Protein AF-0000000069211238 (afdb_homodimer)

InterPro domains:
  IPR002164 Nucleosome assembly protein [PF00956] (39-281)
  IPR002164 Nucleosome assembly protein [PTHR11875] (32-280)
  IPR037231 NAP-like superfamily [SSF143113] (16-281)

Solvent-accessible surface area (backbone atoms only — not comparable to full-atom values): 30555 Å² total; per-residue (Å²): 123,64,74,64,76,70,73,49,28,52,56,39,50,53,38,44,55,47,45,52,50,52,49,53,54,56,44,64,71,42,57,72,75,58,23,55,53,47,46,36,49,45,49,45,40,52,52,50,50,52,52,51,51,52,49,50,52,52,43,49,52,51,51,52,52,51,52,58,68,42,47,64,48,51,50,52,45,48,36,40,44,53,20,75,36,44,65,48,74,76,36,49,64,57,42,71,81,70,40,51,81,79,47,42,60,58,49,57,60,56,34,65,51,51,55,53,50,81,39,45,56,32,43,20,55,69,51,32,70,93,51,52,89,41,58,27,90,66,43,63,73,57,29,49,35,31,62,42,77,44,82,45,71,52,93,90,47,76,39,40,33,41,39,35,32,36,51,92,59,85,39,39,73,59,48,62,43,36,38,34,37,41,34,51,89,97,41,74,32,64,78,45,42,47,30,41,83,78,51,52,33,91,92,41,52,66,42,46,40,83,42,77,42,75,43,61,37,87,84,77,63,52,64,45,72,44,78,42,82,38,83,39,70,25,48,72,55,64,27,46,30,28,83,72,46,80,59,49,95,81,50,38,57,65,40,40,39,50,51,50,47,52,52,50,46,43,41,64,68,42,45,65,62,45,30,66,58,27,58,70,101,124,65,72,60,76,69,73,51,30,52,56,40,51,56,39,44,55,48,44,52,52,52,49,53,53,56,43,63,71,42,58,71,76,59,24,53,53,48,47,37,48,45,47,45,38,51,51,50,51,51,51,50,50,52,48,51,52,52,45,50,52,52,52,48,51,52,52,58,69,42,46,63,48,51,51,54,44,47,35,40,43,53,20,76,36,44,66,48,75,76,38,49,63,56,43,70,81,71,39,52,81,79,47,41,60,56,49,56,59,56,32,67,51,50,54,52,51,80,39,44,56,32,42,20,55,70,51,33,69,93,50,51,89,41,58,26,90,66,41,63,72,57,26,48,37,31,62,44,77,43,81,45,71,53,93,88,48,76,40,39,32,42,39,36,32,37,51,93,59,85,39,39,72,58,49,64,44,35,39,35,36,41,34,52,90,97,42,74,33,64,79,43,42,48,31,41,84,79,50,52,33,92,91,42,52,65,43,46,41,82,42,76,41,75,44,61,38,88,84,77,63,50,67,45,73,44,80,43,81,38,84,39,70,24,49,71,54,63,27,45,30,27,82,70,44,81,57,48,95,80,48,37,57,65,39,40,37,50,51,50,46,52,53,51,46,45,41,62,68,41,45,64,64,46,30,67,59,26,58,70,101

Organism: Paramecium tetraurelia (NCBI:txid5888)

Structure (mmCIF, N/CA/C/O backbone):
data_AF-0000000069211238-model_v1
#
loop_
_entity.id
_entity.type
_entity.pdbx_description
1 polymer 'Chromosome undetermined scaffold_208, whole genome shotgun sequence'
#
loop_
_atom_site.group_PDB
_atom_site.id
_atom_site.type_symbol
_atom_site.label_atom_id
_atom_site.label_alt_id
_atom_site.label_comp_id
_atom_site.label_asym_id
_atom_site.label_entity_id
_atom_site.label_seq_id
_atom_site.pdbx_PDB_ins_code
_atom_site.Cartn_x
_atom_site.Cartn_y
_atom_site.Cartn_z
_atom_site.occupancy
_atom_site.B_iso_or_equiv
_atom_site.auth_seq_id
_atom_site.auth_comp_id
_atom_site.auth_asym_id
_atom_site.auth_atom_id
_atom_site.pdbx_PDB_model_num
ATOM 1 N N . MET A 1 1 ? -3.139 1.51 -14.922 1 19.88 1 MET A N 1
ATOM 2 C CA . MET A 1 1 ? -2.879 1.497 -13.484 1 19.88 1 MET A CA 1
ATOM 3 C C . MET A 1 1 ? -1.387 1.621 -13.195 1 19.88 1 MET A C 1
ATOM 5 O O . MET A 1 1 ? -0.637 0.657 -13.359 1 19.88 1 MET A O 1
ATOM 9 N N . GLU A 1 2 ? -0.792 2.695 -13.523 1 22.8 2 GLU A N 1
ATOM 10 C CA . GLU A 1 2 ? 0.648 2.9 -13.398 1 22.8 2 GLU A CA 1
ATOM 11 C C . GLU A 1 2 ? 1.111 2.707 -11.961 1 22.8 2 GLU A C 1
ATOM 13 O O . GLU A 1 2 ? 0.598 3.354 -11.039 1 22.8 2 GLU A O 1
ATOM 18 N N . GLY A 1 3 ? 1.406 1.51 -11.562 1 24.89 3 GLY A N 1
ATOM 19 C CA . GLY A 1 3 ? 2.055 1.114 -10.32 1 24.89 3 GLY A CA 1
ATOM 20 C C . GLY A 1 3 ? 3.197 2.031 -9.922 1 24.89 3 GLY A C 1
ATOM 21 O O . GLY A 1 3 ? 4.223 2.084 -10.609 1 24.89 3 GLY A O 1
ATOM 22 N N . GLY A 1 4 ? 2.852 3.145 -9.352 1 28.86 4 GLY A N 1
ATOM 23 C CA . GLY A 1 4 ? 3.967 3.9 -8.805 1 28.86 4 GLY A CA 1
ATOM 24 C C . GLY A 1 4 ? 4.941 3.045 -8.016 1 28.86 4 GLY A C 1
ATOM 25 O O . GLY A 1 4 ? 4.531 2.193 -7.227 1 28.86 4 GLY A O 1
ATOM 26 N N . ALA A 1 5 ? 5.996 2.85 -8.648 1 29.48 5 ALA A N 1
ATOM 27 C CA . ALA A 1 5 ? 7.102 2.113 -8.047 1 29.48 5 ALA A CA 1
ATOM 28 C C . ALA A 1 5 ? 7.336 2.561 -6.602 1 29.48 5 ALA A C 1
ATOM 30 O O . ALA A 1 5 ? 7.586 3.74 -6.344 1 29.48 5 ALA A O 1
ATOM 31 N N . GLN A 1 6 ? 6.785 1.879 -5.613 1 30.33 6 GLN A N 1
ATOM 32 C CA . GLN A 1 6 ? 7.234 2.084 -4.242 1 30.33 6 GLN A CA 1
ATOM 33 C C . GLN A 1 6 ? 8.758 2.068 -4.156 1 30.33 6 GLN A C 1
ATOM 35 O O . GLN A 1 6 ? 9.414 1.207 -4.75 1 30.33 6 GLN A O 1
ATOM 40 N N . PRO A 1 7 ? 9.312 3.08 -3.816 1 35.22 7 PRO A N 1
ATOM 41 C CA . PRO A 1 7 ? 10.773 3.074 -3.744 1 35.22 7 PRO A CA 1
ATOM 42 C C . PRO A 1 7 ? 11.328 1.843 -3.025 1 35.22 7 PRO A C 1
ATOM 44 O O . PRO A 1 7 ? 10.656 1.288 -2.148 1 35.22 7 PRO A O 1
ATOM 47 N N . THR A 1 8 ? 12.289 1.221 -3.438 1 34.12 8 THR A N 1
ATOM 48 C CA . THR A 1 8 ? 13 0.087 -2.855 1 34.12 8 THR A CA 1
ATOM 49 C C . THR A 1 8 ? 13.492 0.421 -1.451 1 34.12 8 THR A C 1
ATOM 51 O O . THR A 1 8 ? 13.68 1.592 -1.114 1 34.12 8 THR A O 1
ATOM 54 N N . THR A 1 9 ? 13.531 -0.612 -0.528 1 37.38 9 THR A N 1
ATOM 55 C CA . THR A 1 9 ? 13.805 -0.568 0.904 1 37.38 9 THR A CA 1
ATOM 56 C C . THR A 1 9 ? 15.109 0.17 1.182 1 37.38 9 THR A C 1
ATOM 58 O O . THR A 1 9 ? 15.195 0.957 2.127 1 37.38 9 THR A O 1
ATOM 61 N N . ASN A 1 10 ? 16.281 -0.26 0.625 1 40.25 10 ASN A N 1
ATOM 62 C CA . ASN A 1 10 ? 17.516 0.481 0.766 1 40.25 10 ASN A CA 1
ATOM 63 C C . ASN A 1 10 ? 17.359 1.938 0.34 1 40.25 10 ASN A C 1
ATOM 65 O O . ASN A 1 10 ? 17.922 2.84 0.972 1 40.25 10 ASN A O 1
ATOM 69 N N . GLU A 1 11 ? 16.703 2.039 -0.603 1 44.28 11 GLU A N 1
ATOM 70 C CA . GLU A 1 11 ? 16.359 3.365 -1.112 1 44.28 11 GLU A CA 1
ATOM 71 C C . GLU A 1 11 ? 15.383 4.082 -0.186 1 44.28 11 GLU A C 1
ATOM 73 O O . GLU A 1 11 ? 15.461 5.301 -0.014 1 44.28 11 GLU A O 1
ATOM 78 N N . ALA A 1 12 ? 14.75 3.143 0.606 1 46.91 12 ALA A N 1
ATOM 79 C CA . ALA A 1 12 ? 13.805 3.721 1.559 1 46.91 12 ALA A CA 1
ATOM 80 C C . ALA A 1 12 ? 14.523 4.215 2.812 1 46.91 12 ALA A C 1
ATOM 82 O O . ALA A 1 12 ? 14.25 5.316 3.295 1 46.91 12 ALA A O 1
ATOM 83 N N . LYS A 1 13 ? 15.461 3.186 3.443 1 51.69 13 LYS A N 1
ATOM 84 C CA . LYS A 1 13 ? 16.219 3.621 4.609 1 51.69 13 LYS A CA 1
ATOM 85 C C . LYS A 1 13 ? 17.172 4.766 4.25 1 51.69 13 LYS A C 1
ATOM 87 O O . LYS A 1 13 ? 17.297 5.734 5 1 51.69 13 LYS A O 1
ATOM 92 N N . GLU A 1 14 ? 17.953 4.426 3.205 1 54.91 14 GLU A N 1
ATOM 93 C CA . GLU A 1 14 ? 18.797 5.504 2.678 1 54.91 14 GLU A CA 1
ATOM 94 C C . GLU A 1 14 ? 17.953 6.73 2.33 1 54.91 14 GLU A C 1
ATOM 96 O O . GLU A 1 14 ? 18.375 7.867 2.574 1 54.91 14 GLU A O 1
ATOM 101 N N . GLY A 1 15 ? 16.766 6.309 1.941 1 57 15 GLY A N 1
ATOM 102 C CA . GLY A 1 15 ? 15.836 7.383 1.634 1 57 15 GLY A CA 1
ATOM 103 C C . GLY A 1 15 ? 15.352 8.125 2.865 1 57 15 GLY A C 1
ATOM 104 O O . GLY A 1 15 ? 15.289 9.359 2.869 1 57 15 GLY A O 1
ATOM 105 N N . HIS A 1 16 ? 15.18 7.203 3.941 1 66.81 16 HIS A N 1
ATOM 106 C CA . HIS A 1 16 ? 14.734 7.82 5.184 1 66.81 16 HIS A CA 1
ATOM 107 C C . HIS A 1 16 ? 15.844 8.641 5.824 1 66.81 16 HIS A C 1
ATOM 109 O O . HIS A 1 16 ? 15.617 9.766 6.273 1 66.81 16 HIS A O 1
ATOM 115 N N . GLU A 1 17 ? 17.047 7.957 6 1 67.25 17 GLU A N 1
ATOM 116 C CA . GLU A 1 17 ? 18.188 8.688 6.547 1 67.25 17 GLU A CA 1
ATOM 117 C C . GLU A 1 17 ? 18.469 9.953 5.742 1 67.25 17 GLU A C 1
ATOM 119 O O . GLU A 1 17 ? 18.766 11.008 6.312 1 67.25 17 GLU A O 1
ATOM 124 N N . LEU A 1 18 ? 18.375 9.789 4.469 1 67.56 18 LEU A N 1
ATOM 125 C CA . LEU A 1 18 ? 18.562 10.945 3.604 1 67.56 18 LEU A CA 1
ATOM 126 C C . LEU A 1 18 ? 17.469 11.984 3.832 1 67.56 18 LEU A C 1
ATOM 128 O O . LEU A 1 18 ? 17.75 13.188 3.818 1 67.56 18 LEU A O 1
ATOM 132 N N . HIS A 1 19 ? 16.406 11.453 4.199 1 81.31 19 HIS A N 1
ATOM 133 C CA . HIS A 1 19 ? 15.289 12.359 4.441 1 81.31 19 HIS A CA 1
ATOM 134 C C . HIS A 1 19 ? 15.477 13.133 5.738 1 81.31 19 HIS A C 1
ATOM 136 O O . HIS A 1 19 ? 15.281 14.352 5.773 1 81.31 19 HIS A O 1
ATOM 142 N N . VAL A 1 20 ? 16 12.469 6.754 1 81.19 20 VAL A N 1
ATOM 143 C CA . VAL A 1 20 ? 16.234 13.117 8.039 1 81.19 20 VAL A CA 1
ATOM 144 C C . VAL A 1 20 ? 17.391 14.109 7.918 1 81.19 20 VAL A C 1
ATOM 146 O O . VAL A 1 20 ? 17.328 15.219 8.461 1 81.19 20 VAL A O 1
ATOM 149 N N . GLN A 1 21 ? 18.344 13.664 7.191 1 84.25 21 GLN A N 1
ATOM 150 C CA . GLN A 1 21 ? 19.484 14.555 6.996 1 84.25 21 GLN A CA 1
ATOM 151 C C . GLN A 1 21 ? 19.078 15.812 6.234 1 84.25 21 GLN A C 1
ATOM 153 O O . GLN A 1 21 ? 19.516 16.922 6.566 1 84.25 21 GLN A O 1
ATOM 158 N N . THR A 1 22 ? 18.297 15.625 5.273 1 88.81 22 THR A N 1
ATOM 159 C CA . THR A 1 22 ? 17.797 16.766 4.508 1 88.81 22 THR A CA 1
ATOM 160 C C . THR A 1 22 ? 16.984 17.703 5.398 1 88.81 22 THR A C 1
ATOM 162 O O . THR A 1 22 ? 17.125 18.922 5.316 1 88.81 22 THR A O 1
ATOM 165 N N . LEU A 1 23 ? 16.25 17.172 6.273 1 92.5 23 LEU A N 1
ATOM 166 C CA . LEU A 1 23 ? 15.438 17.938 7.207 1 92.5 23 LEU A CA 1
ATOM 167 C C . LEU A 1 23 ? 16.312 18.75 8.156 1 92.5 23 LEU A C 1
ATOM 169 O O . LEU A 1 23 ? 16.078 19.938 8.367 1 92.5 23 LEU A O 1
ATOM 173 N N . GLU A 1 24 ? 17.328 18.141 8.656 1 92.94 24 GLU A N 1
ATOM 174 C CA . GLU A 1 24 ? 18.234 18.797 9.586 1 92.94 24 GLU A CA 1
ATOM 175 C C . GLU A 1 24 ? 18.984 19.938 8.922 1 92.94 24 GLU A C 1
ATOM 177 O O . GLU A 1 24 ? 19.219 20.984 9.539 1 92.94 24 GLU A O 1
ATOM 182 N N . ASN A 1 25 ? 19.281 19.719 7.699 1 93.75 25 ASN A N 1
ATOM 183 C CA . ASN A 1 25 ? 19.953 20.781 6.957 1 93.75 25 ASN A CA 1
ATOM 184 C C . ASN A 1 25 ? 19.047 22 6.781 1 93.75 25 ASN A C 1
ATOM 186 O O . ASN A 1 25 ? 19.5 23.141 6.898 1 93.75 25 ASN A O 1
ATOM 190 N N . LYS A 1 26 ? 17.828 21.781 6.516 1 95.25 26 LYS A N 1
ATOM 191 C CA . LYS A 1 26 ? 16.875 22.859 6.367 1 95.25 26 LYS A CA 1
ATOM 192 C C . LYS A 1 26 ? 16.688 23.609 7.684 1 95.25 26 LYS A C 1
ATOM 194 O O . LYS A 1 26 ? 16.562 24.844 7.691 1 95.25 26 LYS A O 1
ATOM 199 N N . ILE A 1 27 ? 16.703 22.891 8.789 1 96.06 27 ILE A N 1
ATOM 200 C CA . ILE A 1 27 ? 16.562 23.5 10.109 1 96.06 27 ILE A CA 1
ATOM 201 C C . ILE A 1 27 ? 17.75 24.422 10.398 1 96.06 27 ILE A C 1
ATOM 203 O O . ILE A 1 27 ? 17.578 25.516 10.906 1 96.06 27 ILE A O 1
ATOM 207 N N . ARG A 1 28 ? 18.891 24.016 9.977 1 93.88 28 ARG A N 1
ATOM 208 C CA . ARG A 1 28 ? 20.125 24.766 10.242 1 93.88 28 ARG A CA 1
ATOM 209 C C . ARG A 1 28 ? 20.125 26.094 9.484 1 93.88 28 ARG A C 1
ATOM 211 O O . ARG A 1 28 ? 20.812 27.031 9.883 1 93.88 28 ARG A O 1
ATOM 218 N N . GLU A 1 29 ? 19.375 26.188 8.438 1 93.75 29 GLU A N 1
ATOM 219 C CA . GLU A 1 29 ? 19.359 27.375 7.586 1 93.75 29 GLU A CA 1
ATOM 220 C C . GLU A 1 29 ? 18.406 28.438 8.125 1 93.75 29 GLU A C 1
ATOM 222 O O . GLU A 1 29 ? 18.422 29.578 7.66 1 93.75 29 GLU A O 1
ATOM 227 N N . LEU A 1 30 ? 17.656 28.125 9.133 1 94.25 30 LEU A N 1
ATOM 228 C CA . LEU A 1 30 ? 16.656 29.031 9.672 1 94.25 30 LEU A CA 1
ATOM 229 C C . LEU A 1 30 ? 17.281 30.031 10.633 1 94.25 30 LEU A C 1
ATOM 231 O O . LEU A 1 30 ? 18.344 29.766 11.219 1 94.25 30 LEU A O 1
ATOM 235 N N . PRO A 1 31 ? 16.625 31.203 10.719 1 92.56 31 PRO A N 1
ATOM 236 C CA . PRO A 1 31 ? 17.047 32.125 11.773 1 92.56 31 PRO A CA 1
ATOM 237 C C . PRO A 1 31 ? 16.875 31.547 13.18 1 92.56 31 PRO A C 1
ATOM 239 O O . PRO A 1 31 ? 16.078 30.641 13.375 1 92.56 31 PRO A O 1
ATOM 242 N N . LEU A 1 32 ? 17.578 32.062 14.117 1 92.62 32 LEU A N 1
ATOM 243 C CA . LEU A 1 32 ? 17.719 31.5 15.453 1 92.62 32 LEU A CA 1
ATOM 244 C C . LEU A 1 32 ? 16.344 31.219 16.062 1 92.62 32 LEU A C 1
ATOM 246 O O . LEU A 1 32 ? 16.109 30.125 16.594 1 92.62 32 LEU A O 1
ATOM 250 N N . LYS A 1 33 ? 15.398 32.156 16 1 88.62 33 LYS A N 1
ATOM 251 C CA . LYS A 1 33 ? 14.094 32.031 16.641 1 88.62 33 LYS A CA 1
ATOM 252 C C . LYS A 1 33 ? 13.281 30.906 16 1 88.62 33 LYS A C 1
ATOM 254 O O . LYS A 1 33 ? 12.688 30.078 16.703 1 88.62 33 LYS A O 1
ATOM 259 N N . ASP A 1 34 ? 13.32 30.844 14.68 1 91.06 34 ASP A N 1
ATOM 260 C CA . ASP A 1 34 ? 12.594 29.812 13.953 1 91.06 34 ASP A CA 1
ATOM 261 C C . ASP A 1 34 ? 13.289 28.453 14.078 1 91.06 34 ASP A C 1
ATOM 263 O O . ASP A 1 34 ? 12.625 27.422 14.141 1 91.06 34 ASP A O 1
ATOM 267 N N . ARG A 1 35 ? 14.594 28.484 14.102 1 94.56 35 ARG A N 1
ATOM 268 C CA . ARG A 1 35 ? 15.391 27.281 14.227 1 94.56 35 ARG A CA 1
ATOM 269 C C . ARG A 1 35 ? 15.086 26.547 15.531 1 94.56 35 ARG A C 1
ATOM 271 O O . ARG A 1 35 ? 14.891 25.328 15.539 1 94.56 35 ARG A O 1
ATOM 278 N N . LEU A 1 36 ? 15.031 27.281 16.594 1 94.56 36 LEU A N 1
ATOM 279 C CA . LEU A 1 36 ? 14.781 26.672 17.891 1 94.56 36 LEU A CA 1
ATOM 280 C C . LEU A 1 36 ? 13.422 25.984 17.922 1 94.56 36 LEU A C 1
ATOM 282 O O . LEU A 1 36 ? 13.305 24.859 18.422 1 94.56 36 LEU A O 1
ATOM 286 N N . LYS A 1 37 ? 12.391 26.641 17.344 1 93.06 37 LYS A N 1
ATOM 287 C CA . LYS A 1 37 ? 11.07 26.031 17.312 1 93.06 37 LYS A CA 1
ATOM 288 C C . LYS A 1 37 ? 11.055 24.781 16.422 1 93.06 37 LYS A C 1
ATOM 290 O O . LYS A 1 37 ? 10.453 23.766 16.781 1 93.06 37 LYS A O 1
ATOM 295 N N . ALA A 1 38 ? 11.719 24.906 15.312 1 95.81 38 ALA A N 1
ATOM 296 C CA . ALA A 1 38 ? 11.812 23.766 14.398 1 95.81 38 ALA A CA 1
ATOM 297 C C . ALA A 1 38 ? 12.484 22.578 15.07 1 95.81 38 ALA A C 1
ATOM 299 O O . ALA A 1 38 ? 12.07 21.438 14.883 1 95.81 38 ALA A O 1
ATOM 300 N N . ILE A 1 39 ? 13.516 22.844 15.828 1 96.5 39 ILE A N 1
ATOM 301 C CA . ILE A 1 39 ? 14.234 21.781 16.547 1 96.5 39 ILE A CA 1
ATOM 302 C C . ILE A 1 39 ? 13.297 21.109 17.547 1 96.5 39 ILE A C 1
ATOM 304 O O . ILE A 1 39 ? 13.289 19.891 17.672 1 96.5 39 ILE A O 1
ATOM 308 N N . ALA A 1 40 ? 12.555 21.953 18.219 1 95.56 40 ALA A N 1
ATOM 309 C CA . ALA A 1 40 ? 11.609 21.406 19.188 1 95.56 40 ALA A CA 1
ATOM 310 C C . ALA A 1 40 ? 10.586 20.5 18.516 1 95.56 40 ALA A C 1
ATOM 312 O O . ALA A 1 40 ? 10.258 19.422 19.031 1 95.56 40 ALA A O 1
ATOM 313 N N . ILE A 1 41 ? 10.062 20.938 17.359 1 96.88 41 ILE A N 1
ATOM 314 C CA . ILE A 1 41 ? 9.086 20.156 16.625 1 96.88 41 ILE A CA 1
ATOM 315 C C . ILE A 1 41 ? 9.75 18.875 16.094 1 96.88 41 ILE A C 1
ATOM 317 O O . ILE A 1 41 ? 9.133 17.812 16.047 1 96.88 41 ILE A O 1
ATOM 321 N N . GLN A 1 42 ? 11.031 18.969 15.688 1 96.69 42 GLN A N 1
ATOM 322 C CA . GLN A 1 42 ? 11.781 17.797 15.219 1 96.69 42 GLN A CA 1
ATOM 323 C C . GLN A 1 42 ? 11.844 16.719 16.297 1 96.69 42 GLN A C 1
ATOM 325 O O . GLN A 1 42 ? 11.812 15.523 15.984 1 96.69 42 GLN A O 1
ATOM 330 N N . HIS A 1 43 ? 11.977 17.125 17.562 1 96 43 HIS A N 1
ATOM 331 C CA . HIS A 1 43 ? 11.945 16.172 18.656 1 96 43 HIS A CA 1
ATOM 332 C C . HIS A 1 43 ? 10.711 15.281 18.578 1 96 43 HIS A C 1
ATOM 334 O O . HIS A 1 43 ? 10.82 14.055 18.672 1 96 43 HIS A O 1
ATOM 340 N N . HIS A 1 44 ? 9.547 15.859 18.406 1 96.81 44 HIS A N 1
ATOM 341 C CA . HIS A 1 44 ? 8.297 15.117 18.297 1 96.81 44 HIS A CA 1
ATOM 342 C C . HIS A 1 44 ? 8.234 14.312 17.016 1 96.81 44 HIS A C 1
ATOM 344 O O . HIS A 1 44 ? 7.734 13.188 17 1 96.81 44 HIS A O 1
ATOM 350 N N . TYR A 1 45 ? 8.773 14.953 15.891 1 96.19 45 TYR A N 1
ATOM 351 C CA . TYR A 1 45 ? 8.891 14.273 14.609 1 96.19 45 TYR A CA 1
ATOM 352 C C . TYR A 1 45 ? 9.648 12.961 14.75 1 96.19 45 TYR A C 1
ATOM 354 O O . TYR A 1 45 ? 9.211 11.922 14.25 1 96.19 45 TYR A O 1
ATOM 362 N N . LEU A 1 46 ? 10.742 12.992 15.453 1 96 46 LEU A N 1
ATOM 363 C CA . LEU A 1 46 ? 11.586 11.812 15.625 1 96 46 LEU A CA 1
ATOM 364 C C . LEU A 1 46 ? 10.891 10.766 16.484 1 96 46 LEU A C 1
ATOM 366 O O . LEU A 1 46 ? 11.07 9.562 16.281 1 96 46 LEU A O 1
ATOM 370 N N . GLN A 1 47 ? 10.102 11.195 17.469 1 97 47 GLN A N 1
ATOM 371 C CA . GLN A 1 47 ? 9.312 10.258 18.266 1 97 47 GLN A CA 1
ATOM 372 C C . GLN A 1 47 ? 8.297 9.523 17.391 1 97 47 GLN A C 1
ATOM 374 O O . GLN A 1 47 ? 8.125 8.305 17.516 1 97 47 GLN A O 1
ATOM 379 N N . LYS A 1 48 ? 7.652 10.289 16.547 1 97.5 48 LYS A N 1
ATOM 380 C CA . LYS A 1 48 ? 6.676 9.688 15.648 1 97.5 48 LYS A CA 1
ATOM 381 C C . LYS A 1 48 ? 7.34 8.711 14.68 1 97.5 48 LYS A C 1
ATOM 383 O O . LYS A 1 48 ? 6.816 7.625 14.43 1 97.5 48 LYS A O 1
ATOM 388 N N . GLU A 1 49 ? 8.445 9.078 14.148 1 95.69 49 GLU A N 1
ATOM 389 C CA . GLU A 1 49 ? 9.195 8.203 13.25 1 95.69 49 GLU A CA 1
ATOM 390 C C . GLU A 1 49 ? 9.555 6.891 13.93 1 95.69 49 GLU A C 1
ATOM 392 O O . GLU A 1 49 ? 9.492 5.824 13.312 1 95.69 49 GLU A O 1
ATOM 397 N N . LYS A 1 50 ? 10 7.035 15.164 1 96.94 50 LYS A N 1
ATOM 398 C CA . LYS A 1 50 ? 10.344 5.84 15.93 1 96.94 50 LYS A CA 1
ATOM 399 C C . LYS A 1 50 ? 9.148 4.91 16.078 1 96.94 50 LYS A C 1
ATOM 401 O O . LYS A 1 50 ? 9.266 3.697 15.891 1 96.94 50 LYS A O 1
ATOM 406 N N . LEU A 1 51 ? 7.992 5.457 16.391 1 97.81 51 LEU A N 1
ATOM 407 C CA . LEU A 1 51 ? 6.773 4.66 16.5 1 97.81 51 LEU A CA 1
ATOM 408 C C . LEU A 1 51 ? 6.41 4.027 15.164 1 97.81 51 LEU A C 1
ATOM 410 O O . LEU A 1 51 ? 6 2.867 15.117 1 97.81 51 LEU A O 1
ATOM 414 N N . ASP A 1 52 ? 6.555 4.797 14.094 1 96.38 52 ASP A N 1
ATOM 415 C CA . ASP A 1 52 ? 6.242 4.281 12.766 1 96.38 52 ASP A CA 1
ATOM 416 C C . ASP A 1 52 ? 7.145 3.104 12.406 1 96.38 52 ASP A C 1
ATOM 418 O O . ASP A 1 52 ? 6.68 2.102 11.859 1 96.38 52 ASP A O 1
ATOM 422 N N . LYS A 1 53 ? 8.398 3.256 12.719 1 94.94 53 LYS A N 1
ATOM 423 C CA . LYS A 1 53 ? 9.352 2.184 12.438 1 94.94 53 LYS A CA 1
ATOM 424 C C . LYS A 1 53 ? 9.016 0.929 13.242 1 94.94 53 LYS A C 1
ATOM 426 O O . LYS A 1 53 ? 9.07 -0.184 12.711 1 94.94 53 LYS A O 1
ATOM 431 N N . GLU A 1 54 ? 8.68 1.118 14.477 1 97.5 54 GLU A N 1
ATOM 432 C CA . GLU A 1 54 ? 8.273 -0.004 15.32 1 97.5 54 GLU A CA 1
ATOM 433 C C . GLU A 1 54 ? 7.039 -0.701 14.75 1 97.5 54 GLU A C 1
ATOM 435 O O . GLU A 1 54 ? 6.988 -1.931 14.688 1 97.5 54 GLU A O 1
ATOM 440 N N . CYS A 1 55 ? 6.078 0.067 14.367 1 97.69 55 CYS A N 1
ATOM 441 C CA . CYS A 1 55 ? 4.859 -0.484 13.781 1 97.69 55 CYS A CA 1
ATOM 442 C C . CYS A 1 55 ? 5.168 -1.244 12.5 1 97.69 55 CYS A C 1
ATOM 444 O O . CYS A 1 55 ? 4.68 -2.357 12.297 1 97.69 55 CYS A O 1
ATOM 446 N N . GLU A 1 56 ? 5.957 -0.644 11.648 1 95.38 56 GLU A N 1
ATOM 447 C CA . GLU A 1 56 ? 6.332 -1.268 10.383 1 95.38 56 GLU A CA 1
ATOM 448 C C . GLU A 1 56 ? 7.016 -2.613 10.609 1 95.38 56 GLU A C 1
ATOM 450 O O . GLU A 1 56 ? 6.742 -3.582 9.898 1 95.38 56 GLU A O 1
ATOM 455 N N . GLU A 1 57 ? 7.891 -2.662 11.578 1 94.5 57 GLU A N 1
ATOM 456 C CA . GLU A 1 57 ? 8.602 -3.896 11.891 1 94.5 57 GLU A CA 1
ATOM 457 C C . GLU A 1 57 ? 7.637 -4.977 12.375 1 94.5 57 GLU A C 1
ATOM 459 O O . GLU A 1 57 ? 7.754 -6.141 11.984 1 94.5 57 GLU A O 1
ATOM 464 N N . LYS A 1 58 ? 6.723 -4.578 13.188 1 97.38 58 LYS A N 1
ATOM 465 C CA . LYS A 1 58 ? 5.738 -5.535 13.688 1 97.38 58 LYS A CA 1
ATOM 466 C C . LYS A 1 58 ? 4.828 -6.027 12.57 1 97.38 58 LYS A C 1
ATOM 468 O O . LYS A 1 58 ? 4.488 -7.211 12.516 1 97.38 58 LYS A O 1
ATOM 473 N N . ILE A 1 59 ? 4.449 -5.145 11.695 1 96.75 59 ILE A N 1
ATOM 474 C CA . ILE A 1 59 ? 3.625 -5.52 10.555 1 96.75 59 ILE A CA 1
ATOM 475 C C . ILE A 1 59 ? 4.395 -6.488 9.664 1 96.75 59 ILE A C 1
ATOM 477 O O . ILE A 1 59 ? 3.848 -7.504 9.219 1 96.75 59 ILE A O 1
ATOM 481 N N . HIS A 1 60 ? 5.609 -6.191 9.422 1 93.62 60 HIS A N 1
ATOM 482 C CA . HIS A 1 60 ? 6.449 -7.051 8.594 1 93.62 60 HIS A CA 1
ATOM 483 C C . HIS A 1 60 ? 6.566 -8.445 9.195 1 93.62 60 HIS A C 1
ATOM 485 O O . HIS A 1 60 ? 6.449 -9.445 8.484 1 93.62 60 HIS A O 1
ATOM 491 N N . ALA A 1 61 ? 6.801 -8.508 10.477 1 94.62 61 ALA A N 1
ATOM 492 C CA . ALA A 1 61 ? 6.898 -9.789 11.172 1 94.62 61 ALA A CA 1
ATOM 493 C C . ALA A 1 61 ? 5.594 -10.57 11.062 1 94.62 61 ALA A C 1
ATOM 495 O O . ALA A 1 61 ? 5.605 -11.789 10.852 1 94.62 61 ALA A O 1
ATOM 496 N N . LEU A 1 62 ? 4.492 -9.875 11.211 1 96.62 62 LEU A N 1
ATOM 497 C CA . LEU A 1 62 ? 3.178 -10.492 11.094 1 96.62 62 LEU A CA 1
ATOM 498 C C . LEU A 1 62 ? 2.955 -11.039 9.688 1 96.62 62 LEU A C 1
ATOM 500 O O . LEU A 1 62 ? 2.482 -12.164 9.523 1 96.62 62 LEU A O 1
ATOM 504 N N . GLN A 1 63 ? 3.295 -10.227 8.68 1 95.25 63 GLN A N 1
ATOM 505 C CA . GLN A 1 63 ? 3.152 -10.664 7.293 1 95.25 63 GLN A CA 1
ATOM 506 C C . GLN A 1 63 ? 3.994 -11.906 7.016 1 95.25 63 GLN A C 1
ATOM 508 O O . GLN A 1 63 ? 3.523 -12.844 6.375 1 95.25 63 GLN A O 1
ATOM 513 N N . LYS A 1 64 ? 5.215 -11.93 7.5 1 93.75 64 LYS A N 1
ATOM 514 C CA . LYS A 1 64 ? 6.094 -13.086 7.328 1 93.75 64 LYS A CA 1
ATOM 515 C C . LYS A 1 64 ? 5.504 -14.328 7.977 1 93.75 64 LYS A C 1
ATOM 517 O O . LYS A 1 64 ? 5.555 -15.422 7.402 1 93.75 64 LYS A O 1
ATOM 522 N N . GLN A 1 65 ? 4.98 -14.164 9.109 1 96.94 65 GLN A N 1
ATOM 523 C CA . GLN A 1 65 ? 4.348 -15.281 9.805 1 96.94 65 GLN A CA 1
ATOM 524 C C . GLN A 1 65 ? 3.219 -15.875 8.969 1 96.94 65 GLN A C 1
ATOM 526 O O . GLN A 1 65 ? 3.104 -17.094 8.859 1 96.94 65 GLN A O 1
ATOM 531 N N . TYR A 1 66 ? 2.453 -15.07 8.414 1 97.5 66 TYR A N 1
ATOM 532 C CA . TYR A 1 66 ? 1.312 -15.562 7.645 1 97.5 66 TYR A CA 1
ATOM 533 C C . TYR A 1 66 ? 1.757 -16.109 6.297 1 97.5 66 TYR A C 1
ATOM 535 O O . TYR A 1 66 ? 1.107 -17 5.738 1 97.5 66 TYR A O 1
ATOM 543 N N . ASP A 1 67 ? 2.842 -15.594 5.742 1 95.44 67 ASP A N 1
ATOM 544 C CA . ASP A 1 67 ? 3.438 -16.203 4.562 1 95.44 67 ASP A CA 1
ATOM 545 C C . ASP A 1 67 ? 3.824 -17.656 4.832 1 95.44 67 ASP A C 1
ATOM 547 O O . ASP A 1 67 ? 3.51 -18.547 4.039 1 95.44 67 ASP A O 1
ATOM 551 N N . ILE A 1 68 ? 4.441 -17.844 5.945 1 97 68 ILE A N 1
ATOM 552 C CA . ILE A 1 68 ? 4.895 -19.172 6.316 1 97 68 ILE A CA 1
ATOM 553 C C . ILE A 1 68 ? 3.691 -20.078 6.555 1 97 68 ILE A C 1
ATOM 555 O O . ILE A 1 68 ? 3.676 -21.234 6.117 1 97 68 ILE A O 1
ATOM 559 N N . LYS A 1 69 ? 2.658 -19.562 7.203 1 97.75 69 LYS A N 1
ATOM 560 C CA . LYS A 1 69 ? 1.432 -20.312 7.453 1 97.75 69 LYS A CA 1
ATOM 561 C C . LYS A 1 69 ? 0.767 -20.719 6.141 1 97.75 69 LYS A C 1
ATOM 563 O O . LYS A 1 69 ? 0.018 -21.703 6.105 1 97.75 69 LYS A O 1
ATOM 568 N N . SER A 1 70 ? 1.077 -19.984 5.078 1 98 70 SER A N 1
ATOM 569 C CA . SER A 1 70 ? 0.413 -20.219 3.801 1 98 70 SER A CA 1
ATOM 570 C C . SER A 1 70 ? 1.122 -21.312 3.006 1 98 70 SER A C 1
ATOM 572 O O . SER A 1 70 ? 0.551 -21.875 2.07 1 98 70 SER A O 1
ATOM 574 N N . LEU A 1 71 ? 2.365 -21.625 3.35 1 97.62 71 LEU A N 1
ATOM 575 C CA . LEU A 1 71 ? 3.195 -22.516 2.549 1 97.62 71 LEU A CA 1
ATOM 576 C C . LEU A 1 71 ? 2.564 -23.891 2.445 1 97.62 71 LEU A C 1
ATOM 578 O O . LEU A 1 71 ? 2.525 -24.484 1.364 1 97.62 71 LEU A O 1
ATOM 582 N N . PRO A 1 72 ? 2.01 -24.453 3.535 1 98 72 PRO A N 1
ATOM 583 C CA . PRO A 1 72 ? 1.371 -25.766 3.422 1 98 72 PRO A CA 1
ATOM 584 C C . PRO A 1 72 ? 0.171 -25.766 2.477 1 98 72 PRO A C 1
ATOM 586 O O . PRO A 1 72 ? -0.096 -26.766 1.805 1 98 72 PRO A O 1
ATOM 589 N N . ILE A 1 73 ? -0.524 -24.688 2.422 1 98.12 73 ILE A N 1
ATOM 590 C CA . ILE A 1 73 ? -1.66 -24.578 1.514 1 98.12 73 ILE A CA 1
ATOM 591 C C . ILE A 1 73 ? -1.174 -24.641 0.067 1 98.12 73 ILE A C 1
ATOM 593 O O . ILE A 1 73 ? -1.751 -25.359 -0.754 1 98.12 73 ILE A O 1
ATOM 597 N N . TYR A 1 74 ? -0.087 -23.953 -0.2 1 98 74 TYR A N 1
ATOM 598 C CA . TYR A 1 74 ? 0.472 -23.953 -1.548 1 98 74 TYR A CA 1
ATOM 599 C C . TYR A 1 74 ? 0.972 -25.328 -1.942 1 98 74 TYR A C 1
ATOM 601 O O . TYR A 1 74 ? 0.814 -25.75 -3.092 1 98 74 TYR A O 1
ATOM 609 N N . ALA A 1 75 ? 1.557 -25.969 -0.956 1 97.19 75 ALA A N 1
ATOM 610 C CA . ALA A 1 75 ? 2.08 -27.297 -1.211 1 97.19 75 ALA A CA 1
ATOM 611 C C . ALA A 1 75 ? 0.958 -28.266 -1.574 1 97.19 75 ALA A C 1
ATOM 613 O O . ALA A 1 75 ? 1.093 -29.062 -2.508 1 97.19 75 ALA A O 1
ATOM 614 N N . GLU A 1 76 ? -0.123 -28.234 -0.868 1 96.44 76 GLU A N 1
ATOM 615 C CA . GLU A 1 76 ? -1.273 -29.078 -1.157 1 96.44 76 GLU A CA 1
ATOM 616 C C . GLU A 1 76 ? -1.856 -28.781 -2.533 1 96.44 76 GLU A C 1
ATOM 618 O O . GLU A 1 76 ? -2.189 -29.688 -3.291 1 96.44 76 GLU A O 1
ATOM 623 N N . GLN A 1 77 ? -1.943 -27.531 -2.783 1 96.88 77 GLN A N 1
ATOM 624 C CA . GLN A 1 77 ? -2.438 -27.109 -4.09 1 96.88 77 GLN A CA 1
ATOM 625 C C . GLN A 1 77 ? -1.534 -27.609 -5.211 1 96.88 77 GLN A C 1
ATOM 627 O O . GLN A 1 77 ? -2.02 -28.141 -6.211 1 96.88 77 GLN A O 1
ATOM 632 N N . GLN A 1 78 ? -0.28 -27.469 -4.988 1 95.81 78 GLN A N 1
ATOM 633 C CA . GLN A 1 78 ? 0.707 -27.891 -5.973 1 95.81 78 GLN A CA 1
ATOM 634 C C . GLN A 1 78 ? 0.608 -29.406 -6.23 1 95.81 78 GLN A C 1
ATOM 636 O O . GLN A 1 78 ? 0.667 -29.844 -7.379 1 95.81 78 GLN A O 1
ATOM 641 N N . SER A 1 79 ? 0.45 -30.203 -5.199 1 95.88 79 SER A N 1
ATOM 642 C CA . SER A 1 79 ? 0.365 -31.641 -5.328 1 95.88 79 SER A CA 1
ATOM 643 C C . SER A 1 79 ? -0.864 -32.062 -6.133 1 95.88 79 SER A C 1
ATOM 645 O O . SER A 1 79 ? -0.824 -33.031 -6.879 1 95.88 79 SER A O 1
ATOM 647 N N . LEU A 1 80 ? -1.888 -31.328 -5.988 1 95 80 LEU A N 1
ATOM 648 C CA . LEU A 1 80 ? -3.104 -31.562 -6.758 1 95 80 LEU A CA 1
ATOM 649 C C . LEU A 1 80 ? -2.9 -31.203 -8.227 1 95 80 LEU A C 1
ATOM 651 O O . LEU A 1 80 ? -3.225 -31.984 -9.117 1 95 80 LEU A O 1
ATOM 655 N N . ILE A 1 81 ? -2.301 -30.094 -8.492 1 95.5 81 ILE A N 1
ATOM 656 C CA . ILE A 1 81 ? -2.121 -29.547 -9.836 1 95.5 81 ILE A CA 1
ATOM 657 C C . ILE A 1 81 ? -1.198 -30.469 -10.641 1 95.5 81 ILE A C 1
ATOM 659 O O . ILE A 1 81 ? -1.445 -30.719 -11.82 1 95.5 81 ILE A O 1
ATOM 663 N N . ASN A 1 82 ? -0.211 -30.984 -9.969 1 93.38 82 ASN A N 1
ATOM 664 C CA . ASN A 1 82 ? 0.77 -31.812 -10.68 1 93.38 82 ASN A CA 1
ATOM 665 C C . ASN A 1 82 ? 0.374 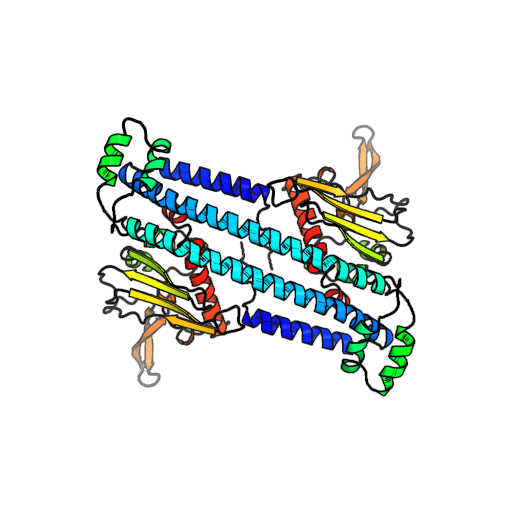-33.281 -10.688 1 93.38 82 ASN A C 1
ATOM 667 O O . ASN A 1 82 ? 1.117 -34.125 -11.195 1 93.38 82 ASN A O 1
ATOM 671 N N . GLY A 1 83 ? -0.76 -33.594 -10.125 1 93.44 83 GLY A N 1
ATOM 672 C CA . GLY A 1 83 ? -1.303 -34.969 -10.188 1 93.44 83 GLY A CA 1
ATOM 673 C C . GLY A 1 83 ? -0.6 -35.938 -9.25 1 93.44 83 GLY A C 1
ATOM 674 O O . GLY A 1 83 ? -0.604 -37.125 -9.484 1 93.44 83 GLY A O 1
ATOM 675 N N . GLN A 1 84 ? 0.026 -35.375 -8.258 1 94.56 84 GLN A N 1
ATOM 676 C CA . GLN A 1 84 ? 0.718 -36.25 -7.301 1 94.56 84 GLN A CA 1
ATOM 677 C C . GLN A 1 84 ? -0.27 -36.906 -6.348 1 94.56 84 GLN A C 1
ATOM 679 O O . GLN A 1 84 ? 0.071 -37.875 -5.676 1 94.56 84 GLN A O 1
ATOM 684 N N . ARG A 1 85 ? -1.468 -36.375 -6.262 1 94.94 85 ARG A N 1
ATOM 685 C CA . ARG A 1 85 ? -2.512 -36.938 -5.41 1 94.94 85 ARG A CA 1
ATOM 686 C C . ARG A 1 85 ? -3.891 -36.719 -6.023 1 94.94 85 ARG A C 1
ATOM 688 O O . ARG A 1 85 ? -4.055 -35.906 -6.922 1 94.94 85 ARG A O 1
ATOM 695 N N . ALA A 1 86 ? -4.793 -37.531 -5.504 1 95.75 86 ALA A N 1
ATOM 696 C CA . ALA A 1 86 ? -6.195 -37.375 -5.867 1 95.75 86 ALA A CA 1
ATOM 697 C C . ALA A 1 86 ? -6.859 -36.281 -5 1 95.75 86 ALA A C 1
ATOM 699 O O . ALA A 1 86 ? -6.25 -35.781 -4.055 1 95.75 86 ALA A O 1
ATOM 700 N N . VAL A 1 87 ? -7.996 -35.875 -5.43 1 95.88 87 VAL A N 1
ATOM 701 C CA . VAL A 1 87 ? -8.773 -34.906 -4.672 1 95.88 87 VAL A CA 1
ATOM 702 C C . VAL A 1 87 ? -9.148 -35.5 -3.312 1 95.88 87 VAL A C 1
ATOM 704 O O . VAL A 1 87 ? -9.617 -36.625 -3.227 1 95.88 87 VAL A O 1
ATOM 707 N N . SER A 1 88 ? -8.906 -34.75 -2.285 1 95.12 88 SER A N 1
ATOM 708 C CA . SER A 1 88 ? -9.148 -35.25 -0.936 1 95.12 88 SER A CA 1
ATOM 709 C C . SER A 1 88 ? -10.617 -35.156 -0.555 1 95.12 88 SER A C 1
ATOM 711 O O . SER A 1 88 ? -11.391 -34.469 -1.233 1 95.12 88 SER A O 1
ATOM 713 N N . ALA A 1 89 ? -10.953 -35.812 0.603 1 93.94 89 ALA A N 1
ATOM 714 C CA . ALA A 1 89 ? -12.32 -35.781 1.108 1 93.94 89 ALA A CA 1
ATOM 715 C C . ALA A 1 89 ? -12.734 -34.344 1.491 1 93.94 89 ALA A C 1
ATOM 717 O O . ALA A 1 89 ? -13.867 -33.938 1.238 1 93.94 89 ALA A O 1
ATOM 718 N N . GLU A 1 90 ? -11.852 -33.625 2.07 1 94.62 90 GLU A N 1
ATOM 719 C CA . GLU A 1 90 ? -12.133 -32.25 2.479 1 94.62 90 GLU A CA 1
ATOM 720 C C . GLU A 1 90 ? -12.414 -31.359 1.271 1 94.62 90 GLU A C 1
ATOM 722 O O . GLU A 1 90 ? -13.32 -30.516 1.304 1 94.62 90 GLU A O 1
ATOM 727 N N . GLU A 1 91 ? -11.695 -31.531 0.23 1 94.88 91 GLU A N 1
ATOM 728 C CA . GLU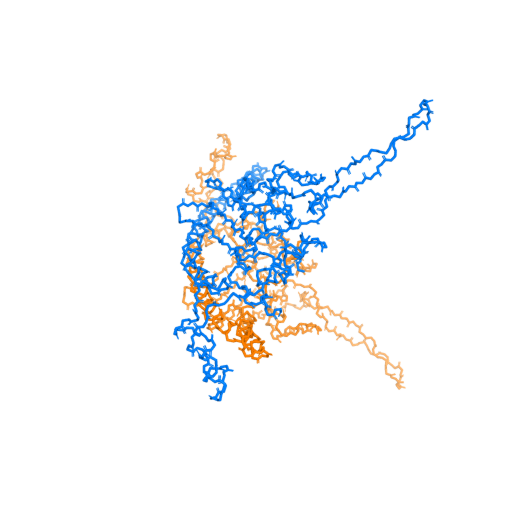 A 1 91 ? -11.836 -30.75 -0.994 1 94.88 91 GLU A CA 1
ATOM 729 C C . GLU A 1 91 ? -13.156 -31.062 -1.697 1 94.88 91 GLU A C 1
ATOM 731 O O . GLU A 1 91 ? -13.695 -30.219 -2.428 1 94.88 91 GLU A O 1
ATOM 736 N N . GLN A 1 92 ? -13.656 -32.281 -1.482 1 94.38 92 GLN A N 1
ATOM 737 C CA . GLN A 1 92 ? -14.883 -32.719 -2.145 1 94.38 92 GLN A CA 1
ATOM 738 C C . GLN A 1 92 ? -16.125 -32.156 -1.447 1 94.38 92 GLN A C 1
ATOM 740 O O . GLN A 1 92 ? -17.219 -32.219 -1.992 1 94.38 92 GLN A O 1
ATOM 745 N N . GLU A 1 93 ? -15.898 -31.672 -0.284 1 92.69 93 GLU A N 1
ATOM 746 C CA . GLU A 1 93 ? -17.031 -31.141 0.47 1 92.69 93 GLU A CA 1
ATOM 747 C C . GLU A 1 93 ? -17.719 -30.016 -0.3 1 92.69 93 GLU A C 1
ATOM 749 O O . GLU A 1 93 ? -18.938 -29.812 -0.162 1 92.69 93 GLU A O 1
ATOM 754 N N . LEU A 1 94 ? -16.969 -29.344 -1.15 1 91.75 94 LEU A N 1
ATOM 755 C CA . LEU A 1 94 ? -17.516 -28.219 -1.9 1 91.75 94 LEU A CA 1
ATOM 756 C C . LEU A 1 94 ? -18.281 -28.703 -3.125 1 91.75 94 LEU A C 1
ATOM 758 O O . LEU A 1 94 ? -19 -27.922 -3.768 1 91.75 94 LEU A O 1
ATOM 762 N N . PHE A 1 95 ? -18.203 -29.984 -3.396 1 93.62 95 PHE A N 1
ATOM 763 C CA . PHE A 1 95 ? -18.812 -30.531 -4.598 1 93.62 95 PHE A CA 1
ATOM 764 C C . PHE A 1 95 ? -20.312 -30.297 -4.594 1 93.62 95 PHE A C 1
ATOM 766 O O . PHE A 1 95 ? -20.906 -29.984 -5.629 1 93.62 95 PHE A O 1
ATOM 773 N N . LYS A 1 96 ? -20.922 -30.391 -3.42 1 91.56 96 LYS A N 1
ATOM 774 C CA . LYS A 1 96 ? -22.359 -30.266 -3.289 1 91.56 96 LYS A CA 1
ATOM 775 C C . LYS A 1 96 ? -22.844 -28.891 -3.74 1 91.56 96 LYS A C 1
ATOM 777 O O . LYS A 1 96 ? -24 -28.734 -4.141 1 91.56 96 LYS A O 1
ATOM 782 N N . GLU A 1 97 ? -21.969 -27.953 -3.713 1 92.06 97 GLU A N 1
ATOM 783 C CA . GLU A 1 97 ? -22.344 -26.594 -4.09 1 92.06 97 GLU A CA 1
ATOM 784 C C . GLU A 1 97 ? -22.266 -26.391 -5.602 1 92.06 97 GLU A C 1
ATOM 786 O O . GLU A 1 97 ? -22.844 -25.438 -6.141 1 92.06 97 GLU A O 1
ATOM 791 N N . PHE A 1 98 ? -21.594 -27.344 -6.297 1 94.31 98 PHE A N 1
ATOM 792 C CA . PHE A 1 98 ? -21.312 -27.078 -7.703 1 94.31 98 PHE A CA 1
ATOM 793 C C . PHE A 1 98 ? -21.891 -28.172 -8.586 1 94.31 98 PHE A C 1
ATOM 795 O O . PHE A 1 98 ? -22.031 -27.984 -9.797 1 94.31 98 PHE A O 1
ATOM 802 N N . PHE A 1 99 ? -22.203 -29.297 -8.023 1 93.75 99 PHE A N 1
ATOM 803 C CA . PHE A 1 99 ? -22.672 -30.422 -8.82 1 93.75 99 PHE A CA 1
ATOM 804 C C . PHE A 1 99 ? -24.125 -30.766 -8.461 1 93.75 99 PHE A C 1
ATOM 806 O O . PHE A 1 99 ? -24.516 -30.672 -7.293 1 93.75 99 PHE A O 1
ATOM 813 N N . SER A 1 100 ? -24.875 -31.188 -9.484 1 91.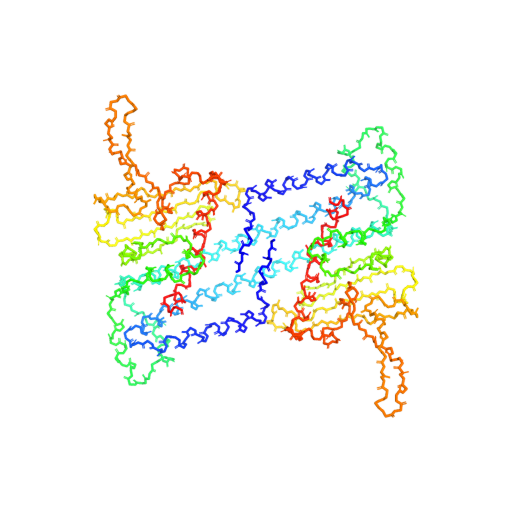5 100 SER A N 1
ATOM 814 C CA . SER A 1 100 ? -26.172 -31.797 -9.242 1 91.5 100 SER A CA 1
ATOM 815 C C . SER A 1 100 ? -26.031 -33.188 -8.641 1 91.5 100 SER A C 1
ATOM 817 O O . SER A 1 100 ? -24.953 -33.781 -8.648 1 91.5 100 SER A O 1
ATOM 819 N N . GLU A 1 101 ? -27.156 -33.656 -8.148 1 88.81 101 GLU A N 1
ATOM 820 C CA . GLU A 1 101 ? -27.156 -35 -7.574 1 88.81 101 GLU A CA 1
ATOM 821 C C . GLU A 1 101 ? -26.719 -36.031 -8.602 1 88.81 101 GLU A C 1
ATOM 823 O O . GLU A 1 101 ? -25.984 -36.969 -8.273 1 88.81 101 GLU A O 1
ATOM 828 N N . ALA A 1 102 ? -27.125 -35.812 -9.812 1 89.81 102 ALA A N 1
ATOM 829 C CA . ALA A 1 102 ? -26.781 -36.75 -10.891 1 89.81 102 ALA A CA 1
ATOM 830 C C . ALA A 1 102 ? -25.297 -36.688 -11.227 1 89.81 102 ALA A C 1
ATOM 832 O O . ALA A 1 102 ? -24.688 -37.719 -11.516 1 89.81 102 ALA A O 1
ATOM 833 N N . GLU A 1 103 ? -24.688 -35.531 -11.148 1 92.38 103 GLU A N 1
ATOM 834 C CA . GLU A 1 103 ? -23.297 -35.344 -11.523 1 92.38 103 GLU A CA 1
ATOM 835 C C . GLU A 1 103 ? -22.344 -35.781 -10.398 1 92.38 103 GLU A C 1
ATOM 837 O O . GLU A 1 103 ? -21.188 -36.094 -10.641 1 92.38 103 GLU A O 1
ATOM 842 N N . LEU A 1 104 ? -22.891 -35.75 -9.156 1 92.81 104 LEU A N 1
ATOM 843 C CA . LEU A 1 104 ? -22.062 -35.938 -7.973 1 92.81 104 LEU A CA 1
ATOM 844 C C . LEU A 1 104 ? -21.422 -37.344 -7.996 1 92.81 104 LEU A C 1
ATOM 846 O O . LEU A 1 104 ? -20.234 -37.469 -7.676 1 92.81 104 LEU A O 1
ATOM 850 N N . GLN A 1 105 ? -22.156 -38.312 -8.375 1 91.06 105 GLN A N 1
ATOM 851 C CA . GLN A 1 105 ? -21.625 -39.656 -8.422 1 91.06 105 GLN A CA 1
ATOM 852 C C . GLN A 1 105 ? -20.469 -39.75 -9.422 1 91.06 105 GLN A C 1
ATOM 854 O O . GLN A 1 105 ? -19.438 -40.344 -9.117 1 91.06 105 GLN A O 1
ATOM 859 N N . GLU A 1 106 ? -20.656 -39.25 -10.547 1 92.69 106 GLU A N 1
ATOM 860 C CA . GLU A 1 106 ? -19.609 -39.281 -11.562 1 92.69 106 GLU A CA 1
ATOM 861 C C . GLU A 1 106 ? -18.391 -38.469 -11.109 1 92.69 106 GLU A C 1
ATOM 863 O O . GLU A 1 106 ? -17.25 -38.906 -11.312 1 92.69 106 GLU A O 1
ATOM 868 N N . ALA A 1 107 ? -18.594 -37.375 -10.539 1 94 107 ALA A N 1
ATOM 869 C CA . ALA A 1 107 ? -17.516 -36.5 -10.047 1 94 107 ALA A CA 1
ATOM 870 C C . ALA A 1 107 ? -16.672 -37.25 -9 1 94 107 ALA A C 1
ATOM 872 O O . ALA A 1 107 ? -15.445 -37.156 -9.023 1 94 107 ALA A O 1
ATOM 873 N N . GLN A 1 108 ? -17.312 -37.938 -8.148 1 92.94 108 GLN A N 1
ATOM 874 C CA . GLN A 1 108 ? -16.625 -38.625 -7.082 1 92.94 108 GLN A CA 1
ATOM 875 C C . GLN A 1 108 ? -15.758 -39.781 -7.641 1 92.94 108 GLN A C 1
ATOM 877 O O . GLN A 1 108 ? -14.672 -40.031 -7.121 1 92.94 108 GLN A O 1
ATOM 882 N N . GLN A 1 109 ? -16.234 -40.344 -8.664 1 92.88 109 GLN A N 1
ATOM 883 C CA . GLN A 1 109 ? -15.453 -41.406 -9.312 1 92.88 109 GLN A CA 1
ATOM 884 C C . GLN A 1 109 ? -14.211 -40.844 -9.977 1 92.88 109 GLN A C 1
ATOM 886 O O . GLN A 1 109 ? -13.109 -41.375 -9.828 1 92.88 109 GLN A O 1
ATOM 891 N N . ILE A 1 110 ? -14.375 -39.781 -10.609 1 93 110 ILE A N 1
ATOM 892 C CA . ILE A 1 110 ? -13.266 -39.125 -11.297 1 93 110 ILE A CA 1
ATOM 893 C C . ILE A 1 110 ? -12.266 -38.594 -10.273 1 93 110 ILE A C 1
ATOM 895 O O . ILE A 1 110 ? -11.055 -38.625 -10.492 1 93 110 ILE A O 1
ATOM 899 N N . ALA A 1 111 ? -12.727 -38.125 -9.133 1 93.69 111 ALA A N 1
ATOM 900 C CA . ALA A 1 111 ? -11.93 -37.5 -8.086 1 93.69 111 ALA A CA 1
ATOM 901 C C . ALA A 1 111 ? -10.93 -38.5 -7.488 1 93.69 111 ALA A C 1
ATOM 903 O O . ALA A 1 111 ? -9.969 -38.094 -6.832 1 93.69 111 ALA A O 1
ATOM 904 N N . GLN A 1 112 ? -11.125 -39.719 -7.738 1 93.94 112 GLN A N 1
ATOM 905 C CA . GLN A 1 112 ? -10.258 -40.719 -7.16 1 93.94 112 GLN A CA 1
ATOM 906 C C . GLN A 1 112 ? -8.977 -40.875 -7.965 1 93.94 112 GLN A C 1
ATOM 908 O O . GLN A 1 112 ? -8.016 -41.5 -7.5 1 93.94 112 GLN A O 1
ATOM 913 N N . LYS A 1 113 ? -8.945 -40.312 -9.125 1 94.12 113 LYS A N 1
ATOM 914 C CA . LYS A 1 113 ? -7.777 -40.438 -9.992 1 94.12 113 LYS A CA 1
ATOM 915 C C . LYS A 1 113 ? -6.828 -39.25 -9.789 1 94.12 113 LYS A C 1
ATOM 917 O O . LYS A 1 113 ? -7.27 -38.094 -9.711 1 94.12 113 LYS A O 1
ATOM 922 N N . ALA A 1 114 ? -5.555 -39.594 -9.648 1 94.81 114 ALA A N 1
ATOM 923 C CA . ALA A 1 114 ? -4.516 -38.594 -9.57 1 94.81 114 ALA A CA 1
ATOM 924 C C . ALA A 1 114 ? -3.99 -38.219 -10.961 1 94.81 114 ALA A C 1
ATOM 926 O O . ALA A 1 114 ? -3.213 -38.969 -11.547 1 94.81 114 ALA A O 1
ATOM 927 N N . GLU A 1 115 ? -4.461 -37.156 -11.5 1 92.5 115 GLU A N 1
ATOM 928 C CA . GLU A 1 115 ? -4.043 -36.688 -12.82 1 92.5 115 GLU A CA 1
ATOM 929 C C . GLU A 1 115 ? -3.656 -35.219 -12.789 1 92.5 115 GLU A C 1
ATOM 931 O O . GLU A 1 115 ? -4.301 -34.406 -12.109 1 92.5 115 GLU A O 1
ATOM 936 N N . PRO A 1 116 ? -2.643 -34.844 -13.469 1 93.94 116 PRO A N 1
ATOM 937 C CA . PRO A 1 116 ? -2.24 -33.438 -13.484 1 93.94 116 PRO A CA 1
ATOM 938 C C . PRO A 1 116 ? -3.191 -32.562 -14.297 1 93.94 116 PRO A C 1
ATOM 940 O O . PRO A 1 116 ? -3.959 -33.062 -15.117 1 93.94 116 PRO A O 1
ATOM 943 N N . ILE A 1 117 ? -3.219 -31.344 -13.945 1 94.31 117 ILE A N 1
ATOM 944 C CA . ILE A 1 117 ? -3.855 -30.359 -14.805 1 94.31 117 ILE A CA 1
ATOM 945 C C . ILE A 1 117 ? -2.848 -29.844 -15.836 1 94.31 117 ILE A C 1
ATOM 947 O O . ILE A 1 117 ? -1.886 -29.156 -15.484 1 94.31 117 ILE A O 1
ATOM 951 N N . GLU A 1 118 ? -3.062 -30.094 -17.031 1 92.62 118 GLU A N 1
ATOM 952 C CA . GLU A 1 118 ? -2.113 -29.766 -18.094 1 92.62 118 GLU A CA 1
ATOM 953 C C . GLU A 1 118 ? -2 -28.25 -18.281 1 92.62 118 GLU A C 1
ATOM 955 O O . GLU A 1 118 ? -3.01 -27.547 -18.281 1 92.62 118 GLU A O 1
ATOM 960 N N . ASN A 1 119 ? -0.833 -27.781 -18.375 1 96.19 119 ASN A N 1
ATOM 961 C CA . ASN A 1 119 ? -0.507 -26.391 -18.703 1 96.19 119 ASN A CA 1
ATOM 962 C C . ASN A 1 119 ? -1.111 -25.438 -17.688 1 96.19 119 ASN A C 1
ATOM 964 O O . ASN A 1 119 ? -1.61 -24.359 -18.047 1 96.19 119 ASN A O 1
ATOM 968 N N . TYR A 1 120 ? -1.267 -25.812 -16.453 1 97.19 120 TYR A N 1
ATOM 969 C CA . TYR A 1 120 ? -1.866 -24.984 -15.422 1 97.19 120 TYR A CA 1
ATOM 970 C C . TYR A 1 120 ? -1.028 -23.734 -15.172 1 97.19 120 TYR A C 1
ATOM 972 O O . TYR A 1 120 ? -1.509 -22.609 -15.344 1 97.19 120 TYR A O 1
ATOM 980 N N . TRP A 1 121 ? 0.229 -23.859 -14.828 1 98.12 121 TRP A N 1
ATOM 981 C CA . TRP A 1 121 ? 1.072 -22.75 -14.398 1 98.12 121 TRP A CA 1
ATOM 982 C C . TRP A 1 121 ? 1.423 -21.844 -15.578 1 98.12 121 TRP A C 1
ATOM 984 O O . TRP A 1 121 ? 1.555 -20.625 -15.422 1 98.12 121 TRP A O 1
ATOM 994 N N . GLY A 1 122 ? 1.613 -22.516 -16.766 1 98 122 GLY A N 1
ATOM 995 C CA . GLY A 1 122 ? 1.795 -21.688 -17.953 1 98 122 GLY A CA 1
ATOM 996 C C . GLY A 1 122 ? 0.636 -20.734 -18.203 1 98 122 GLY A C 1
ATOM 997 O O . GLY A 1 122 ? 0.841 -19.562 -18.469 1 98 122 GLY A O 1
ATOM 998 N N . THR A 1 123 ? -0.555 -21.266 -18.031 1 97 123 THR A N 1
ATOM 999 C CA . THR A 1 123 ? -1.771 -20.484 -18.203 1 97 123 THR A CA 1
ATOM 1000 C C . THR A 1 123 ? -1.87 -19.406 -17.141 1 97 123 THR A C 1
ATOM 1002 O O . THR A 1 123 ? -2.129 -18.234 -17.453 1 97 123 THR A O 1
ATOM 1005 N N . VAL A 1 124 ? -1.621 -19.75 -15.938 1 97.94 124 VAL A N 1
ATOM 1006 C CA . VAL A 1 124 ? -1.724 -18.844 -14.812 1 97.94 124 VAL A CA 1
ATOM 1007 C C . VAL A 1 124 ? -0.75 -17.672 -15 1 97.94 124 VAL A C 1
ATOM 1009 O O . VAL A 1 124 ? -1.141 -16.516 -14.906 1 97.94 124 VAL A O 1
ATOM 1012 N N . LEU A 1 125 ? 0.46 -17.953 -15.328 1 98.31 125 LEU A N 1
ATOM 1013 C CA . LEU A 1 125 ? 1.483 -16.922 -15.492 1 98.31 125 LEU A CA 1
ATOM 1014 C C . LEU A 1 125 ? 1.108 -15.969 -16.625 1 98.31 125 LEU A C 1
ATOM 1016 O O . LEU A 1 125 ? 1.158 -14.75 -16.438 1 98.31 125 LEU A O 1
ATOM 1020 N N . THR A 1 126 ? 0.695 -16.484 -17.734 1 96.94 126 THR A N 1
ATOM 1021 C CA . THR A 1 126 ? 0.467 -15.672 -18.922 1 96.94 126 THR A CA 1
ATOM 1022 C C . THR A 1 126 ? -0.815 -14.859 -18.781 1 96.94 126 THR A C 1
ATOM 1024 O O . THR A 1 126 ? -0.998 -13.852 -19.469 1 96.94 126 THR A O 1
ATOM 1027 N N . ASN A 1 127 ? -1.694 -15.281 -17.875 1 96.88 127 ASN A N 1
ATOM 1028 C CA . ASN A 1 127 ? -2.949 -14.57 -17.656 1 96.88 127 ASN A CA 1
ATOM 1029 C C . ASN A 1 127 ? -2.801 -13.484 -16.594 1 96.88 127 ASN A C 1
ATOM 1031 O O . ASN A 1 127 ? -3.729 -12.703 -16.359 1 96.88 127 ASN A O 1
ATOM 1035 N N . CYS A 1 128 ? -1.668 -13.469 -15.945 1 97.12 128 CYS A N 1
ATOM 1036 C CA . CYS A 1 128 ? -1.439 -12.422 -14.953 1 97.12 128 CYS A CA 1
ATOM 1037 C C . CYS A 1 128 ? -1.043 -11.109 -15.625 1 97.12 128 CYS A C 1
ATOM 1039 O O . CYS A 1 128 ? 0.084 -10.969 -16.109 1 97.12 128 CYS A O 1
ATOM 1041 N N . ASP A 1 129 ? -1.875 -10.07 -15.523 1 96.56 129 ASP A N 1
ATOM 1042 C CA . ASP A 1 129 ? -1.684 -8.812 -16.234 1 96.56 129 ASP A CA 1
ATOM 1043 C C . ASP A 1 129 ? -0.412 -8.109 -15.773 1 96.56 129 ASP A C 1
ATOM 1045 O O . ASP A 1 129 ? 0.286 -7.48 -16.578 1 96.56 129 ASP A O 1
ATOM 1049 N N . ASN A 1 130 ? -0.137 -8.188 -14.555 1 96.25 130 ASN A N 1
ATOM 1050 C CA . ASN A 1 130 ? 1.021 -7.5 -13.992 1 96.25 130 ASN A CA 1
ATOM 1051 C C . ASN A 1 130 ? 2.328 -8.062 -14.539 1 96.25 130 ASN A C 1
ATOM 1053 O O . ASN A 1 130 ? 3.387 -7.453 -14.391 1 96.25 130 ASN A O 1
ATOM 1057 N N . LEU A 1 131 ? 2.27 -9.266 -15.242 1 97.69 131 LEU A N 1
ATOM 1058 C CA . LEU A 1 131 ? 3.465 -9.883 -15.797 1 97.69 131 LEU A CA 1
ATOM 1059 C C . LEU A 1 131 ? 3.459 -9.812 -17.328 1 97.69 131 LEU A C 1
ATOM 1061 O O . LEU A 1 131 ? 4.383 -10.312 -17.984 1 97.69 131 LEU A O 1
ATOM 1065 N N . SER A 1 132 ? 2.461 -9.164 -17.875 1 96.38 132 SER A N 1
ATOM 1066 C CA . SER A 1 132 ? 2.244 -9.188 -19.312 1 96.38 132 SER A CA 1
ATOM 1067 C C . SER A 1 132 ? 3.438 -8.609 -20.062 1 96.38 132 SER A C 1
ATOM 1069 O O . SER A 1 132 ? 3.754 -9.047 -21.172 1 96.38 132 SER A O 1
ATOM 1071 N N . HIS A 1 133 ? 4.133 -7.664 -19.453 1 95.88 133 HIS A N 1
ATOM 1072 C CA . HIS A 1 133 ? 5.203 -6.91 -20.094 1 95.88 133 HIS A CA 1
ATOM 1073 C C . HIS A 1 133 ? 6.469 -7.75 -20.234 1 95.88 133 HIS A C 1
ATOM 1075 O O . HIS A 1 133 ? 7.422 -7.344 -20.906 1 95.88 133 HIS A O 1
ATOM 1081 N N . VAL A 1 134 ? 6.508 -8.977 -19.656 1 96.25 134 VAL A N 1
ATOM 1082 C CA . VAL A 1 134 ? 7.781 -9.688 -19.609 1 96.25 134 VAL A CA 1
ATOM 1083 C C . VAL A 1 134 ? 7.754 -10.859 -20.594 1 96.25 134 VAL A C 1
ATOM 1085 O O . VAL A 1 134 ? 8.789 -11.477 -20.859 1 96.25 134 VAL A O 1
ATOM 1088 N N . PHE A 1 135 ? 6.625 -11.164 -21.219 1 97.19 135 PHE A N 1
ATOM 1089 C CA . PHE A 1 135 ? 6.5 -12.352 -22.047 1 97.19 135 PHE A CA 1
ATOM 1090 C C . PHE A 1 135 ? 6.785 -12.031 -23.516 1 97.19 135 PHE A C 1
ATOM 1092 O O . PHE A 1 135 ? 6.32 -11.008 -24.031 1 97.19 135 PHE A O 1
ATOM 1099 N N . GLY A 1 136 ? 7.574 -12.875 -24.078 1 96.06 136 GLY A N 1
ATOM 1100 C CA . GLY A 1 136 ? 7.777 -12.844 -25.516 1 96.06 136 GLY A CA 1
ATOM 1101 C C . GLY A 1 136 ? 6.891 -13.82 -26.266 1 96.06 136 GLY A C 1
ATOM 1102 O O . GLY A 1 136 ? 6.164 -14.609 -25.656 1 96.06 136 GLY A O 1
ATOM 1103 N N . GLU A 1 137 ? 7.066 -13.852 -27.578 1 94.19 137 GLU A N 1
ATOM 1104 C CA . GLU A 1 137 ? 6.211 -14.633 -28.453 1 94.19 137 GLU A CA 1
ATOM 1105 C C . GLU A 1 137 ? 6.41 -16.141 -28.234 1 94.19 137 GLU A C 1
ATOM 1107 O O . GLU A 1 137 ? 5.457 -16.906 -28.328 1 94.19 137 GLU A O 1
ATOM 1112 N N . LYS A 1 138 ? 7.574 -16.547 -27.891 1 95.44 138 LYS A N 1
ATOM 1113 C CA . LYS A 1 138 ? 7.902 -17.969 -27.859 1 95.44 138 LYS A CA 1
ATOM 1114 C C . LYS A 1 138 ? 7.781 -18.516 -26.438 1 95.44 138 LYS A C 1
ATOM 1116 O O . LYS A 1 138 ? 7.883 -19.734 -26.234 1 95.44 138 LYS A O 1
ATOM 1121 N N . ASP A 1 139 ? 7.539 -17.703 -25.484 1 97.88 139 ASP A N 1
ATOM 1122 C CA . ASP A 1 139 ? 7.574 -18.109 -24.078 1 97.88 139 ASP A CA 1
ATOM 1123 C C . ASP A 1 139 ? 6.438 -19.094 -23.781 1 97.88 139 ASP A C 1
ATOM 1125 O O . ASP A 1 139 ? 6.625 -20.062 -23.031 1 97.88 139 ASP A O 1
ATOM 1129 N N . LYS A 1 140 ? 5.266 -18.812 -24.344 1 96.19 140 LYS A N 1
ATOM 1130 C CA . LYS A 1 140 ? 4.09 -19.641 -24.062 1 96.19 140 LYS A CA 1
ATOM 1131 C C . LYS A 1 140 ? 4.324 -21.094 -24.438 1 96.19 140 LYS A C 1
ATOM 1133 O O . LYS A 1 140 ? 3.879 -22 -23.734 1 96.19 140 LYS A O 1
ATOM 1138 N N . ASP A 1 141 ? 5.02 -21.328 -25.5 1 96.69 141 ASP A N 1
ATOM 1139 C CA . ASP A 1 141 ? 5.297 -22.688 -25.969 1 96.69 141 ASP A CA 1
ATOM 1140 C C . ASP A 1 141 ? 6.188 -23.438 -24.969 1 96.69 141 ASP A C 1
ATOM 1142 O O . ASP A 1 141 ? 6.086 -24.656 -24.828 1 96.69 141 ASP A O 1
ATOM 1146 N N . ILE A 1 142 ? 7.051 -22.719 -24.328 1 98.44 142 ILE A N 1
ATOM 1147 C CA . ILE A 1 142 ? 7.945 -23.328 -23.359 1 98.44 142 ILE A CA 1
ATOM 1148 C C . ILE A 1 142 ? 7.211 -23.531 -22.031 1 98.44 142 ILE A C 1
ATOM 1150 O O . ILE A 1 142 ? 7.371 -24.562 -21.375 1 98.44 142 ILE A O 1
ATOM 1154 N N . LEU A 1 143 ? 6.359 -22.594 -21.688 1 98.38 143 LEU A N 1
ATOM 1155 C CA . LEU A 1 143 ? 5.695 -22.594 -20.391 1 98.38 143 LEU A CA 1
ATOM 1156 C C . LEU A 1 143 ? 4.664 -23.703 -20.297 1 98.38 143 LEU A C 1
ATOM 1158 O O . LEU A 1 143 ? 4.215 -24.062 -19.219 1 98.38 143 LEU A O 1
ATOM 1162 N N . LYS A 1 144 ? 4.285 -24.312 -21.453 1 97.44 144 LYS A N 1
ATOM 1163 C CA . LYS A 1 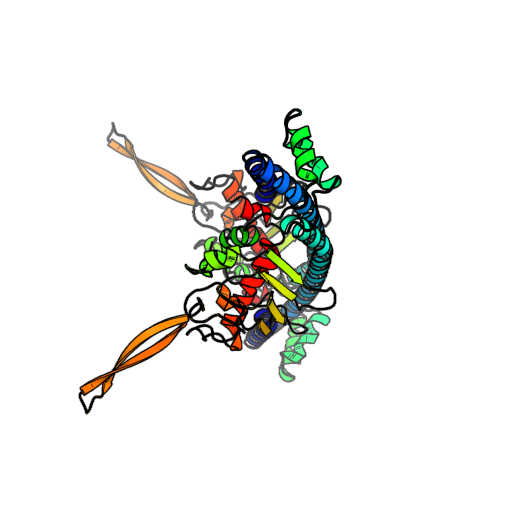144 ? 3.4 -25.484 -21.453 1 97.44 144 LYS A CA 1
ATOM 1164 C C . LYS A 1 144 ? 4.031 -26.641 -20.703 1 97.44 144 LYS A C 1
ATOM 1166 O O . LYS A 1 144 ? 3.33 -27.562 -20.25 1 97.44 144 LYS A O 1
ATOM 1171 N N . PHE A 1 145 ? 5.363 -26.641 -20.547 1 97.81 145 PHE A N 1
ATOM 1172 C CA . PHE A 1 145 ? 6.078 -27.734 -19.906 1 97.81 145 PHE A CA 1
ATOM 1173 C C . PHE A 1 145 ? 6.312 -27.438 -18.438 1 97.81 145 PHE A C 1
ATOM 1175 O O . PHE A 1 145 ? 6.852 -28.281 -17.703 1 97.81 145 PHE A O 1
ATOM 1182 N N . LEU A 1 146 ? 5.953 -26.234 -17.984 1 98.25 146 LEU A N 1
ATOM 1183 C CA . LEU A 1 146 ? 6.078 -25.859 -16.578 1 98.25 146 LEU A CA 1
ATOM 1184 C C . LEU A 1 146 ? 5.082 -26.625 -15.727 1 98.25 146 LEU A C 1
ATOM 1186 O O . LEU A 1 146 ? 3.875 -26.578 -15.961 1 98.25 146 LEU A O 1
ATOM 1190 N N . THR A 1 147 ? 5.551 -27.328 -14.672 1 96.62 147 THR A N 1
ATOM 1191 C CA . THR A 1 147 ? 4.676 -28.219 -13.914 1 96.62 147 THR A CA 1
ATOM 1192 C C . THR A 1 147 ? 4.477 -27.703 -12.492 1 96.62 147 THR A C 1
ATOM 1194 O O . THR A 1 147 ? 3.518 -28.078 -11.82 1 96.62 147 THR A O 1
ATOM 1197 N N . SER A 1 148 ? 5.457 -26.828 -12.078 1 96.69 148 SER A N 1
ATOM 1198 C CA . SER A 1 148 ? 5.355 -26.375 -10.695 1 96.69 148 SER A CA 1
ATOM 1199 C C . SER A 1 148 ? 6.062 -25.047 -10.492 1 96.69 148 SER A C 1
ATOM 1201 O O . SER A 1 148 ? 7.074 -24.766 -11.141 1 96.69 148 SER A O 1
ATOM 1203 N N . ILE A 1 149 ? 5.512 -24.234 -9.695 1 98.12 149 ILE A N 1
ATOM 1204 C CA . ILE A 1 149 ? 6.16 -23.062 -9.125 1 98.12 149 ILE A CA 1
ATOM 1205 C C . ILE A 1 149 ? 6.074 -23.109 -7.605 1 98.12 149 ILE A C 1
ATOM 1207 O O . ILE A 1 149 ? 4.98 -23.141 -7.035 1 98.12 149 ILE A O 1
ATOM 1211 N N . VAL A 1 150 ? 7.195 -23.109 -6.945 1 97.69 150 VAL A N 1
ATOM 1212 C CA . VAL A 1 150 ? 7.23 -23.25 -5.496 1 97.69 150 VAL A CA 1
ATOM 1213 C C . VAL A 1 150 ? 7.957 -22.062 -4.879 1 97.69 150 VAL A C 1
ATOM 1215 O O . VAL A 1 150 ? 9.016 -21.641 -5.367 1 97.69 150 VAL A O 1
ATOM 1218 N N . LEU A 1 151 ? 7.328 -21.484 -3.891 1 97.88 151 LEU A N 1
ATOM 1219 C CA . LEU A 1 151 ? 7.949 -20.438 -3.09 1 97.88 151 LEU A CA 1
ATOM 1220 C C . LEU A 1 151 ? 8.695 -21.031 -1.901 1 97.88 151 LEU A C 1
ATOM 1222 O O . LEU A 1 151 ? 8.125 -21.797 -1.12 1 97.88 151 LEU A O 1
ATOM 1226 N N . GLU A 1 152 ? 9.93 -20.734 -1.825 1 97.06 152 GLU A N 1
ATOM 1227 C CA . GLU A 1 152 ? 10.742 -21.125 -0.677 1 97.06 152 GLU A CA 1
ATOM 1228 C C . GLU A 1 152 ? 11.141 -19.922 0.161 1 97.06 152 GLU A C 1
ATOM 1230 O O . GLU A 1 152 ? 11.789 -19 -0.338 1 97.06 152 GLU A O 1
ATOM 1235 N N . THR A 1 153 ? 10.773 -19.922 1.418 1 95.38 153 THR A N 1
ATOM 1236 C CA . THR A 1 153 ? 11.125 -18.875 2.377 1 95.38 153 THR A CA 1
ATOM 1237 C C . THR A 1 153 ? 11.062 -19.422 3.805 1 95.38 153 THR A C 1
ATOM 1239 O O . THR A 1 153 ? 10.609 -20.547 4.035 1 95.38 153 THR A O 1
ATOM 1242 N N . SER A 1 154 ? 11.633 -18.688 4.797 1 92.12 154 SER A N 1
ATOM 1243 C CA . SER A 1 154 ? 11.609 -19.094 6.195 1 92.12 154 SER A CA 1
ATOM 1244 C C . SER A 1 154 ? 11.5 -17.891 7.125 1 92.12 154 SER A C 1
ATOM 1246 O O . SER A 1 154 ? 11.695 -16.75 6.699 1 92.12 154 SER A O 1
ATOM 1248 N N . ALA A 1 155 ? 11.141 -18.219 8.328 1 88.38 155 ALA A N 1
ATOM 1249 C CA . ALA A 1 155 ? 10.938 -17.172 9.328 1 88.38 155 ALA A CA 1
ATOM 1250 C C . ALA A 1 155 ? 12.25 -16.484 9.672 1 88.38 155 ALA A C 1
ATOM 1252 O O . ALA A 1 155 ? 12.258 -15.312 10.062 1 88.38 155 ALA A O 1
ATOM 1253 N N . ASP A 1 156 ? 13.344 -17.094 9.445 1 88.19 156 ASP A N 1
ATOM 1254 C CA . ASP A 1 156 ? 14.617 -16.625 9.969 1 88.19 156 ASP A CA 1
ATOM 1255 C C . ASP A 1 156 ? 15.383 -15.828 8.906 1 88.19 156 ASP A C 1
ATOM 1257 O O . ASP A 1 156 ? 16.516 -15.391 9.148 1 88.19 156 ASP A O 1
ATOM 1261 N N . THR A 1 157 ? 14.82 -15.688 7.754 1 86.88 157 THR A N 1
ATOM 1262 C CA . THR A 1 157 ? 15.539 -14.977 6.703 1 86.88 157 THR A CA 1
ATOM 1263 C C . THR A 1 157 ? 14.586 -14.125 5.875 1 86.88 157 THR A C 1
ATOM 1265 O O . THR A 1 157 ? 13.391 -14.422 5.801 1 86.88 157 THR A O 1
ATOM 1268 N N . GLU A 1 158 ? 15.141 -13.086 5.285 1 89.88 158 GLU A N 1
ATOM 1269 C CA . GLU A 1 158 ? 14.367 -12.281 4.348 1 89.88 158 GLU A CA 1
ATOM 1270 C C . GLU A 1 158 ? 14.531 -12.789 2.918 1 89.88 158 GLU A C 1
ATOM 1272 O O . GLU A 1 158 ? 13.828 -12.336 2.008 1 89.88 158 GLU A O 1
ATOM 1277 N N . VAL A 1 159 ? 15.367 -13.781 2.787 1 92.62 159 VAL A N 1
ATOM 1278 C CA . VAL A 1 159 ? 15.648 -14.367 1.479 1 92.62 159 VAL A CA 1
ATOM 1279 C C . VAL A 1 159 ? 14.492 -15.266 1.051 1 92.62 159 VAL A C 1
ATOM 1281 O O . VAL A 1 159 ? 13.93 -16 1.868 1 92.62 159 VAL A O 1
ATOM 1284 N N . PHE A 1 160 ? 14.109 -15.117 -0.206 1 96.38 160 PHE A N 1
ATOM 1285 C CA . PHE A 1 160 ? 13.164 -16.094 -0.738 1 96.38 160 PHE A CA 1
ATOM 1286 C C . PHE A 1 160 ? 13.562 -16.531 -2.141 1 96.38 160 PHE A C 1
ATOM 1288 O O . PHE A 1 160 ? 14.328 -15.836 -2.818 1 96.38 160 PHE A O 1
ATOM 1295 N N . THR A 1 161 ? 13.117 -17.719 -2.465 1 98.12 161 THR A N 1
ATOM 1296 C CA . THR A 1 161 ? 13.453 -18.344 -3.738 1 98.12 161 THR A CA 1
ATOM 1297 C C . THR A 1 161 ? 12.203 -18.875 -4.434 1 98.12 161 THR A C 1
ATOM 1299 O O . THR A 1 161 ? 11.32 -19.438 -3.785 1 98.12 161 THR A O 1
ATOM 1302 N N . LEU A 1 162 ? 12.133 -18.625 -5.715 1 98.69 162 LEU A N 1
ATOM 1303 C CA . LEU A 1 162 ? 11.125 -19.25 -6.559 1 98.69 162 LEU A CA 1
ATOM 1304 C C . LEU A 1 162 ? 11.727 -20.391 -7.375 1 98.69 162 LEU A C 1
ATOM 1306 O O . LEU A 1 162 ? 12.734 -20.203 -8.055 1 98.69 162 LEU A O 1
ATOM 1310 N N . ARG A 1 163 ? 11.094 -21.547 -7.309 1 98.69 163 ARG A N 1
ATOM 1311 C CA . ARG A 1 163 ? 11.555 -22.719 -8.047 1 98.69 163 ARG A CA 1
ATOM 1312 C C . ARG A 1 163 ? 10.523 -23.141 -9.086 1 98.69 163 ARG A C 1
ATOM 1314 O O . ARG A 1 163 ? 9.375 -23.438 -8.75 1 98.69 163 ARG A O 1
ATOM 1321 N N . PHE A 1 164 ? 11.016 -23.172 -10.312 1 98.75 164 PHE A N 1
ATOM 1322 C CA . PHE A 1 164 ? 10.195 -23.609 -11.438 1 98.75 164 PHE A CA 1
ATOM 1323 C C . PHE A 1 164 ? 10.625 -24.984 -11.922 1 98.75 164 PHE A C 1
ATOM 1325 O O . PHE A 1 164 ? 11.789 -25.203 -12.258 1 98.75 164 PHE A O 1
ATOM 1332 N N . THR A 1 165 ? 9.695 -25.922 -11.953 1 98.31 165 THR A N 1
ATOM 1333 C CA . THR A 1 165 ? 9.992 -27.25 -12.445 1 98.31 165 THR A CA 1
ATOM 1334 C C . THR A 1 165 ? 9.359 -27.484 -13.82 1 98.31 165 THR A C 1
ATOM 1336 O O . THR A 1 165 ? 8.188 -27.141 -14.031 1 98.31 165 THR A O 1
ATOM 1339 N N . PHE A 1 166 ? 10.164 -28.031 -14.711 1 98.12 166 PHE A N 1
ATOM 1340 C CA . PHE A 1 166 ? 9.719 -28.297 -16.078 1 98.12 166 PHE A CA 1
ATOM 1341 C C . PHE A 1 166 ? 9.812 -29.781 -16.391 1 98.12 166 PHE A C 1
ATOM 1343 O O . PHE A 1 166 ? 10.758 -30.453 -15.992 1 98.12 166 PHE A O 1
ATOM 1350 N N . LYS A 1 167 ? 8.828 -30.25 -17.062 1 96.69 167 LYS A N 1
ATOM 1351 C CA . LYS A 1 167 ? 8.984 -31.562 -17.688 1 96.69 167 LYS A CA 1
ATOM 1352 C C . LYS A 1 167 ? 9.938 -31.5 -18.875 1 96.69 167 LYS A C 1
ATOM 1354 O O . LYS A 1 167 ? 10.289 -30.406 -19.328 1 96.69 167 LYS A O 1
ATOM 1359 N N . ASP A 1 168 ? 10.305 -32.719 -19.328 1 97.38 168 ASP A N 1
ATOM 1360 C CA . ASP A 1 168 ? 11.211 -32.75 -20.469 1 97.38 168 ASP A CA 1
ATOM 1361 C C . ASP A 1 168 ? 10.641 -31.969 -21.656 1 97.38 168 ASP A C 1
ATOM 1363 O O . ASP A 1 168 ? 9.453 -32.062 -21.953 1 97.38 168 ASP A O 1
ATOM 1367 N N . ASN A 1 169 ? 11.539 -31.188 -22.281 1 97.69 169 ASN A N 1
ATOM 1368 C CA . ASN A 1 169 ? 11.133 -30.344 -23.406 1 97.69 169 ASN A CA 1
ATOM 1369 C C . ASN A 1 169 ? 12.281 -30.125 -24.391 1 97.69 169 ASN A C 1
ATOM 1371 O O . ASN A 1 169 ? 13.422 -30.5 -24.109 1 97.69 169 ASN A O 1
ATOM 1375 N N . GLU A 1 170 ? 12.094 -29.578 -25.469 1 97.62 170 GLU A N 1
ATOM 1376 C CA . GLU A 1 170 ? 13.078 -29.484 -26.531 1 97.62 170 GLU A CA 1
ATOM 1377 C C . GLU A 1 170 ? 13.922 -28.219 -26.406 1 97.62 170 GLU A C 1
ATOM 1379 O O . GLU A 1 170 ? 14.875 -28.016 -27.156 1 97.62 170 GLU A O 1
ATOM 1384 N N . HIS A 1 171 ? 13.633 -27.359 -25.469 1 98.12 171 HIS A N 1
ATOM 1385 C CA . HIS A 1 171 ? 14.25 -26.047 -25.453 1 98.12 171 HIS A CA 1
ATOM 1386 C C . HIS A 1 171 ? 15.5 -26.031 -24.578 1 98.12 171 HIS A C 1
ATOM 1388 O O . HIS A 1 171 ? 16.5 -25.391 -24.922 1 98.12 171 HIS A O 1
ATOM 1394 N N . PHE A 1 172 ? 15.5 -26.703 -23.469 1 98.69 172 PHE A N 1
ATOM 1395 C CA . PHE A 1 172 ? 16.672 -26.719 -22.594 1 98.69 172 PHE A CA 1
ATOM 1396 C C . PHE A 1 172 ? 16.719 -28 -21.781 1 98.69 172 PHE A C 1
ATOM 1398 O O . PHE A 1 172 ? 15.734 -28.734 -21.719 1 98.69 172 PHE A O 1
ATOM 1405 N N . LYS A 1 173 ? 17.781 -28.266 -21.062 1 98.38 173 LYS A N 1
ATOM 1406 C CA . LYS A 1 173 ? 18.031 -29.531 -20.391 1 98.38 173 LYS A CA 1
ATOM 1407 C C . LYS A 1 173 ? 17.656 -29.469 -18.922 1 98.38 173 LYS A C 1
ATOM 1409 O O . LYS A 1 173 ? 17.391 -30.5 -18.297 1 98.38 173 LYS A O 1
ATOM 1414 N N . ASN A 1 174 ? 17.562 -28.266 -18.391 1 98.31 174 ASN A N 1
ATOM 1415 C CA . ASN A 1 174 ? 17.281 -28.109 -16.969 1 98.31 174 ASN A CA 1
ATOM 1416 C C . ASN A 1 174 ? 15.93 -28.719 -16.594 1 98.31 174 ASN A C 1
ATOM 1418 O O . ASN A 1 174 ? 14.953 -28.578 -17.344 1 98.31 174 ASN A O 1
ATOM 1422 N N . LYS A 1 175 ? 15.867 -29.297 -15.477 1 98.25 175 LYS A N 1
ATOM 1423 C CA . LYS A 1 175 ? 14.586 -29.734 -14.93 1 98.25 175 LYS A CA 1
ATOM 1424 C C . LYS A 1 175 ? 13.984 -28.672 -14.008 1 98.25 175 LYS A C 1
ATOM 1426 O O . LYS A 1 175 ? 12.773 -28.625 -13.82 1 98.25 175 LYS A O 1
ATOM 1431 N N . GLU A 1 176 ? 14.914 -27.938 -13.477 1 98.44 176 GLU A N 1
ATOM 1432 C CA . GLU A 1 176 ? 14.492 -26.906 -12.547 1 98.44 176 GLU A CA 1
ATOM 1433 C C . GLU A 1 176 ? 15.219 -25.594 -12.82 1 98.44 176 GLU A C 1
ATOM 1435 O O . GLU A 1 176 ? 16.422 -25.578 -13.094 1 98.44 176 GLU A O 1
ATOM 1440 N N . LEU A 1 177 ? 14.516 -24.484 -12.812 1 98.81 177 LEU A N 1
ATOM 1441 C CA . LEU A 1 177 ? 15.055 -23.141 -12.844 1 98.81 177 LEU A CA 1
ATOM 1442 C C . LEU A 1 177 ? 14.672 -22.375 -11.578 1 98.81 177 LEU A C 1
ATOM 1444 O O . LEU A 1 177 ? 13.523 -22.422 -11.141 1 98.81 177 LEU A O 1
ATOM 1448 N N . THR A 1 178 ? 15.594 -21.656 -10.969 1 98.69 178 THR A N 1
ATOM 1449 C CA . THR A 1 178 ? 15.32 -20.953 -9.727 1 98.69 178 THR A CA 1
ATOM 1450 C C . THR A 1 178 ? 15.695 -19.484 -9.852 1 98.69 178 THR A C 1
ATOM 1452 O O . THR A 1 178 ? 16.5 -19.109 -10.711 1 98.69 178 THR A O 1
ATOM 1455 N N . LYS A 1 179 ? 15.109 -18.641 -9.148 1 98.56 179 LYS A N 1
ATOM 1456 C CA . LYS A 1 179 ? 15.469 -17.25 -8.922 1 98.56 179 LYS A CA 1
ATOM 1457 C C . LYS A 1 179 ? 15.469 -16.922 -7.43 1 98.56 179 LYS A C 1
ATOM 1459 O O . LYS A 1 179 ? 14.438 -17.016 -6.766 1 98.56 179 LYS A O 1
ATOM 1464 N N . LYS A 1 180 ? 16.562 -16.578 -6.891 1 98.12 180 LYS A N 1
ATOM 1465 C CA . LYS A 1 180 ? 16.766 -16.266 -5.477 1 98.12 180 LYS A CA 1
ATOM 1466 C C . LYS A 1 180 ? 16.922 -14.758 -5.266 1 98.12 180 LYS A C 1
ATOM 1468 O O . LYS A 1 180 ? 17.625 -14.094 -6.031 1 98.12 180 LYS A O 1
ATOM 1473 N N . PHE A 1 181 ? 16.297 -14.258 -4.273 1 97.56 181 PHE A N 1
ATOM 1474 C CA . PHE A 1 181 ? 16.359 -12.844 -3.918 1 97.56 181 PHE A CA 1
ATOM 1475 C C . PHE A 1 181 ? 17.062 -12.656 -2.574 1 97.56 181 PHE A C 1
ATOM 1477 O O . PHE A 1 181 ? 16.531 -13.055 -1.535 1 97.56 181 PHE A O 1
ATOM 1484 N N . ILE A 1 182 ? 18.172 -12.047 -2.646 1 94.56 182 ILE A N 1
ATOM 1485 C CA . ILE A 1 182 ? 18.969 -11.852 -1.446 1 94.56 182 ILE A CA 1
ATOM 1486 C C . ILE A 1 182 ? 18.703 -10.469 -0.861 1 94.56 182 ILE A C 1
ATOM 1488 O O . ILE A 1 182 ? 18.906 -9.453 -1.531 1 94.56 182 ILE A O 1
ATOM 1492 N N . ILE A 1 183 ? 18.234 -10.461 0.308 1 91.75 183 ILE A N 1
ATOM 1493 C CA . ILE A 1 183 ? 17.984 -9.227 1.042 1 91.75 183 ILE A CA 1
ATOM 1494 C C . ILE A 1 183 ? 18.859 -9.18 2.295 1 91.75 183 ILE A C 1
ATOM 1496 O O . ILE A 1 183 ? 18.703 -10.016 3.191 1 91.75 183 ILE A O 1
ATOM 1500 N N . GLU A 1 184 ? 19.641 -8.242 2.322 1 87.81 184 GLU A N 1
ATOM 1501 C CA . GLU A 1 184 ? 20.562 -8.102 3.445 1 87.81 184 GLU A CA 1
ATOM 1502 C C . GLU A 1 184 ? 19.844 -7.625 4.699 1 87.81 184 GLU A C 1
ATOM 1504 O O . GLU A 1 184 ? 18.781 -7.012 4.609 1 87.81 184 GLU A O 1
ATOM 1509 N N . GLU A 1 185 ? 20.438 -7.906 5.773 1 82.12 185 GLU A N 1
ATOM 1510 C CA . GLU A 1 185 ? 19.859 -7.5 7.047 1 82.12 185 GLU A CA 1
ATOM 1511 C C . GLU A 1 185 ? 19.656 -5.984 7.109 1 82.12 185 GLU A C 1
ATOM 1513 O O . GLU A 1 185 ? 20.562 -5.227 6.746 1 82.12 185 GLU A O 1
ATOM 1518 N N . GLY A 1 186 ? 18.5 -5.609 7.605 1 77.5 186 GLY A N 1
ATOM 1519 C CA . GLY A 1 186 ? 18.219 -4.191 7.746 1 77.5 186 GLY A CA 1
ATOM 1520 C C . GLY A 1 186 ?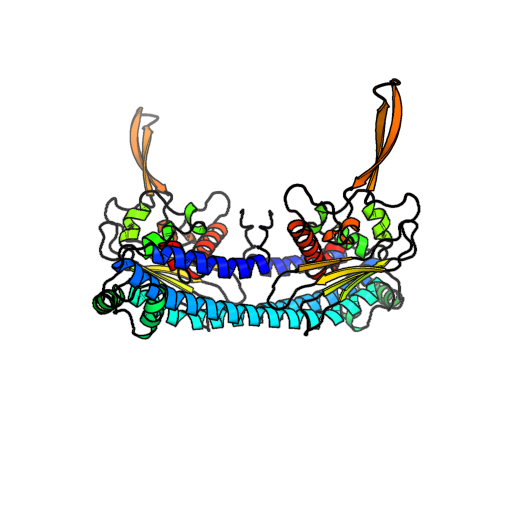 17.656 -3.566 6.477 1 77.5 186 GLY A C 1
ATOM 1521 O O . GLY A 1 186 ? 17.281 -2.395 6.473 1 77.5 186 GLY A O 1
ATOM 1522 N N . LYS A 1 187 ? 17.703 -4.383 5.379 1 82.88 187 LYS A N 1
ATOM 1523 C CA . LYS A 1 187 ? 17.172 -3.867 4.121 1 82.88 187 LYS A CA 1
ATOM 1524 C C . LYS A 1 187 ? 15.773 -4.434 3.842 1 82.88 187 LYS A C 1
ATOM 1526 O O . LYS A 1 187 ? 15.453 -5.535 4.281 1 82.88 187 LYS A O 1
ATOM 1531 N N . ASP A 1 188 ? 14.969 -3.631 3.074 1 80.81 188 ASP A N 1
ATOM 1532 C CA . ASP A 1 188 ? 13.609 -4.055 2.773 1 80.81 188 ASP A CA 1
ATOM 1533 C C . ASP A 1 188 ? 13.492 -4.562 1.339 1 80.81 188 ASP A C 1
ATOM 1535 O O . ASP A 1 188 ? 12.445 -5.078 0.938 1 80.81 188 ASP A O 1
ATOM 1539 N N . PHE A 1 189 ? 14.625 -4.41 0.614 1 88.06 189 PHE A N 1
ATOM 1540 C CA . PHE A 1 189 ? 14.625 -4.805 -0.79 1 88.06 189 PHE A CA 1
ATOM 1541 C C . PHE A 1 189 ? 15.844 -5.66 -1.109 1 88.06 189 PHE A C 1
ATOM 1543 O O . PHE A 1 189 ? 16.859 -5.602 -0.404 1 88.06 189 PHE A O 1
ATOM 1550 N N . PRO A 1 190 ? 15.727 -6.426 -2.119 1 93.44 190 PRO A N 1
ATOM 1551 C CA . PRO A 1 190 ? 16.859 -7.277 -2.461 1 93.44 190 PRO A CA 1
ATOM 1552 C C . PRO A 1 190 ? 18.094 -6.473 -2.893 1 93.44 190 PRO A C 1
ATOM 1554 O O . PRO A 1 190 ? 17.953 -5.449 -3.566 1 93.44 190 PRO A O 1
ATOM 1557 N N . THR A 1 191 ? 19.266 -6.926 -2.523 1 91.69 191 THR A N 1
ATOM 1558 C CA . THR A 1 191 ? 20.531 -6.328 -2.93 1 91.69 191 THR A CA 1
ATOM 1559 C C . THR A 1 191 ? 21.125 -7.066 -4.129 1 91.69 191 THR A C 1
ATOM 1561 O O . THR A 1 191 ? 21.969 -6.523 -4.848 1 91.69 191 THR A O 1
ATOM 1564 N N . SER A 1 192 ? 20.641 -8.273 -4.316 1 92.56 192 SER A N 1
ATOM 1565 C CA . SER A 1 192 ? 21.031 -9.062 -5.473 1 92.56 192 SER A CA 1
ATOM 1566 C C . SER A 1 192 ? 20.031 -10.172 -5.762 1 92.56 192 SER A C 1
ATOM 1568 O O . SER A 1 192 ? 19.25 -10.562 -4.883 1 92.56 192 SER A O 1
ATOM 1570 N N . THR A 1 193 ? 20.062 -10.57 -7.008 1 96.56 193 THR A N 1
ATOM 1571 C CA . THR A 1 193 ? 19.25 -11.719 -7.41 1 96.56 193 THR A CA 1
ATOM 1572 C C . THR A 1 193 ? 20.094 -12.742 -8.156 1 96.56 193 THR A C 1
ATOM 1574 O O . THR A 1 193 ? 21 -12.383 -8.914 1 96.56 193 THR A O 1
ATOM 1577 N N . VAL A 1 194 ? 19.828 -14.008 -7.926 1 96.94 194 VAL A N 1
ATOM 1578 C CA . VAL A 1 194 ? 20.594 -15.102 -8.523 1 96.94 194 VAL A CA 1
ATOM 1579 C C . VAL A 1 194 ? 19.641 -16.078 -9.195 1 96.94 194 VAL A C 1
ATOM 1581 O O . VAL A 1 194 ? 18.688 -16.562 -8.578 1 96.94 194 VAL A O 1
ATOM 1584 N N . GLY A 1 195 ? 19.875 -16.328 -10.453 1 97.88 195 GLY A N 1
ATOM 1585 C CA . GLY A 1 195 ? 19.062 -17.266 -11.195 1 97.88 195 GLY A CA 1
ATOM 1586 C C . GLY A 1 195 ? 19.844 -18.453 -11.719 1 97.88 195 GLY A C 1
ATOM 1587 O O . GLY A 1 195 ? 21.062 -18.453 -11.711 1 97.88 195 GLY A O 1
ATOM 1588 N N . THR A 1 196 ? 19.156 -19.484 -12.102 1 98.19 196 THR A N 1
ATOM 1589 C CA . THR A 1 196 ? 19.75 -20.656 -12.719 1 98.19 196 THR A CA 1
ATOM 1590 C C . THR A 1 196 ? 20.125 -20.391 -14.172 1 98.19 196 THR A C 1
ATOM 1592 O O . THR A 1 196 ? 19.312 -19.844 -14.93 1 98.19 196 THR A O 1
ATOM 1595 N N . VAL A 1 197 ? 21.344 -20.734 -14.547 1 97.31 197 VAL A N 1
ATOM 1596 C CA . VAL A 1 197 ? 21.734 -20.656 -15.945 1 97.31 197 VAL A CA 1
ATOM 1597 C C . VAL A 1 197 ? 20.984 -21.703 -16.766 1 97.31 197 VAL A C 1
ATOM 1599 O O . VAL A 1 197 ? 21.047 -22.891 -16.453 1 97.31 197 VAL A O 1
ATOM 1602 N N . ILE A 1 198 ? 20.297 -21.219 -17.75 1 98.31 198 ILE A N 1
ATOM 1603 C CA . ILE A 1 198 ? 19.516 -22.141 -18.578 1 98.31 198 ILE A CA 1
ATOM 1604 C C . ILE A 1 198 ? 20.422 -22.828 -19.594 1 98.31 198 ILE A C 1
ATOM 1606 O O . ILE A 1 198 ? 21.156 -22.156 -20.312 1 98.31 198 ILE A O 1
ATOM 1610 N N . GLU A 1 199 ? 20.406 -24.125 -19.625 1 98.31 199 GLU A N 1
ATOM 1611 C CA . GLU A 1 199 ? 21.156 -24.922 -20.609 1 98.31 199 GLU A CA 1
ATOM 1612 C C . GLU A 1 199 ? 20.344 -25.125 -21.891 1 98.31 199 GLU A C 1
ATOM 1614 O O . GLU A 1 199 ? 19.891 -26.234 -22.172 1 98.31 199 GLU A O 1
ATOM 1619 N N . TRP A 1 200 ? 20.391 -24.141 -22.703 1 98.25 200 TRP A N 1
ATOM 1620 C CA . TRP A 1 200 ? 19.578 -24.125 -23.922 1 98.25 200 TRP A CA 1
ATOM 1621 C C . TRP A 1 200 ? 20.094 -25.172 -24.906 1 98.25 200 TRP A C 1
ATOM 1623 O O . TRP A 1 200 ? 21.297 -25.328 -25.094 1 98.25 200 TRP A O 1
ATOM 1633 N N . ASN A 1 201 ? 19.156 -25.859 -25.5 1 97.75 201 ASN A N 1
ATOM 1634 C CA . ASN A 1 201 ? 19.516 -26.688 -26.656 1 97.75 201 ASN A CA 1
ATOM 1635 C C . ASN A 1 201 ? 19.859 -25.812 -27.859 1 97.75 201 ASN A C 1
ATOM 1637 O O . ASN A 1 201 ? 19.516 -24.641 -27.906 1 97.75 201 ASN A O 1
ATOM 1641 N N . GLU A 1 202 ? 20.531 -26.375 -28.797 1 95.38 202 GLU A N 1
ATOM 1642 C CA . GLU A 1 202 ? 21.016 -25.625 -29.953 1 95.38 202 GLU A CA 1
ATOM 1643 C C . GLU A 1 202 ? 19.859 -24.922 -30.656 1 95.38 202 GLU A C 1
ATOM 1645 O O . GLU A 1 202 ? 18.875 -25.547 -31.047 1 95.38 202 GLU A O 1
ATOM 1650 N N . GLY A 1 203 ? 19.984 -23.625 -30.688 1 93.69 203 GLY A N 1
ATOM 1651 C CA . GLY A 1 203 ? 19.031 -22.828 -31.453 1 93.69 203 GLY A CA 1
ATOM 1652 C C . GLY A 1 203 ? 17.734 -22.578 -30.719 1 93.69 203 GLY A C 1
ATOM 1653 O O . GLY A 1 203 ? 16.766 -22.078 -31.312 1 93.69 203 GLY A O 1
ATOM 1654 N N . LYS A 1 204 ? 17.625 -22.938 -29.453 1 96.38 204 LYS A N 1
ATOM 1655 C CA . LYS A 1 204 ? 16.328 -22.891 -28.766 1 96.38 204 LYS A CA 1
ATOM 1656 C C . LYS A 1 204 ? 16.312 -21.766 -27.734 1 96.38 204 LYS A C 1
ATOM 1658 O O . LYS A 1 204 ? 15.328 -21.625 -26.984 1 96.38 204 LYS A O 1
ATOM 1663 N N . ASP A 1 205 ? 17.422 -20.984 -27.734 1 96.56 205 ASP A N 1
ATOM 1664 C CA . ASP A 1 205 ? 17.484 -19.875 -26.781 1 96.56 205 ASP A CA 1
ATOM 1665 C C . ASP A 1 205 ? 16.547 -18.734 -27.203 1 96.56 205 ASP A C 1
ATOM 1667 O O . ASP A 1 205 ? 16.859 -18 -28.141 1 96.56 205 ASP A O 1
ATOM 1671 N N . VAL A 1 206 ? 15.477 -18.531 -26.453 1 96.69 206 VAL A N 1
ATOM 1672 C CA . VAL A 1 206 ? 14.445 -17.578 -26.844 1 96.69 206 VAL A CA 1
ATOM 1673 C C . VAL A 1 206 ? 14.797 -16.188 -26.328 1 96.69 206 VAL A C 1
ATOM 1675 O O . VAL A 1 206 ? 14.078 -15.227 -26.578 1 96.69 206 VAL A O 1
ATOM 1678 N N . THR A 1 207 ? 15.875 -16.062 -25.516 1 95.44 207 THR A N 1
ATOM 1679 C CA . THR A 1 207 ? 16.266 -14.789 -24.922 1 95.44 207 THR A CA 1
ATOM 1680 C C . THR A 1 207 ? 17.156 -14.008 -25.875 1 95.44 207 THR A C 1
ATOM 1682 O O . THR A 1 207 ? 17.5 -12.844 -25.625 1 95.44 207 THR A O 1
ATOM 1685 N N . VAL A 1 208 ? 17.562 -14.586 -26.984 1 92.88 208 VAL A N 1
ATOM 1686 C CA . VAL A 1 208 ? 18.469 -13.906 -27.906 1 92.88 208 VAL A CA 1
ATOM 1687 C C . VAL A 1 208 ? 17.953 -14.07 -29.344 1 92.88 208 VAL A C 1
ATOM 1689 O O . VAL A 1 208 ? 17.25 -15.031 -29.641 1 92.88 208 VAL A O 1
ATOM 1692 N N . LYS A 1 209 ? 18.172 -13.047 -30.094 1 90.5 209 LYS A N 1
ATOM 1693 C CA . LYS A 1 209 ? 17.922 -13.109 -31.531 1 90.5 209 LYS A CA 1
ATOM 1694 C C . LYS A 1 209 ? 19.219 -12.906 -32.312 1 90.5 209 LYS A C 1
ATOM 1696 O O . LYS A 1 209 ? 20.078 -12.109 -31.938 1 90.5 209 LYS A O 1
ATOM 1701 N N . ILE A 1 210 ? 19.391 -13.734 -33.281 1 86.19 210 ILE A N 1
ATOM 1702 C CA . ILE A 1 210 ? 20.578 -13.633 -34.125 1 86.19 210 ILE A CA 1
ATOM 1703 C C . ILE A 1 210 ? 20.359 -12.578 -35.219 1 86.19 210 ILE A C 1
ATOM 1705 O O . ILE A 1 210 ? 19.406 -12.664 -36 1 86.19 210 ILE A O 1
ATOM 1709 N N . VAL A 1 211 ? 21.109 -11.484 -35.094 1 84.38 211 VAL A N 1
ATOM 1710 C CA . VAL A 1 211 ? 21.031 -10.43 -36.094 1 84.38 211 VAL A CA 1
ATOM 1711 C C . VAL A 1 211 ? 22.281 -10.461 -37 1 84.38 211 VAL A C 1
ATOM 1713 O O . VAL A 1 211 ? 23.391 -10.531 -36.469 1 84.38 211 VAL A O 1
ATOM 1716 N N . GLU A 1 212 ? 22.062 -10.648 -38.312 1 79.88 212 GLU A N 1
ATOM 1717 C CA . GLU A 1 212 ? 23.156 -10.641 -39.281 1 79.88 212 GLU A CA 1
ATOM 1718 C C . GLU A 1 212 ? 23.5 -9.219 -39.719 1 79.88 212 GLU A C 1
ATOM 1720 O O . GLU A 1 212 ? 22.609 -8.422 -40 1 79.88 212 GLU A O 1
ATOM 1725 N N . LYS A 1 213 ? 24.656 -8.812 -39.312 1 76.12 213 LYS A N 1
ATOM 1726 C CA . LYS A 1 213 ? 25.125 -7.512 -39.781 1 76.12 213 LYS A CA 1
ATOM 1727 C C . LYS A 1 213 ? 26.25 -7.66 -40.812 1 76.12 213 LYS A C 1
ATOM 1729 O O . LYS A 1 213 ? 27.203 -8.422 -40.594 1 76.12 213 LYS A O 1
ATOM 1734 N N . LYS A 1 214 ? 26.062 -7.023 -42 1 76.69 214 LYS A N 1
ATOM 1735 C CA . LYS A 1 214 ? 27.078 -7.023 -43.031 1 76.69 214 LYS A CA 1
ATOM 1736 C C . LYS A 1 214 ? 28.172 -6.008 -42.75 1 76.69 214 LYS A C 1
ATOM 1738 O O . LYS A 1 214 ? 27.891 -4.844 -42.469 1 76.69 214 LYS A O 1
ATOM 1743 N N . GLN A 1 215 ? 29.297 -6.57 -42.469 1 76.44 215 GLN A N 1
ATOM 1744 C CA . GLN A 1 215 ? 30.438 -5.688 -42.281 1 76.44 215 GLN A CA 1
ATOM 1745 C C . GLN A 1 215 ? 31.281 -5.609 -43.531 1 76.44 215 GLN A C 1
ATOM 1747 O O . GLN A 1 215 ? 31.766 -6.633 -44.031 1 76.44 215 GLN A O 1
ATOM 1752 N N . LYS A 1 216 ? 31.266 -4.43 -44.156 1 74.25 216 LYS A N 1
ATOM 1753 C CA . LYS A 1 216 ? 32.031 -4.211 -45.375 1 74.25 216 LYS A CA 1
ATOM 1754 C C . LYS A 1 216 ? 33.469 -3.748 -45.062 1 74.25 216 LYS A C 1
ATOM 1756 O O . LYS A 1 216 ? 33.656 -2.822 -44.25 1 74.25 216 LYS A O 1
ATOM 1761 N N . ASN A 1 217 ? 34.375 -4.535 -45.562 1 76.75 217 ASN A N 1
ATOM 1762 C CA . ASN A 1 217 ? 35.75 -4.086 -45.469 1 76.75 217 ASN A CA 1
ATOM 1763 C C . ASN A 1 217 ? 35.969 -2.807 -46.281 1 76.75 217 ASN A C 1
ATOM 1765 O O . ASN A 1 217 ? 35.719 -2.775 -47.469 1 76.75 217 ASN A O 1
ATOM 1769 N N . LYS A 1 218 ? 36.219 -1.774 -45.656 1 69.25 218 LYS A N 1
ATOM 1770 C CA . LYS A 1 218 ? 36.438 -0.475 -46.312 1 69.25 218 LYS A CA 1
ATOM 1771 C C . LYS A 1 218 ? 37.469 -0.558 -47.406 1 69.25 218 LYS A C 1
ATOM 1773 O O . LYS A 1 218 ? 37.406 0.18 -48.406 1 69.25 218 LYS A O 1
ATOM 1778 N N . LYS A 1 219 ? 38.438 -1.501 -47.281 1 72.44 219 LYS A N 1
ATOM 1779 C CA . LYS A 1 219 ? 39.562 -1.504 -48.219 1 72.44 219 LYS A CA 1
ATOM 1780 C C . LYS A 1 219 ? 39.344 -2.447 -49.375 1 72.44 219 LYS A C 1
ATOM 1782 O O . LYS A 1 219 ? 39.656 -2.127 -50.531 1 72.44 219 LYS A O 1
ATOM 1787 N N . THR A 1 220 ? 38.781 -3.494 -49 1 73.38 220 THR A N 1
ATOM 1788 C CA . THR A 1 220 ? 38.688 -4.5 -50.062 1 73.38 220 THR A CA 1
ATOM 1789 C C . THR A 1 220 ? 37.25 -4.559 -50.625 1 73.38 220 THR A C 1
ATOM 1791 O O . THR A 1 220 ? 37.031 -5.125 -51.688 1 73.38 220 THR A O 1
ATOM 1794 N N . GLY A 1 221 ? 36.438 -3.771 -49.906 1 71 221 GLY A N 1
ATOM 1795 C CA . GLY A 1 221 ? 35.062 -3.76 -50.344 1 71 221 GLY A CA 1
ATOM 1796 C C . GLY A 1 221 ? 34.312 -5.047 -50.031 1 71 221 GLY A C 1
ATOM 1797 O O . GLY A 1 221 ? 33.125 -5.184 -50.344 1 71 221 GLY A O 1
ATOM 1798 N N . ALA A 1 222 ? 35 -6.074 -49.531 1 71.12 222 ALA A N 1
ATOM 1799 C CA . ALA A 1 222 ? 34.375 -7.359 -49.219 1 71.12 222 ALA A CA 1
ATOM 1800 C C . ALA A 1 222 ? 33.5 -7.266 -47.969 1 71.12 222 ALA A C 1
ATOM 1802 O O . ALA A 1 222 ? 33.875 -6.598 -47 1 71.12 222 ALA A O 1
ATOM 1803 N N . SER A 1 223 ? 32.188 -7.77 -48.062 1 75.31 223 SER A N 1
ATOM 1804 C CA . SER A 1 223 ? 31.234 -7.695 -46.969 1 75.31 223 SER A CA 1
ATOM 1805 C C . SER A 1 223 ? 31.156 -9.023 -46.219 1 75.31 223 SER A C 1
ATOM 1807 O O . SER A 1 223 ? 31.062 -10.086 -46.844 1 75.31 223 SER A O 1
ATOM 1809 N N . ARG A 1 224 ? 31.594 -9.039 -45 1 77.12 224 ARG A N 1
ATOM 1810 C CA . ARG A 1 224 ? 31.391 -10.219 -44.156 1 77.12 224 ARG A CA 1
ATOM 1811 C C . ARG A 1 224 ? 30.188 -10.039 -43.25 1 77.12 224 ARG A C 1
ATOM 1813 O O . ARG A 1 224 ? 29.938 -8.938 -42.75 1 77.12 224 ARG A O 1
ATOM 1820 N N . THR A 1 225 ? 29.328 -11.07 -43.312 1 77.75 225 THR A N 1
ATOM 1821 C CA . THR A 1 225 ? 28.141 -11.055 -42.469 1 77.75 225 THR A CA 1
ATOM 1822 C C . THR A 1 225 ? 28.469 -11.523 -41.062 1 77.75 225 THR A C 1
ATOM 1824 O O . THR A 1 225 ? 28.969 -12.641 -40.875 1 77.75 225 THR A O 1
ATOM 1827 N N . ILE A 1 226 ? 28.562 -10.625 -40.125 1 79.75 226 ILE A N 1
ATOM 1828 C CA . ILE A 1 226 ? 28.797 -10.992 -38.719 1 79.75 226 ILE A CA 1
ATOM 1829 C C . ILE A 1 226 ? 27.469 -11.219 -38 1 79.75 226 ILE A C 1
ATOM 1831 O O . ILE A 1 226 ? 26.516 -10.445 -38.188 1 79.75 226 ILE A O 1
ATOM 1835 N N . LYS A 1 227 ? 27.375 -12.492 -37.406 1 79.06 227 LYS A N 1
ATOM 1836 C CA . LYS A 1 227 ? 26.203 -12.812 -36.594 1 79.06 227 LYS A CA 1
ATOM 1837 C C . LYS A 1 227 ? 26.328 -12.289 -35.188 1 79.06 227 LYS A C 1
ATOM 1839 O O . LYS A 1 227 ? 27.312 -12.594 -34.5 1 79.06 227 LYS A O 1
ATOM 1844 N N . LYS A 1 228 ? 25.5 -11.266 -34.844 1 83.56 228 LYS A N 1
ATOM 1845 C CA . LYS A 1 228 ? 25.516 -10.742 -33.469 1 83.56 228 LYS A CA 1
ATOM 1846 C C . LYS A 1 228 ? 24.266 -11.141 -32.719 1 83.56 228 LYS A C 1
ATOM 1848 O O . LYS A 1 228 ? 23.156 -11.117 -33.281 1 83.56 228 LYS A O 1
ATOM 1853 N N . LYS A 1 229 ? 24.469 -11.617 -31.422 1 83.88 229 LYS A N 1
ATOM 1854 C CA . LYS A 1 229 ? 23.359 -11.969 -30.547 1 83.88 229 LYS A CA 1
ATOM 1855 C C . LYS A 1 229 ? 22.844 -10.75 -29.797 1 83.88 229 LYS A C 1
ATOM 1857 O O . LYS A 1 229 ? 23.625 -10.031 -29.156 1 83.88 229 LYS A O 1
ATOM 1862 N N . GLU A 1 230 ? 21.547 -10.516 -30.094 1 88.56 230 GLU A N 1
ATOM 1863 C CA . GLU A 1 230 ? 20.922 -9.422 -29.344 1 88.56 230 GLU A CA 1
ATOM 1864 C C . GLU A 1 230 ? 19.844 -9.953 -28.391 1 88.56 230 GLU A C 1
ATOM 1866 O O . GLU A 1 230 ? 19.109 -10.891 -28.719 1 88.56 230 GLU A O 1
ATOM 1871 N N . THR A 1 231 ? 19.812 -9.297 -27.312 1 90.25 231 THR A N 1
ATOM 1872 C CA . THR A 1 231 ? 18.844 -9.711 -26.297 1 90.25 231 THR A CA 1
ATOM 1873 C C . THR A 1 231 ? 17.422 -9.5 -26.812 1 90.25 231 THR A C 1
ATOM 1875 O O . THR A 1 231 ? 17.125 -8.469 -27.422 1 90.25 231 THR A O 1
ATOM 1878 N N . GLN A 1 232 ? 16.547 -10.477 -26.594 1 92.31 232 GLN A N 1
ATOM 1879 C CA . GLN A 1 232 ? 15.141 -10.414 -26.984 1 92.31 232 GLN A CA 1
ATOM 1880 C C . GLN A 1 232 ? 14.227 -10.516 -25.766 1 92.31 232 GLN A C 1
ATOM 1882 O O . GLN A 1 232 ? 14.602 -11.109 -24.75 1 92.31 232 GLN A O 1
ATOM 1887 N N . LEU A 1 233 ? 13.016 -9.898 -25.938 1 94.56 233 LEU A N 1
ATOM 1888 C CA . LEU A 1 233 ? 12.023 -9.969 -24.875 1 94.56 233 LEU A CA 1
ATOM 1889 C C . LEU A 1 233 ? 11.609 -11.414 -24.609 1 94.56 233 LEU A C 1
ATOM 1891 O O . LEU A 1 233 ? 11.172 -12.109 -25.516 1 94.56 233 LEU A O 1
ATOM 1895 N N . SER A 1 234 ? 11.75 -11.867 -23.375 1 97.19 234 SER A N 1
ATOM 1896 C CA . SER A 1 234 ? 11.391 -13.211 -22.938 1 97.19 234 SER A CA 1
ATOM 1897 C C . SER A 1 234 ? 11.289 -13.281 -21.422 1 97.19 234 SER A C 1
ATOM 1899 O O . SER A 1 234 ? 12.125 -12.719 -20.703 1 97.19 234 SER A O 1
ATOM 1901 N N . PHE A 1 235 ? 10.32 -13.953 -20.984 1 98 235 PHE A N 1
ATOM 1902 C CA . PHE A 1 235 ? 10.18 -14.234 -19.562 1 98 235 PHE A CA 1
ATOM 1903 C C . PHE A 1 235 ? 11.445 -14.883 -19.016 1 98 235 PHE A C 1
ATOM 1905 O O . PHE A 1 235 ? 11.82 -14.641 -17.859 1 98 235 PHE A O 1
ATOM 1912 N N . PHE A 1 236 ? 12.133 -15.617 -19.781 1 98.25 236 PHE A N 1
ATOM 1913 C CA . PHE A 1 236 ? 13.242 -16.453 -19.328 1 98.25 236 PHE A CA 1
ATOM 1914 C C . PHE A 1 236 ? 14.469 -15.602 -19.047 1 98.25 236 PHE A C 1
ATOM 1916 O O . PHE A 1 236 ? 15.43 -16.078 -18.422 1 98.25 236 PHE A O 1
ATOM 1923 N N . ASN A 1 237 ? 14.469 -14.305 -19.453 1 95.94 237 ASN A N 1
ATOM 1924 C CA . ASN A 1 237 ? 15.5 -13.391 -18.969 1 95.94 237 ASN A CA 1
ATOM 1925 C C . ASN A 1 237 ? 15.461 -13.227 -17.453 1 95.94 237 ASN A C 1
ATOM 1927 O O . ASN A 1 237 ? 16.438 -12.789 -16.844 1 95.94 237 ASN A O 1
ATOM 1931 N N . PHE A 1 238 ? 14.328 -13.523 -16.891 1 97 238 PHE A N 1
ATOM 1932 C CA . PHE A 1 238 ? 14.117 -13.438 -15.453 1 97 238 PHE A CA 1
ATOM 1933 C C . PHE A 1 238 ? 15.148 -14.281 -14.703 1 97 238 PHE A C 1
ATOM 1935 O O . PHE A 1 238 ? 15.555 -13.922 -13.594 1 97 238 PHE A O 1
ATOM 1942 N N . PHE A 1 239 ? 15.594 -15.359 -15.281 1 98.06 239 PHE A N 1
ATOM 1943 C CA . PHE A 1 239 ? 16.438 -16.312 -14.578 1 98.06 239 PHE A CA 1
ATOM 1944 C C . PHE A 1 239 ? 17.906 -15.891 -14.656 1 98.06 239 PHE A C 1
ATOM 1946 O O . PHE A 1 239 ? 18.766 -16.516 -14.039 1 98.06 239 PHE A O 1
ATOM 1953 N N . LYS A 1 240 ? 18.172 -14.844 -15.406 1 94.62 240 LYS A N 1
ATOM 1954 C CA . LYS A 1 240 ? 19.531 -14.297 -15.406 1 94.62 240 LYS A CA 1
ATOM 1955 C C . LYS A 1 240 ? 19.828 -13.57 -14.094 1 94.62 240 LYS A C 1
ATOM 1957 O O . LYS A 1 240 ? 18.938 -13 -13.477 1 94.62 240 LYS A O 1
ATOM 1962 N N . ASN A 1 241 ? 21.078 -13.586 -13.766 1 93.12 241 ASN A N 1
ATOM 1963 C CA . ASN A 1 241 ? 21.484 -12.727 -12.648 1 93.12 241 ASN A CA 1
ATOM 1964 C C . ASN A 1 241 ? 21.297 -11.25 -12.984 1 93.12 241 ASN A C 1
ATOM 1966 O O . ASN A 1 241 ? 21.531 -10.828 -14.117 1 93.12 241 ASN A O 1
ATOM 1970 N N . SER A 1 242 ? 20.906 -10.57 -11.945 1 87.56 242 SER A N 1
ATOM 1971 C CA . SER A 1 242 ? 20.703 -9.141 -12.18 1 87.56 242 SER A CA 1
ATOM 1972 C C . SER A 1 242 ? 21.969 -8.484 -12.719 1 87.56 242 SER A C 1
ATOM 1974 O O . SER A 1 242 ? 21.906 -7.566 -13.539 1 87.56 242 SER A O 1
ATOM 1976 N N . GLU A 1 243 ? 23.062 -8.945 -12.273 1 84.06 243 GLU A N 1
ATOM 1977 C CA . GLU A 1 243 ? 24.344 -8.375 -12.695 1 84.06 243 GLU A CA 1
ATOM 1978 C C . GLU A 1 243 ? 24.656 -8.758 -14.141 1 84.06 243 GLU A C 1
ATOM 1980 O O . GLU A 1 243 ? 25.469 -8.094 -14.797 1 84.06 243 GLU A O 1
ATOM 1985 N N . ASP A 1 244 ? 24.094 -9.789 -14.602 1 82.06 244 ASP A N 1
ATOM 1986 C CA . ASP A 1 244 ? 24.438 -10.305 -15.922 1 82.06 244 ASP A CA 1
ATOM 1987 C C . ASP A 1 244 ? 23.5 -9.742 -16.984 1 82.06 244 ASP A C 1
ATOM 1989 O O . ASP A 1 244 ? 23.734 -9.914 -18.188 1 82.06 244 ASP A O 1
ATOM 1993 N N . LYS A 1 245 ? 22.453 -9.086 -16.578 1 82.88 245 LYS A N 1
ATOM 1994 C CA . LYS A 1 245 ? 21.5 -8.539 -17.531 1 82.88 245 LYS A CA 1
ATOM 1995 C C . LYS A 1 245 ? 22.047 -7.277 -18.188 1 82.88 245 LYS A C 1
ATOM 1997 O O . LYS A 1 245 ? 22.844 -6.555 -17.594 1 82.88 245 LYS A O 1
ATOM 2002 N N . ASP A 1 246 ? 21.656 -7.266 -19.438 1 74.19 246 ASP A N 1
ATOM 2003 C CA . ASP A 1 246 ? 22.047 -6.047 -20.141 1 74.19 246 ASP A CA 1
ATOM 2004 C C . ASP A 1 246 ? 21.516 -4.805 -19.422 1 74.19 246 ASP A C 1
ATOM 2006 O O . ASP A 1 246 ? 20.391 -4.801 -18.922 1 74.19 246 ASP A O 1
ATOM 2010 N N . GLU A 1 247 ? 22.469 -3.951 -19.031 1 64.25 247 GLU A N 1
ATOM 2011 C CA . GLU A 1 247 ? 22.094 -2.727 -18.328 1 64.25 247 GLU A CA 1
ATOM 2012 C C . GLU A 1 247 ? 21.25 -1.816 -19.219 1 64.25 247 GLU A C 1
ATOM 2014 O O . GLU A 1 247 ? 21.625 -1.532 -20.359 1 64.25 247 GLU A O 1
ATOM 2019 N N . GLY A 1 248 ? 20 -1.994 -19.062 1 55.62 248 GLY A N 1
ATOM 2020 C CA . GLY A 1 248 ? 19.266 -0.995 -19.828 1 55.62 248 GLY A CA 1
ATOM 2021 C C . GLY A 1 248 ? 19.812 0.412 -19.625 1 55.62 248 GLY A C 1
ATOM 2022 O O . GLY A 1 248 ? 20.547 0.673 -18.672 1 55.62 248 GLY A O 1
ATOM 2023 N N . GLU A 1 249 ? 19.797 1.205 -20.672 1 52.22 249 GLU A N 1
ATOM 2024 C CA . GLU A 1 249 ? 20.344 2.557 -20.75 1 52.22 249 GLU A CA 1
ATOM 2025 C C . GLU A 1 249 ? 20.141 3.303 -19.422 1 52.22 249 GLU A C 1
ATOM 2027 O O . GLU A 1 249 ? 21 4.102 -19.031 1 52.22 249 GLU A O 1
ATOM 2032 N N . GLU A 1 250 ? 18.891 3.09 -18.781 1 55.38 250 GLU A N 1
ATOM 2033 C CA . GLU A 1 250 ? 18.562 4.117 -17.797 1 55.38 250 GLU A CA 1
ATOM 2034 C C . GLU A 1 250 ? 18.719 3.592 -16.359 1 55.38 250 GLU A C 1
ATOM 2036 O O . GLU A 1 250 ? 19.031 4.355 -15.453 1 55.38 250 GLU A O 1
ATOM 2041 N N . GLU A 1 251 ? 18.578 2.377 -16.156 1 62.16 251 GLU A N 1
ATOM 2042 C CA . GLU A 1 251 ? 18.422 2.146 -14.727 1 62.16 251 GLU A CA 1
ATOM 2043 C C . GLU A 1 251 ? 19.531 1.244 -14.195 1 62.16 251 GLU A C 1
ATOM 2045 O O . GLU A 1 251 ? 19.719 1.119 -12.984 1 62.16 251 GLU A O 1
ATOM 2050 N N . GLY A 1 252 ? 20.484 0.838 -15.023 1 71.56 252 GLY A N 1
ATOM 2051 C CA . GLY A 1 252 ? 21.656 0.097 -14.594 1 71.56 252 GLY A CA 1
ATOM 2052 C C . GLY A 1 252 ? 21.328 -1.144 -13.789 1 71.56 252 GLY A C 1
ATOM 2053 O O . GLY A 1 252 ? 20.312 -1.794 -14.039 1 71.56 252 GLY A O 1
ATOM 2054 N N . LYS A 1 253 ? 22.203 -1.584 -12.906 1 78.62 253 LYS A N 1
ATOM 2055 C CA . LYS A 1 253 ? 22.109 -2.773 -12.062 1 78.62 253 LYS A CA 1
ATOM 2056 C C . LYS A 1 253 ? 20.922 -2.674 -11.109 1 78.62 253 LYS A C 1
ATOM 2058 O O . LYS A 1 253 ? 20.172 -3.637 -10.945 1 78.62 253 LYS A O 1
ATOM 2063 N N . ALA A 1 254 ? 20.703 -1.565 -10.547 1 81.75 254 ALA A N 1
ATOM 2064 C CA . ALA A 1 254 ? 19.625 -1.348 -9.594 1 81.75 254 ALA A CA 1
ATOM 2065 C C . ALA A 1 254 ? 18.266 -1.508 -10.258 1 81.75 254 ALA A C 1
ATOM 2067 O O . ALA A 1 254 ? 17.328 -2.047 -9.656 1 81.75 254 ALA A O 1
ATOM 2068 N N . GLY A 1 255 ? 18.219 -1.06 -11.438 1 86.81 255 GLY A N 1
ATOM 2069 C CA . GLY A 1 255 ? 16.984 -1.207 -12.195 1 86.81 255 GLY A CA 1
ATOM 2070 C C . GLY A 1 255 ? 16.641 -2.654 -12.484 1 86.81 255 GLY A C 1
ATOM 2071 O O . GLY A 1 255 ? 15.469 -3.043 -12.391 1 86.81 255 GLY A O 1
ATOM 2072 N N . ASN A 1 256 ? 17.672 -3.473 -12.812 1 90.94 256 ASN A N 1
ATOM 2073 C CA . ASN A 1 256 ? 17.469 -4.891 -13.07 1 90.94 256 ASN A CA 1
ATOM 2074 C C . ASN A 1 256 ? 16.969 -5.621 -11.828 1 90.94 256 ASN A C 1
ATOM 2076 O O . ASN A 1 256 ? 16.078 -6.465 -11.906 1 90.94 256 ASN A O 1
ATOM 2080 N N . ILE A 1 257 ? 17.578 -5.246 -10.773 1 93.75 257 ILE A N 1
ATOM 2081 C CA . ILE A 1 257 ? 17.203 -5.875 -9.508 1 93.75 257 ILE A CA 1
ATOM 2082 C C . ILE A 1 257 ? 15.75 -5.543 -9.188 1 93.75 257 ILE A C 1
ATOM 2084 O O . ILE A 1 257 ? 14.977 -6.422 -8.797 1 93.75 257 ILE A O 1
ATOM 2088 N N . ASP A 1 258 ? 15.391 -4.309 -9.352 1 92.5 258 ASP A N 1
ATOM 2089 C CA . ASP A 1 258 ? 14.031 -3.863 -9.07 1 92.5 258 ASP A CA 1
ATOM 2090 C C . ASP A 1 258 ? 13.016 -4.594 -9.945 1 92.5 258 ASP A C 1
ATOM 2092 O O . ASP A 1 258 ? 11.961 -5.012 -9.469 1 92.5 258 ASP A O 1
ATOM 2096 N N . GLU A 1 259 ? 13.344 -4.645 -11.133 1 92.94 259 GLU A N 1
ATOM 2097 C CA . GLU A 1 259 ? 12.453 -5.34 -12.062 1 92.94 259 GLU A CA 1
ATOM 2098 C C . GLU A 1 259 ? 12.289 -6.809 -11.68 1 92.94 259 GLU A C 1
ATOM 2100 O O . GLU A 1 259 ? 11.172 -7.324 -11.625 1 92.94 259 GLU A O 1
ATOM 2105 N N . ASP A 1 260 ? 13.375 -7.496 -11.445 1 96.06 260 ASP A N 1
ATOM 2106 C CA . ASP A 1 260 ? 13.328 -8.883 -10.992 1 96.06 260 ASP A CA 1
ATOM 2107 C C . ASP A 1 260 ? 12.453 -9.023 -9.75 1 96.06 260 ASP A C 1
ATOM 2109 O O . ASP A 1 260 ? 11.656 -9.961 -9.648 1 96.06 260 ASP A O 1
ATOM 2113 N N . TYR A 1 261 ? 12.727 -8.102 -8.922 1 95.75 261 TYR A N 1
ATOM 2114 C CA . TYR A 1 261 ? 12.008 -8.156 -7.656 1 95.75 261 TYR A CA 1
ATOM 2115 C C . TYR A 1 261 ? 10.508 -7.973 -7.875 1 95.75 261 TYR A C 1
ATOM 2117 O O . TYR A 1 261 ? 9.695 -8.656 -7.25 1 95.75 261 TYR A O 1
ATOM 2125 N N . GLU A 1 262 ? 10.125 -7.125 -8.656 1 95.69 262 GLU A N 1
ATOM 2126 C CA . GLU A 1 262 ? 8.719 -6.906 -8.969 1 95.69 262 GLU A CA 1
ATOM 2127 C C . GLU A 1 262 ? 8.078 -8.164 -9.547 1 95.69 262 GLU A C 1
ATOM 2129 O O . GLU A 1 262 ? 6.98 -8.555 -9.148 1 95.69 262 GLU A O 1
ATOM 2134 N N . ILE A 1 263 ? 8.711 -8.789 -10.438 1 97.69 263 ILE A N 1
ATOM 2135 C CA . ILE A 1 263 ? 8.234 -10.023 -11.039 1 97.69 263 ILE A CA 1
ATOM 2136 C C . ILE A 1 263 ? 8.125 -11.117 -9.969 1 97.69 263 ILE A C 1
ATOM 2138 O O . ILE A 1 263 ? 7.086 -11.758 -9.836 1 97.69 263 ILE A O 1
ATOM 2142 N N . GLY A 1 264 ? 9.211 -11.25 -9.242 1 98 264 GLY A N 1
ATOM 2143 C CA . GLY A 1 264 ? 9.242 -12.258 -8.195 1 98 264 GLY A CA 1
ATOM 2144 C C . GLY A 1 264 ? 8.148 -12.078 -7.156 1 98 264 GLY A C 1
ATOM 2145 O O . GLY A 1 264 ? 7.492 -13.039 -6.762 1 98 264 GLY A O 1
ATOM 2146 N N . LYS A 1 265 ? 7.965 -10.883 -6.746 1 96.06 265 LYS A N 1
ATOM 2147 C CA . LYS A 1 265 ? 6.922 -10.578 -5.773 1 96.06 265 LYS A CA 1
ATOM 2148 C C . LYS A 1 265 ? 5.535 -10.867 -6.34 1 96.06 265 LYS A C 1
ATOM 2150 O O . LYS A 1 265 ? 4.68 -11.414 -5.641 1 96.06 265 LYS A O 1
ATOM 2155 N N . THR A 1 266 ? 5.34 -10.469 -7.559 1 97.94 266 THR A N 1
ATOM 2156 C CA . THR A 1 266 ? 4.062 -10.742 -8.211 1 97.94 266 THR A CA 1
ATOM 2157 C C . THR A 1 266 ? 3.77 -12.234 -8.234 1 97.94 266 THR A C 1
ATOM 2159 O O . THR A 1 266 ? 2.658 -12.664 -7.922 1 97.94 266 THR A O 1
ATOM 2162 N N . ILE A 1 267 ? 4.727 -13.031 -8.539 1 98.5 267 ILE A N 1
ATOM 2163 C CA . ILE A 1 267 ? 4.555 -14.477 -8.602 1 98.5 267 ILE A CA 1
ATOM 2164 C C . ILE A 1 267 ? 4.289 -15.016 -7.195 1 98.5 267 ILE A C 1
ATOM 2166 O O . ILE A 1 267 ? 3.348 -15.789 -6.988 1 98.5 267 ILE A O 1
ATOM 2170 N N . ALA A 1 268 ? 5.059 -14.547 -6.258 1 97.5 268 ALA A N 1
ATOM 2171 C CA . ALA A 1 268 ? 4.98 -15.055 -4.891 1 97.5 268 ALA A CA 1
ATOM 2172 C C . ALA A 1 268 ? 3.676 -14.641 -4.223 1 97.5 268 ALA A C 1
ATOM 2174 O O . ALA A 1 268 ? 3.09 -15.406 -3.453 1 97.5 268 ALA A O 1
ATOM 2175 N N . GLU A 1 269 ? 3.223 -13.438 -4.562 1 96.12 269 GLU A N 1
ATOM 2176 C CA . GLU A 1 269 ? 2.148 -12.859 -3.76 1 96.12 269 GLU A CA 1
ATOM 2177 C C . GLU A 1 269 ? 0.817 -12.906 -4.504 1 96.12 269 GLU A C 1
ATOM 2179 O O . GLU A 1 269 ? -0.245 -12.758 -3.895 1 96.12 269 GLU A O 1
ATOM 2184 N N . GLU A 1 270 ? 0.85 -13.055 -5.773 1 96.44 270 GLU A N 1
ATOM 2185 C CA . GLU A 1 270 ? -0.39 -13.039 -6.547 1 96.44 270 GLU A CA 1
ATOM 2186 C C . GLU A 1 270 ? -0.574 -14.352 -7.312 1 96.44 270 GLU A C 1
ATOM 2188 O O . GLU A 1 270 ? -1.562 -15.055 -7.109 1 96.44 270 GLU A O 1
ATOM 2193 N N . VAL A 1 271 ? 0.387 -14.742 -8.047 1 98.06 271 VAL A N 1
ATOM 2194 C CA . VAL A 1 271 ? 0.272 -15.875 -8.961 1 98.06 271 VAL A CA 1
ATOM 2195 C C . VAL A 1 271 ? 0.083 -17.156 -8.164 1 98.06 271 VAL A C 1
ATOM 2197 O O . VAL A 1 271 ? -0.888 -17.891 -8.375 1 98.06 271 VAL A O 1
ATOM 2200 N N . ILE A 1 272 ? 0.955 -17.438 -7.211 1 98 272 ILE A N 1
ATOM 2201 C CA . ILE A 1 272 ? 0.939 -18.688 -6.473 1 98 272 ILE A CA 1
ATOM 2202 C C . ILE A 1 272 ? -0.292 -18.734 -5.57 1 98 272 ILE A C 1
ATOM 2204 O O . ILE A 1 272 ? -1.088 -19.688 -5.648 1 98 272 ILE A O 1
ATOM 2208 N N . PRO A 1 273 ? -0.556 -17.703 -4.855 1 96.81 273 PRO A N 1
ATOM 2209 C CA . PRO A 1 273 ? -1.683 -17.781 -3.922 1 96.81 273 PRO A CA 1
ATOM 2210 C C . PRO A 1 273 ? -3.035 -17.797 -4.633 1 96.81 273 PRO A C 1
ATOM 2212 O O . PRO A 1 273 ? -3.967 -18.469 -4.184 1 96.81 273 PRO A O 1
ATOM 2215 N N . TYR A 1 274 ? -3.143 -17.078 -5.75 1 96.5 274 TYR A N 1
ATOM 2216 C CA . TYR A 1 274 ? -4.453 -16.891 -6.359 1 96.5 274 TYR A CA 1
ATOM 2217 C C . TYR A 1 274 ? -4.465 -17.391 -7.797 1 96.5 274 TYR A C 1
ATOM 2219 O O . TYR A 1 274 ? -5.082 -16.781 -8.672 1 96.5 274 TYR A O 1
ATOM 2227 N N . SER A 1 275 ? -3.777 -18.438 -7.945 1 97.5 275 SER A N 1
ATOM 2228 C CA . SER A 1 275 ? -3.588 -19.031 -9.266 1 97.5 275 SER A CA 1
ATOM 2229 C C . SER A 1 275 ? -4.922 -19.359 -9.922 1 97.5 275 SER A C 1
ATOM 2231 O O . SER A 1 275 ? -5.074 -19.234 -11.141 1 97.5 275 SER A O 1
ATOM 2233 N N . LEU A 1 276 ? -5.906 -19.812 -9.141 1 97.19 276 LEU A N 1
ATOM 2234 C CA . LEU A 1 276 ? -7.191 -20.219 -9.688 1 97.19 276 LEU A CA 1
ATOM 2235 C C . LEU A 1 276 ? -7.836 -19.094 -10.477 1 97.19 276 LEU A C 1
ATOM 2237 O O . LEU A 1 276 ? -8.422 -19.328 -11.539 1 97.19 276 LEU A O 1
ATOM 2241 N N . GLU A 1 277 ? -7.727 -17.859 -9.977 1 96.25 277 GLU A N 1
ATOM 2242 C CA . GLU A 1 277 ? -8.281 -16.703 -10.664 1 96.25 277 GLU A CA 1
ATOM 2243 C C . GLU A 1 277 ? -7.668 -16.531 -12.055 1 96.25 277 GLU A C 1
ATOM 2245 O O . GLU A 1 277 ? -8.375 -16.266 -13.023 1 96.25 277 GLU A O 1
ATOM 2250 N N . TYR A 1 278 ? -6.449 -16.688 -12.086 1 96.69 278 TYR A N 1
ATOM 2251 C CA . TYR A 1 278 ? -5.734 -16.516 -13.352 1 96.69 278 TYR A CA 1
ATOM 2252 C C . TYR A 1 278 ? -5.992 -17.688 -14.281 1 96.69 278 TYR A C 1
ATOM 2254 O O . TYR A 1 278 ? -6.074 -17.516 -15.5 1 96.69 278 TYR A O 1
ATOM 2262 N N . PHE A 1 279 ? -6.082 -18.922 -13.695 1 96.56 279 PHE A N 1
ATOM 2263 C CA . PHE A 1 279 ? -6.352 -20.109 -14.508 1 96.56 279 PHE A CA 1
ATOM 2264 C C . PHE A 1 279 ? -7.695 -19.984 -15.219 1 96.56 279 PHE A C 1
ATOM 2266 O O . PHE A 1 279 ? -7.824 -20.344 -16.391 1 96.56 279 PHE A O 1
ATOM 2273 N N . LEU A 1 280 ? -8.617 -19.391 -14.492 1 94.5 280 LEU A N 1
ATOM 2274 C CA . LEU A 1 280 ? -9.977 -19.297 -15.016 1 94.5 280 LEU A CA 1
ATOM 2275 C C . LEU A 1 280 ? -10.133 -18.062 -15.906 1 94.5 280 LEU A C 1
ATOM 2277 O O . LEU A 1 280 ? -11.125 -17.922 -16.625 1 94.5 280 LEU A O 1
ATOM 2281 N N . GLY A 1 281 ? -9.18 -17.078 -15.914 1 88.31 281 GLY A N 1
ATOM 2282 C CA . GLY A 1 281 ? -9.188 -15.906 -16.781 1 88.31 281 GLY A CA 1
ATOM 2283 C C . GLY A 1 281 ? -10.078 -14.789 -16.25 1 88.31 281 GLY A C 1
ATOM 2284 O O . GLY A 1 281 ? -11.188 -15.039 -15.789 1 88.31 281 GLY A O 1
ATOM 2285 N N . MET B 1 1 ? 2.961 10.875 -10.656 1 20.09 1 MET B N 1
ATOM 2286 C CA . MET B 1 1 ? 2.76 9.703 -9.805 1 20.09 1 MET B CA 1
ATOM 2287 C C . MET B 1 1 ? 1.275 9.398 -9.641 1 20.09 1 MET B C 1
ATOM 2289 O O . MET B 1 1 ? 0.574 10.094 -8.898 1 20.09 1 MET B O 1
ATOM 2293 N N . GLU B 1 2 ? 0.613 9.031 -10.664 1 22.78 2 GLU B N 1
ATOM 2294 C CA . GLU B 1 2 ? -0.826 8.789 -10.656 1 22.78 2 GLU B CA 1
ATOM 2295 C C . GLU B 1 2 ? -1.199 7.734 -9.617 1 22.78 2 GLU B C 1
ATOM 2297 O O . GLU B 1 2 ? -0.681 6.613 -9.641 1 22.78 2 GLU B O 1
ATOM 2302 N N . GLY B 1 3 ? -1.402 8.094 -8.406 1 25.08 3 GLY B N 1
ATOM 2303 C CA . GLY B 1 3 ? -1.969 7.312 -7.32 1 25.08 3 GLY B CA 1
ATOM 2304 C C . GLY B 1 3 ? -3.135 6.445 -7.754 1 25.08 3 GLY B C 1
ATOM 2305 O O . GLY B 1 3 ? -4.188 6.961 -8.133 1 25.08 3 GLY B O 1
ATOM 2306 N N . GLY B 1 4 ? -2.818 5.332 -8.344 1 29.25 4 GLY B N 1
ATOM 2307 C CA . GLY B 1 4 ? -3.945 4.441 -8.57 1 29.25 4 GLY B CA 1
ATOM 2308 C C . GLY B 1 4 ? -4.852 4.316 -7.359 1 29.25 4 GLY B C 1
ATOM 2309 O O . GLY B 1 4 ? -4.379 4.188 -6.23 1 29.25 4 GLY B O 1
ATOM 2310 N N . ALA B 1 5 ? -5.93 4.891 -7.531 1 30 5 ALA B N 1
ATOM 2311 C CA . ALA B 1 5 ? -6.984 4.832 -6.523 1 30 5 ALA B CA 1
ATOM 2312 C C . ALA B 1 5 ? -7.156 3.414 -5.988 1 30 5 ALA B C 1
ATOM 2314 O O . ALA B 1 5 ? -7.422 2.484 -6.754 1 30 5 ALA B O 1
ATOM 2315 N N . GLN B 1 6 ? -6.508 3.041 -4.887 1 30.61 6 GLN B N 1
ATOM 2316 C CA . GLN B 1 6 ? -6.91 1.82 -4.199 1 30.61 6 GLN B CA 1
ATOM 2317 C C . GLN B 1 6 ? -8.43 1.737 -4.066 1 30.61 6 GLN B C 1
ATOM 2319 O O . GLN B 1 6 ? -9.086 2.723 -3.719 1 30.61 6 GLN B O 1
ATOM 2324 N N . PRO B 1 7 ? -8.992 0.842 -4.633 1 35.81 7 PRO B N 1
ATOM 2325 C CA . PRO B 1 7 ? -10.445 0.767 -4.496 1 35.81 7 PRO B CA 1
ATOM 2326 C C . PRO B 1 7 ? -10.914 0.946 -3.051 1 35.81 7 PRO B C 1
ATOM 2328 O O . PRO B 1 7 ? -10.18 0.607 -2.117 1 35.81 7 PRO B O 1
ATOM 2331 N N . THR B 1 8 ? -11.867 1.629 -2.771 1 34.88 8 THR B N 1
ATOM 2332 C CA . THR B 1 8 ? -12.5 1.848 -1.474 1 34.88 8 THR B CA 1
ATOM 2333 C C . THR B 1 8 ? -12.93 0.523 -0.85 1 34.88 8 THR B C 1
ATOM 2335 O O . THR B 1 8 ? -13.141 -0.462 -1.559 1 34.88 8 THR B O 1
ATOM 2338 N N . THR B 1 9 ? -12.828 0.415 0.542 1 38.19 9 THR B N 1
ATOM 2339 C CA . THR B 1 9 ? -13.031 -0.754 1.392 1 38.19 9 THR B CA 1
ATOM 2340 C C . THR B 1 9 ? -14.359 -1.436 1.072 1 38.19 9 THR B C 1
ATOM 2342 O O . THR B 1 9 ? -14.438 -2.664 1.033 1 38.19 9 THR B O 1
ATOM 2345 N N . ASN B 1 10 ? -15.508 -0.747 1.136 1 40.94 10 ASN B N 1
ATOM 2346 C CA . ASN B 1 10 ? -16.781 -1.321 0.72 1 40.94 10 ASN B CA 1
ATOM 2347 C C . ASN B 1 10 ? -16.703 -1.889 -0.694 1 40.94 10 ASN B C 1
ATOM 2349 O O . ASN B 1 10 ? -17.266 -2.947 -0.974 1 40.94 10 ASN B O 1
ATOM 2353 N N . GLU B 1 11 ? -16.094 -1.213 -1.378 1 44.38 11 GLU B N 1
ATOM 2354 C CA . GLU B 1 11 ? -15.859 -1.629 -2.756 1 44.38 11 GLU B CA 1
ATOM 2355 C C . GLU B 1 11 ? -14.875 -2.793 -2.816 1 44.38 11 GLU B C 1
ATOM 2357 O O . GLU B 1 11 ? -15 -3.676 -3.67 1 44.38 11 GLU B O 1
ATOM 2362 N N . ALA B 1 12 ? -14.18 -2.854 -1.625 1 47.38 12 ALA B N 1
ATOM 2363 C CA . ALA B 1 12 ? -13.219 -3.949 -1.567 1 47.38 12 ALA B CA 1
ATOM 2364 C C . ALA B 1 12 ? -13.898 -5.254 -1.163 1 47.38 12 ALA B C 1
ATOM 2366 O O . ALA B 1 12 ? -13.656 -6.301 -1.768 1 47.38 12 ALA B O 1
ATOM 2367 N N . LYS B 1 13 ? -14.766 -5.172 0.073 1 51.78 13 LYS B N 1
ATOM 2368 C CA . LYS B 1 13 ? -15.484 -6.375 0.477 1 51.78 13 LYS B CA 1
ATOM 2369 C C . LYS B 1 13 ? -16.5 -6.801 -0.59 1 51.78 13 LYS B C 1
ATOM 2371 O O . LYS B 1 13 ? -16.609 -7.984 -0.906 1 51.78 13 LYS B O 1
ATOM 2376 N N . GLU B 1 14 ? -17.328 -5.789 -0.882 1 55.22 14 GLU B N 1
ATOM 2377 C CA . GLU B 1 14 ? -18.219 -6.035 -2.012 1 55.22 14 GLU B CA 1
ATOM 2378 C C . GLU B 1 14 ? -17.438 -6.484 -3.244 1 55.22 14 GLU B C 1
ATOM 2380 O O . GLU B 1 14 ? -17.891 -7.371 -3.975 1 55.22 14 GLU B O 1
ATOM 2385 N N . GLY B 1 15 ? -16.25 -5.914 -3.191 1 57.12 15 GLY B N 1
ATOM 2386 C CA . GLY B 1 15 ? -15.367 -6.297 -4.285 1 57.12 15 GLY B CA 1
ATOM 2387 C C . GLY B 1 15 ? -14.852 -7.719 -4.164 1 57.12 15 GLY B C 1
ATOM 2388 O O . GLY B 1 15 ? -14.828 -8.461 -5.148 1 57.12 15 GLY B O 1
ATOM 2389 N N . HIS B 1 16 ? -14.594 -8.016 -2.779 1 66.88 16 HIS B N 1
ATOM 2390 C CA . HIS B 1 16 ? -14.109 -9.375 -2.557 1 66.88 16 HIS B CA 1
ATOM 2391 C C . HIS B 1 16 ? -15.219 -10.398 -2.773 1 66.88 16 HIS B C 1
ATOM 2393 O O . HIS B 1 16 ? -15 -11.43 -3.42 1 66.88 16 HIS B O 1
ATOM 2399 N N . GLU B 1 17 ? -16.391 -10.164 -2.049 1 67.38 17 GLU B N 1
ATOM 2400 C CA . GLU B 1 17 ? -17.516 -11.062 -2.248 1 67.38 17 GLU B CA 1
ATOM 2401 C C . GLU B 1 17 ? -17.875 -11.18 -3.727 1 67.38 17 GLU B C 1
ATOM 2403 O O . GLU B 1 17 ? -18.172 -12.273 -4.215 1 67.38 17 GLU B O 1
ATOM 2408 N N . LEU B 1 18 ? -17.844 -10.062 -4.355 1 67.62 18 LEU B N 1
ATOM 2409 C CA . LEU B 1 18 ? -18.125 -10.062 -5.785 1 67.62 18 LEU B CA 1
ATOM 2410 C C . LEU B 1 18 ? -17.047 -10.836 -6.547 1 67.62 18 LEU B C 1
ATOM 2412 O O . LEU B 1 18 ? -17.359 -11.547 -7.504 1 67.62 18 LEU B O 1
ATOM 2416 N N . HIS B 1 19 ? -15.945 -10.781 -5.957 1 81.62 19 HIS B N 1
ATOM 2417 C CA . HIS B 1 19 ? -14.844 -11.484 -6.605 1 81.62 19 HIS B CA 1
ATOM 2418 C C . HIS B 1 19 ? -14.984 -12.992 -6.445 1 81.62 19 HIS B C 1
ATOM 2420 O O . HIS B 1 19 ? -14.828 -13.742 -7.414 1 81.62 19 HIS B O 1
ATOM 2426 N N . VAL B 1 20 ? -15.43 -13.43 -5.277 1 81.62 20 VAL B N 1
ATOM 2427 C CA . VAL B 1 20 ? -15.609 -14.859 -5.023 1 81.62 20 VAL B CA 1
ATOM 2428 C C . VAL B 1 20 ? -16.797 -15.383 -5.828 1 81.62 20 VAL B C 1
ATOM 2430 O O . VAL B 1 20 ? -16.734 -16.469 -6.398 1 81.62 20 VAL B O 1
ATOM 2433 N N . GLN B 1 21 ? -17.781 -14.562 -5.855 1 84.5 21 GLN B N 1
ATOM 2434 C CA . GLN B 1 21 ? -18.953 -14.969 -6.625 1 84.5 21 GLN B CA 1
ATOM 2435 C C . GLN B 1 21 ? -18.609 -15.094 -8.109 1 84.5 21 GLN B C 1
ATOM 2437 O O . GLN B 1 21 ? -19.062 -16.031 -8.781 1 84.5 21 GLN B O 1
ATOM 2442 N N . THR B 1 22 ? -17.875 -14.188 -8.562 1 88.81 22 THR B N 1
ATOM 2443 C CA . THR B 1 22 ? -17.453 -14.234 -9.961 1 88.81 22 THR B CA 1
ATOM 2444 C C . THR B 1 22 ? -16.625 -15.484 -10.227 1 88.81 22 THR B C 1
ATOM 2446 O O . THR B 1 22 ? -16.797 -16.156 -11.25 1 88.81 22 THR B O 1
ATOM 2449 N N . LEU B 1 23 ? -15.82 -15.844 -9.32 1 92.5 23 LEU B N 1
ATOM 2450 C CA . LEU B 1 23 ? -14.977 -17.031 -9.43 1 92.5 23 LEU B CA 1
ATOM 2451 C C . LEU B 1 23 ? -15.828 -18.297 -9.461 1 92.5 23 LEU B C 1
ATOM 2453 O O . LEU B 1 23 ? -15.617 -19.172 -10.312 1 92.5 23 LEU B O 1
ATOM 2457 N N . GLU B 1 24 ? -16.797 -18.375 -8.625 1 93 24 GLU B N 1
ATOM 2458 C CA . GLU B 1 24 ? -17.672 -19.547 -8.547 1 93 24 GLU B CA 1
ATOM 2459 C C . GLU B 1 24 ? -18.484 -19.703 -9.82 1 93 24 GLU B C 1
ATOM 2461 O O . GLU B 1 24 ? -18.703 -20.828 -10.281 1 93 24 GLU B O 1
ATOM 2466 N N . ASN B 1 25 ? -18.844 -18.609 -10.359 1 93.88 25 ASN B N 1
ATOM 2467 C CA . ASN B 1 25 ? -19.578 -18.656 -11.617 1 93.88 25 ASN B CA 1
ATOM 2468 C C . ASN B 1 25 ? -18.719 -19.219 -12.742 1 93.88 25 ASN B C 1
ATOM 2470 O O . ASN B 1 25 ? -19.203 -20 -13.562 1 93.88 25 ASN B O 1
ATOM 2474 N N . LYS B 1 26 ? -17.516 -18.828 -12.789 1 95.31 26 LYS B N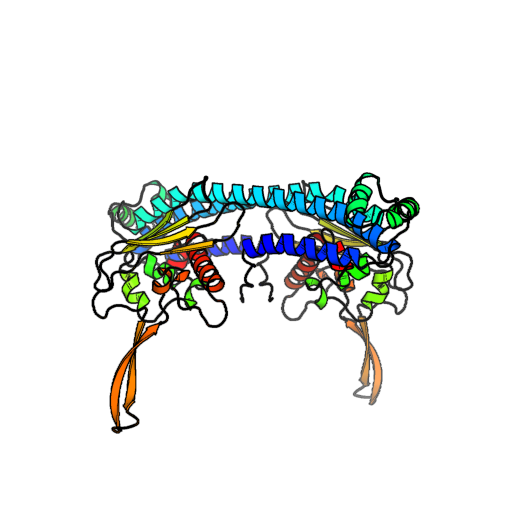 1
ATOM 2475 C CA . LYS B 1 26 ? -16.594 -19.344 -13.805 1 95.31 26 LYS B CA 1
ATOM 2476 C C . LYS B 1 26 ? -16.359 -20.844 -13.641 1 95.31 26 LYS B C 1
ATOM 2478 O O . LYS B 1 26 ? -16.266 -21.578 -14.625 1 95.31 26 LYS B O 1
ATOM 2483 N N . ILE B 1 27 ? -16.297 -21.297 -12.406 1 96.06 27 ILE B N 1
ATOM 2484 C CA . ILE B 1 27 ? -16.094 -22.719 -12.117 1 96.06 27 ILE B CA 1
ATOM 2485 C C . ILE B 1 27 ? -17.297 -23.516 -12.617 1 96.06 27 ILE B C 1
ATOM 2487 O O . ILE B 1 27 ? -17.125 -24.594 -13.211 1 96.06 27 ILE B O 1
ATOM 2491 N N . ARG B 1 28 ? -18.453 -22.984 -12.477 1 93.88 28 ARG B N 1
ATOM 2492 C CA . ARG B 1 28 ? -19.688 -23.672 -12.852 1 93.88 28 ARG B CA 1
ATOM 2493 C C . ARG B 1 28 ? -19.766 -23.859 -14.367 1 93.88 28 ARG B C 1
ATOM 2495 O O . ARG B 1 28 ? -20.453 -24.766 -14.852 1 93.88 28 ARG B O 1
ATOM 2502 N N . GLU B 1 29 ? -19.062 -23.047 -15.102 1 93.81 29 GLU B N 1
ATOM 2503 C CA . GLU B 1 29 ? -19.141 -23.078 -16.562 1 93.81 29 GLU B CA 1
ATOM 2504 C C . GLU B 1 29 ? -18.188 -24.109 -17.141 1 93.81 29 GLU B C 1
ATOM 2506 O O . GLU B 1 29 ? -18.25 -24.422 -18.344 1 93.81 29 GLU B O 1
ATOM 2511 N N . LEU B 1 30 ? -17.375 -24.734 -16.344 1 94.12 30 LEU B N 1
ATOM 2512 C CA . LEU B 1 30 ? -16.359 -25.672 -16.812 1 94.12 30 LEU B CA 1
ATOM 2513 C C . LEU B 1 30 ? -16.969 -27.062 -17 1 94.12 30 LEU B C 1
ATOM 2515 O O . LEU B 1 30 ? -17.984 -27.391 -16.375 1 94.12 30 LEU B O 1
ATOM 2519 N N . PRO B 1 31 ? -16.344 -27.812 -17.922 1 92.44 31 PRO B N 1
ATOM 2520 C CA . PRO B 1 31 ? -16.734 -29.219 -18.016 1 92.44 31 PRO B CA 1
ATOM 2521 C C . PRO B 1 31 ? -16.469 -29.984 -16.734 1 92.44 31 PRO B C 1
ATOM 2523 O O . PRO B 1 31 ? -15.641 -29.578 -15.922 1 92.44 31 PRO B O 1
ATOM 2526 N N . LEU B 1 32 ? -17.125 -31.078 -16.547 1 92.62 32 LEU B N 1
ATOM 2527 C CA . LEU B 1 32 ? -17.188 -31.812 -15.289 1 92.62 32 LEU B CA 1
ATOM 2528 C C . LEU B 1 32 ? -15.773 -32.094 -14.773 1 92.62 32 LEU B C 1
ATOM 2530 O O . LEU B 1 32 ? -15.484 -31.859 -13.602 1 92.62 32 LEU B O 1
ATOM 2534 N N . LYS B 1 33 ? -14.859 -32.594 -15.617 1 88.44 33 LYS B N 1
ATOM 2535 C CA . LYS B 1 33 ? -13.523 -33 -15.188 1 88.44 33 LYS B CA 1
ATOM 2536 C C . LYS B 1 33 ? -12.711 -31.781 -14.719 1 88.44 33 LYS B C 1
ATOM 2538 O O . LYS B 1 33 ? -12.055 -31.844 -13.68 1 88.44 33 LYS B O 1
ATOM 2543 N N . ASP B 1 34 ? -12.82 -30.688 -15.453 1 90.94 34 ASP B N 1
ATOM 2544 C CA . ASP B 1 34 ? -12.102 -29.469 -15.094 1 90.94 34 ASP B CA 1
ATOM 2545 C C . ASP B 1 34 ? -12.75 -28.781 -13.898 1 90.94 34 ASP B C 1
ATOM 2547 O O . ASP B 1 34 ? -12.055 -28.203 -13.062 1 90.94 34 ASP B O 1
ATOM 2551 N N . ARG B 1 35 ? -14.055 -28.859 -13.844 1 94.5 35 ARG B N 1
ATOM 2552 C CA . ARG B 1 35 ? -14.812 -28.25 -12.758 1 94.5 35 ARG B CA 1
ATOM 2553 C C . ARG B 1 35 ? -14.422 -28.859 -11.414 1 94.5 35 ARG B C 1
ATOM 2555 O O . ARG B 1 35 ? -14.195 -28.125 -10.445 1 94.5 35 ARG B O 1
ATOM 2562 N N . LEU B 1 36 ? -14.32 -30.141 -11.383 1 94.62 36 LEU B N 1
ATOM 2563 C CA . LEU B 1 36 ? -13.984 -30.812 -10.141 1 94.62 36 LEU B CA 1
ATOM 2564 C C . LEU B 1 36 ? -12.617 -30.375 -9.633 1 94.62 36 LEU B C 1
ATOM 2566 O O . LEU B 1 36 ? -12.438 -30.125 -8.445 1 94.62 36 LEU B O 1
ATOM 2570 N N . LYS B 1 37 ? -11.625 -30.297 -10.547 1 93.06 37 LYS B N 1
ATOM 2571 C CA . LYS B 1 37 ? -10.289 -29.875 -10.148 1 93.06 37 LYS B CA 1
ATOM 2572 C C . LYS B 1 37 ? -10.297 -28.422 -9.672 1 93.06 37 LYS B C 1
ATOM 2574 O O . LYS B 1 37 ? -9.648 -28.078 -8.68 1 93.06 37 LYS B O 1
ATOM 2579 N N . ALA B 1 38 ? -11.023 -27.625 -10.406 1 95.81 38 ALA B N 1
ATOM 2580 C CA . ALA B 1 38 ? -11.133 -26.203 -10.031 1 95.81 38 ALA B CA 1
ATOM 2581 C C . ALA B 1 38 ? -11.742 -26.062 -8.641 1 95.81 38 ALA B C 1
ATOM 2583 O O . ALA B 1 38 ? -11.312 -25.219 -7.855 1 95.81 38 ALA B O 1
ATOM 2584 N N . ILE B 1 39 ? -12.734 -26.844 -8.336 1 96.56 39 ILE B N 1
ATOM 2585 C CA . ILE B 1 39 ? -13.383 -26.812 -7.031 1 96.56 39 ILE B CA 1
ATOM 2586 C C . ILE B 1 39 ? -12.375 -27.188 -5.945 1 96.56 39 ILE B C 1
ATOM 2588 O O . ILE B 1 39 ? -12.328 -26.562 -4.887 1 96.56 39 ILE B O 1
ATOM 2592 N N . ALA B 1 40 ? -11.617 -28.203 -6.25 1 95.62 40 ALA B N 1
ATOM 2593 C CA . ALA B 1 40 ? -10.609 -28.625 -5.285 1 95.62 40 ALA B CA 1
ATOM 2594 C C . ALA B 1 40 ? -9.602 -27.516 -5.02 1 95.62 40 ALA B C 1
ATOM 2596 O O . ALA B 1 40 ? -9.219 -27.281 -3.869 1 95.62 40 ALA B O 1
ATOM 2597 N N . ILE B 1 41 ? -9.148 -26.844 -6.094 1 96.88 41 ILE B N 1
ATOM 2598 C CA . ILE B 1 41 ? -8.195 -25.75 -5.949 1 96.88 41 ILE B CA 1
ATOM 2599 C C . ILE B 1 41 ? -8.859 -24.578 -5.215 1 96.88 41 ILE B C 1
ATOM 2601 O O . ILE B 1 41 ? -8.211 -23.891 -4.418 1 96.88 41 ILE B O 1
ATOM 2605 N N . GLN B 1 42 ? -10.156 -24.344 -5.438 1 96.69 42 GLN B N 1
ATOM 2606 C CA . GLN B 1 42 ? -10.898 -23.297 -4.742 1 96.69 42 GLN B CA 1
ATOM 2607 C C . GLN B 1 42 ? -10.875 -23.516 -3.232 1 96.69 42 GLN B C 1
ATOM 2609 O O . GLN B 1 42 ? -10.836 -22.562 -2.463 1 96.69 42 GLN B O 1
ATOM 2614 N N . HIS B 1 43 ? -10.945 -24.781 -2.812 1 96.06 43 HIS B N 1
ATOM 2615 C CA . HIS B 1 43 ? -10.828 -25.094 -1.392 1 96.06 43 HIS B CA 1
ATOM 2616 C C . HIS B 1 43 ? -9.578 -24.453 -0.792 1 96.06 43 HIS B C 1
ATOM 2618 O O . HIS B 1 43 ? -9.648 -23.812 0.255 1 96.06 43 HIS B O 1
ATOM 2624 N N . HIS B 1 44 ? -8.445 -24.641 -1.421 1 96.88 44 HIS B N 1
ATOM 2625 C CA . HIS B 1 44 ? -7.18 -24.078 -0.954 1 96.88 44 HIS B CA 1
ATOM 2626 C C . HIS B 1 44 ? -7.172 -22.562 -1.079 1 96.88 44 HIS B C 1
ATOM 2628 O O . HIS B 1 44 ? -6.641 -21.859 -0.211 1 96.88 44 HIS B O 1
ATOM 2634 N N . TYR B 1 45 ? -7.77 -22.062 -2.225 1 96.25 45 TYR B N 1
ATOM 2635 C CA . TYR B 1 45 ? -7.941 -20.625 -2.436 1 96.25 45 TYR B CA 1
ATOM 2636 C C . TYR B 1 45 ? -8.656 -19.984 -1.255 1 96.25 45 TYR B C 1
ATOM 2638 O O . TYR B 1 45 ? -8.219 -18.953 -0.743 1 96.25 45 TYR B O 1
ATOM 2646 N N . LEU B 1 46 ? -9.711 -20.594 -0.798 1 96.06 46 LEU B N 1
ATOM 2647 C CA . LEU B 1 46 ? -10.516 -20.047 0.294 1 96.06 46 LEU B CA 1
ATOM 2648 C C . LEU B 1 46 ? -9.75 -20.094 1.609 1 96.06 46 LEU B C 1
ATOM 2650 O O . LEU B 1 46 ? -9.914 -19.219 2.461 1 96.06 46 LEU B O 1
ATOM 2654 N N . GLN B 1 47 ? -8.93 -21.109 1.802 1 97.06 47 GLN B N 1
ATOM 2655 C CA . GLN B 1 47 ? -8.07 -21.172 2.982 1 97.06 47 GLN B CA 1
ATOM 2656 C C . GLN B 1 47 ? -7.082 -20.016 3.004 1 97.06 47 GLN B C 1
ATOM 2658 O O . GLN B 1 47 ? -6.875 -19.391 4.047 1 97.06 47 GLN B O 1
ATOM 2663 N N . LYS B 1 48 ? -6.496 -19.781 1.862 1 97.5 48 LYS B N 1
ATOM 2664 C CA . LYS B 1 48 ? -5.551 -18.672 1.752 1 97.5 48 LYS B CA 1
ATOM 2665 C C . LYS B 1 48 ? -6.242 -17.344 1.999 1 97.5 48 LYS B C 1
ATOM 2667 O O . LYS B 1 48 ? -5.703 -16.469 2.695 1 97.5 48 LYS B O 1
ATOM 2672 N N . GLU B 1 49 ? -7.391 -17.156 1.447 1 95.81 49 GLU B N 1
ATOM 2673 C CA . GLU B 1 49 ? -8.156 -15.93 1.652 1 95.81 49 GLU B CA 1
ATOM 2674 C C . GLU B 1 49 ? -8.453 -15.703 3.133 1 95.81 49 GLU B C 1
ATOM 2676 O O . GLU B 1 49 ? -8.398 -14.57 3.615 1 95.81 49 GLU B O 1
ATOM 2681 N N . LYS B 1 50 ? -8.82 -16.781 3.768 1 96.94 50 LYS B N 1
ATOM 2682 C CA . LYS B 1 50 ? -9.102 -16.703 5.199 1 96.94 50 LYS B CA 1
ATOM 2683 C C . LYS B 1 50 ? -7.871 -16.234 5.969 1 96.94 50 LYS B C 1
ATOM 2685 O O . LYS B 1 50 ? -7.973 -15.359 6.84 1 96.94 50 LYS B O 1
ATOM 2690 N N . LEU B 1 51 ? -6.719 -16.781 5.656 1 97.88 51 LEU B N 1
ATOM 2691 C CA . LEU B 1 51 ? -5.477 -16.375 6.301 1 97.88 51 LEU B CA 1
ATOM 2692 C C . LEU B 1 51 ? -5.164 -14.906 5.996 1 97.88 51 LEU B C 1
ATOM 2694 O O . LEU B 1 51 ? -4.723 -14.164 6.875 1 97.88 51 LEU B O 1
ATOM 2698 N N . ASP B 1 52 ? -5.395 -14.508 4.75 1 96.44 52 ASP B N 1
ATOM 2699 C CA . ASP B 1 52 ? -5.137 -13.125 4.359 1 96.44 52 ASP B CA 1
ATOM 2700 C C . ASP B 1 52 ? -6.023 -12.156 5.137 1 96.44 52 ASP B C 1
ATOM 2702 O O . ASP B 1 52 ? -5.562 -11.109 5.59 1 96.44 52 ASP B O 1
ATOM 2706 N N . LYS B 1 53 ? -7.254 -12.531 5.27 1 95 53 LYS B N 1
ATOM 2707 C CA . LYS B 1 53 ? -8.188 -11.695 6.012 1 95 53 LYS B CA 1
ATOM 2708 C C . LYS B 1 53 ? -7.781 -11.578 7.48 1 95 53 LYS B C 1
ATOM 2710 O O . LYS B 1 53 ? -7.832 -10.492 8.062 1 95 53 LYS B O 1
ATOM 2715 N N . GLU B 1 54 ? -7.391 -12.672 8.039 1 97.56 54 GLU B N 1
ATOM 2716 C CA . GLU B 1 54 ? -6.914 -12.664 9.414 1 97.56 54 GLU B CA 1
ATOM 2717 C C . GLU B 1 54 ? -5.695 -11.766 9.578 1 97.56 54 GLU B C 1
ATOM 2719 O O . GLU B 1 54 ? -5.613 -10.984 10.523 1 97.56 54 GLU B O 1
ATOM 2724 N N . CYS B 1 55 ? -4.773 -11.891 8.68 1 97.75 55 CYS B N 1
ATOM 2725 C CA . CYS B 1 55 ? -3.572 -11.062 8.719 1 97.75 55 CYS B CA 1
ATOM 2726 C C . CYS B 1 55 ? -3.926 -9.586 8.578 1 97.75 55 CYS B C 1
ATOM 2728 O O . CYS B 1 55 ? -3.42 -8.75 9.328 1 97.75 55 CYS B O 1
ATOM 2730 N N . GLU B 1 56 ? -4.77 -9.281 7.641 1 95.44 56 GLU B N 1
ATOM 2731 C CA . GLU B 1 56 ? -5.195 -7.906 7.406 1 95.44 56 GLU B CA 1
ATOM 2732 C C . GLU B 1 56 ? -5.832 -7.309 8.656 1 95.44 56 GLU B C 1
ATOM 2734 O O . GLU B 1 56 ? -5.578 -6.152 9 1 95.44 56 GLU B O 1
ATOM 2739 N N . GLU B 1 57 ? -6.648 -8.07 9.312 1 94.62 57 GLU B N 1
ATOM 2740 C CA . GLU B 1 57 ? -7.312 -7.609 10.531 1 94.62 57 GLU B CA 1
ATOM 2741 C C . GLU B 1 57 ? -6.301 -7.332 11.633 1 94.62 57 GLU B C 1
ATOM 2743 O O . GLU B 1 57 ? -6.41 -6.328 12.344 1 94.62 57 GLU B O 1
ATOM 2748 N N . LYS B 1 58 ? -5.359 -8.195 11.75 1 97.44 58 LYS B N 1
ATOM 2749 C CA . LYS B 1 58 ? -4.328 -8.008 12.766 1 97.44 58 LYS B CA 1
ATOM 2750 C C . LYS B 1 58 ? -3.461 -6.789 12.453 1 97.44 58 LYS B C 1
ATOM 2752 O O . LYS B 1 58 ? -3.094 -6.031 13.352 1 97.44 58 LYS B O 1
ATOM 2757 N N . ILE B 1 59 ? -3.152 -6.605 11.195 1 96.81 59 ILE B N 1
ATOM 2758 C CA . ILE B 1 59 ? -2.377 -5.441 10.773 1 96.81 59 ILE B CA 1
ATOM 2759 C C . ILE B 1 59 ? -3.164 -4.164 11.062 1 96.81 59 ILE B C 1
ATOM 2761 O O . ILE B 1 59 ? -2.615 -3.195 11.594 1 96.81 59 ILE B O 1
ATOM 2765 N N . HIS B 1 60 ? -4.391 -4.184 10.75 1 93.75 60 HIS B N 1
ATOM 2766 C CA . HIS B 1 60 ? -5.25 -3.031 10.992 1 93.75 60 HIS B CA 1
ATOM 2767 C C . HIS B 1 60 ? -5.305 -2.684 12.477 1 93.75 60 HIS B C 1
ATOM 2769 O O . HIS B 1 60 ? -5.195 -1.513 12.852 1 93.75 60 HIS B O 1
ATOM 2775 N N . ALA B 1 61 ? -5.477 -3.68 13.297 1 94.62 61 ALA B N 1
ATOM 2776 C CA . ALA B 1 61 ? -5.512 -3.477 14.742 1 94.62 61 ALA B CA 1
ATOM 2777 C C . ALA B 1 61 ? -4.191 -2.896 15.25 1 94.62 61 ALA B C 1
ATOM 2779 O O . ALA B 1 61 ? -4.184 -2.002 16.094 1 94.62 61 ALA B O 1
ATOM 2780 N N . LEU B 1 62 ? -3.098 -3.402 14.719 1 96.62 62 LEU B N 1
ATOM 2781 C CA . LEU B 1 62 ? -1.775 -2.908 15.078 1 96.62 62 LEU B CA 1
ATOM 2782 C C . LEU B 1 62 ? -1.609 -1.448 14.672 1 96.62 62 LEU B C 1
ATOM 2784 O O . LEU B 1 62 ? -1.117 -0.632 15.453 1 96.62 62 LEU B O 1
ATOM 2788 N N . GLN B 1 63 ? -2.023 -1.13 13.438 1 95.31 63 GLN B N 1
ATOM 2789 C CA . GLN B 1 63 ? -1.94 0.244 12.953 1 95.31 63 GLN B CA 1
ATOM 2790 C C . GLN B 1 63 ? -2.762 1.188 13.828 1 95.31 63 GLN B C 1
ATOM 2792 O O . GLN B 1 63 ? -2.299 2.273 14.18 1 95.31 63 GLN B O 1
ATOM 2797 N N . LYS B 1 64 ? -3.949 0.787 14.203 1 93.75 64 LYS B N 1
ATOM 2798 C CA . LYS B 1 64 ? -4.809 1.588 15.07 1 93.75 64 LYS B CA 1
ATOM 2799 C C . LYS B 1 64 ? -4.156 1.822 16.438 1 93.75 64 LYS B C 1
ATOM 2801 O O . LYS B 1 64 ? -4.211 2.93 16.969 1 93.75 64 LYS B O 1
ATOM 2806 N N . GLN B 1 65 ? -3.584 0.829 16.938 1 96.94 65 GLN B N 1
ATOM 2807 C CA . GLN B 1 65 ? -2.887 0.946 18.219 1 96.94 65 GLN B CA 1
ATOM 2808 C C . GLN B 1 65 ? -1.788 2.002 18.141 1 96.94 65 GLN B C 1
ATOM 2810 O O . GLN B 1 65 ? -1.646 2.82 19.062 1 96.94 65 GLN B O 1
ATOM 2815 N N . TYR B 1 66 ? -1.063 1.988 17.125 1 97.5 66 TYR B N 1
ATOM 2816 C CA . TYR B 1 66 ? 0.051 2.922 17 1 97.5 66 TYR B CA 1
ATOM 2817 C C . TYR B 1 66 ? -0.446 4.324 16.672 1 97.5 66 TYR B C 1
ATOM 2819 O O . TYR B 1 66 ? 0.198 5.316 17.016 1 97.5 66 TYR B O 1
ATOM 2827 N N . ASP B 1 67 ? -1.587 4.43 15.984 1 95.5 67 ASP B N 1
ATOM 2828 C CA . ASP B 1 67 ? -2.225 5.73 15.805 1 95.5 67 ASP B CA 1
ATOM 2829 C C . ASP B 1 67 ? -2.564 6.367 17.141 1 95.5 67 ASP B C 1
ATOM 2831 O O . ASP B 1 67 ? -2.273 7.543 17.375 1 95.5 67 ASP B O 1
ATOM 2835 N N . ILE B 1 68 ? -3.115 5.566 17.984 1 97.06 68 ILE B N 1
ATOM 2836 C CA . ILE B 1 68 ? -3.52 6.055 19.297 1 97.06 68 ILE B CA 1
ATOM 2837 C C . ILE B 1 68 ? -2.283 6.434 20.109 1 97.06 68 ILE B C 1
ATOM 2839 O O . ILE B 1 68 ? -2.266 7.473 20.766 1 97.06 68 ILE B O 1
ATOM 2843 N N . LYS B 1 69 ? -1.227 5.625 20.016 1 97.75 69 LYS B N 1
ATOM 2844 C CA . LYS B 1 69 ? 0.029 5.906 20.703 1 97.75 69 LYS B CA 1
ATOM 2845 C C . LYS B 1 69 ? 0.636 7.223 20.234 1 97.75 69 LYS B C 1
ATOM 2847 O O . LYS B 1 69 ? 1.409 7.852 20.953 1 97.75 69 LYS B O 1
ATOM 2852 N N . SER B 1 70 ? 0.243 7.629 19.016 1 98 70 SER B N 1
ATOM 2853 C CA . SER B 1 70 ? 0.846 8.812 18.406 1 98 70 SER B CA 1
ATOM 2854 C C . SER B 1 70 ? 0.125 10.086 18.844 1 98 70 SER B C 1
ATOM 2856 O O . SER B 1 70 ? 0.662 11.188 18.719 1 98 70 SER B O 1
ATOM 2858 N N . LEU B 1 71 ? -1.084 9.953 19.375 1 97.69 71 LEU B N 1
ATOM 2859 C CA . LEU B 1 71 ? -1.933 11.109 19.656 1 97.69 71 LEU B CA 1
ATOM 2860 C C . LEU B 1 71 ? -1.272 12.031 20.672 1 97.69 71 LEU B C 1
ATOM 2862 O O . LEU B 1 71 ? -1.276 13.25 20.5 1 97.69 71 LEU B O 1
ATOM 2866 N N . PRO B 1 72 ? -0.647 11.5 21.75 1 98 72 PRO B N 1
ATOM 2867 C CA . PRO B 1 72 ? 0.019 12.391 22.703 1 98 72 PRO B CA 1
ATOM 2868 C C . PRO B 1 72 ? 1.167 13.18 22.062 1 98 72 PRO B C 1
ATOM 2870 O O . PRO B 1 72 ? 1.426 14.32 22.453 1 98 72 PRO B O 1
ATOM 2873 N N . ILE B 1 73 ? 1.831 12.602 21.141 1 98.12 73 ILE B N 1
ATOM 2874 C CA . ILE B 1 73 ? 2.912 13.289 20.438 1 98.12 73 ILE B CA 1
ATOM 2875 C C . ILE B 1 73 ? 2.354 14.484 19.656 1 98.12 73 ILE B C 1
ATOM 2877 O O . ILE B 1 73 ? 2.908 15.578 19.719 1 98.12 73 ILE B O 1
ATOM 2881 N N . TYR B 1 74 ? 1.229 14.266 19.016 1 97.94 74 TYR B N 1
ATOM 2882 C CA . TYR B 1 74 ? 0.599 15.328 18.234 1 97.94 74 TYR B CA 1
ATOM 2883 C C . TYR B 1 74 ? 0.117 16.453 19.141 1 97.94 74 TYR B C 1
ATOM 2885 O O . TYR B 1 74 ? 0.22 17.625 18.797 1 97.94 74 TYR B O 1
ATOM 2893 N N . ALA B 1 75 ? -0.385 16.031 20.266 1 97.25 75 ALA B N 1
ATOM 2894 C CA . ALA B 1 75 ? -0.884 17.016 21.219 1 97.25 75 ALA B CA 1
ATOM 2895 C C . ALA B 1 75 ? 0.244 17.906 21.719 1 97.25 75 ALA B C 1
ATOM 2897 O O . ALA B 1 75 ? 0.082 19.125 21.812 1 97.25 75 ALA B O 1
ATOM 2898 N N . GLU B 1 76 ? 1.358 17.344 22.047 1 96.44 76 GLU B N 1
ATOM 2899 C CA . GLU B 1 76 ? 2.518 18.109 22.5 1 96.44 76 GLU B CA 1
ATOM 2900 C C . GLU B 1 76 ? 3.016 19.047 21.406 1 96.44 76 GLU B C 1
ATOM 2902 O O . GLU B 1 76 ? 3.334 20.219 21.672 1 96.44 76 GLU B O 1
ATOM 2907 N N . GLN B 1 77 ? 3.045 18.516 20.25 1 96.88 77 GLN B N 1
ATOM 2908 C CA . GLN B 1 77 ? 3.455 19.328 19.109 1 96.88 77 GLN B CA 1
ATOM 2909 C C . GLN B 1 77 ? 2.51 20.5 18.891 1 96.88 77 GLN B C 1
ATOM 2911 O O . GLN B 1 77 ? 2.955 21.641 18.703 1 96.88 77 GLN B O 1
ATOM 2916 N N . GLN B 1 78 ? 1.272 20.219 19 1 95.81 78 GLN B N 1
ATOM 2917 C CA . GLN B 1 78 ? 0.247 21.234 18.812 1 95.81 78 GLN B CA 1
ATOM 2918 C C . GLN B 1 78 ? 0.376 22.344 19.859 1 95.81 78 GLN B C 1
ATOM 2920 O O . GLN B 1 78 ? 0.267 23.516 19.531 1 95.81 78 GLN B O 1
ATOM 2925 N N . SER B 1 79 ? 0.612 21.984 21.094 1 95.88 79 SER B N 1
ATOM 2926 C CA . SER B 1 79 ? 0.732 22.953 22.172 1 95.88 79 SER B CA 1
ATOM 2927 C C . SER B 1 79 ? 1.93 23.875 21.969 1 95.88 79 SER B C 1
ATOM 2929 O O . SER B 1 79 ? 1.881 25.062 22.312 1 95.88 79 SER B O 1
ATOM 2931 N N . LEU B 1 80 ? 2.936 23.344 21.391 1 95 80 LEU B N 1
ATOM 2932 C CA . LEU B 1 80 ? 4.113 24.141 21.062 1 95 80 LEU B CA 1
ATOM 2933 C C . LEU B 1 80 ? 3.824 25.094 19.906 1 95 80 LEU B C 1
ATOM 2935 O O . LEU B 1 80 ? 4.125 26.281 19.984 1 95 80 LEU B O 1
ATOM 2939 N N . ILE B 1 81 ? 3.172 24.625 18.906 1 95.56 81 ILE B N 1
ATOM 2940 C CA . ILE B 1 81 ? 2.904 25.375 17.672 1 95.56 81 ILE B CA 1
ATOM 2941 C C . ILE B 1 81 ? 1.97 26.547 17.984 1 95.56 81 ILE B C 1
ATOM 2943 O O . ILE B 1 81 ? 2.16 27.641 17.469 1 95.56 81 ILE B O 1
ATOM 2947 N N . ASN B 1 82 ? 1.046 26.312 18.875 1 93.31 82 ASN B N 1
ATOM 2948 C CA . ASN B 1 82 ? 0.054 27.344 19.156 1 93.31 82 ASN B CA 1
ATOM 2949 C C . ASN B 1 82 ? 0.491 28.234 20.312 1 93.31 82 ASN B C 1
ATOM 2951 O O . ASN B 1 82 ? -0.255 29.109 20.734 1 93.31 82 ASN B O 1
ATOM 2955 N N . GLY B 1 83 ? 1.665 28 20.844 1 93.31 83 GLY B N 1
ATOM 2956 C CA . GLY B 1 83 ? 2.242 28.875 21.875 1 93.31 83 GLY B CA 1
ATOM 2957 C C . GLY B 1 83 ? 1.613 28.688 23.234 1 93.31 83 GLY B C 1
ATOM 2958 O O . GLY B 1 83 ? 1.635 29.594 24.062 1 93.31 83 GLY B O 1
ATOM 2959 N N . GLN B 1 84 ? 1.033 27.547 23.422 1 94.5 84 GLN B N 1
ATOM 2960 C CA . GLN B 1 84 ? 0.415 27.266 24.719 1 94.5 84 GLN B CA 1
ATOM 2961 C C . GLN B 1 84 ? 1.468 26.938 25.766 1 94.5 84 GLN B C 1
ATOM 2963 O O . GLN B 1 84 ? 1.187 26.969 26.969 1 94.5 84 GLN B O 1
ATOM 2968 N N . ARG B 1 85 ? 2.643 26.578 25.344 1 94.94 85 ARG B N 1
ATOM 2969 C CA . ARG B 1 85 ? 3.742 26.25 26.234 1 94.94 85 ARG B CA 1
ATOM 2970 C C . ARG B 1 85 ? 5.082 26.656 25.641 1 94.94 85 ARG B C 1
ATOM 2972 O O . ARG B 1 85 ? 5.18 26.891 24.422 1 94.94 85 ARG B O 1
ATOM 2979 N N . ALA B 1 86 ? 6.027 26.75 26.531 1 95.75 86 ALA B N 1
ATOM 2980 C CA . ALA B 1 86 ? 7.406 26.969 26.109 1 95.75 86 ALA B CA 1
ATOM 2981 C C . ALA B 1 86 ? 8.078 25.656 25.734 1 95.75 86 ALA B C 1
ATOM 2983 O O . ALA B 1 86 ? 7.508 24.578 25.922 1 95.75 86 ALA B O 1
ATOM 2984 N N . VAL B 1 87 ? 9.188 25.781 25.094 1 95.94 87 VAL B N 1
ATOM 2985 C CA . VAL B 1 87 ? 9.969 24.609 24.719 1 95.94 87 VAL B CA 1
ATOM 2986 C C . VAL B 1 87 ? 10.445 23.875 25.969 1 95.94 87 VAL B C 1
ATOM 2988 O O . VAL B 1 87 ? 10.945 24.5 26.906 1 95.94 87 VAL B O 1
ATOM 2991 N N . SER B 1 88 ? 10.234 22.609 26 1 95.19 88 SER B N 1
ATOM 2992 C CA . SER B 1 88 ? 10.562 21.828 27.188 1 95.19 88 SER B CA 1
ATOM 2993 C C . SER B 1 88 ? 12.055 21.5 27.25 1 95.19 88 SER B C 1
ATOM 2995 O O . SER B 1 88 ? 12.766 21.656 26.25 1 95.19 88 SER B O 1
ATOM 2997 N N . ALA B 1 89 ? 12.469 20.969 28.438 1 94 89 ALA B N 1
ATOM 2998 C CA . ALA B 1 89 ? 13.867 20.578 28.641 1 94 89 ALA B CA 1
ATOM 2999 C C . ALA B 1 89 ? 14.25 19.438 27.703 1 94 89 ALA B C 1
ATOM 3001 O O . ALA B 1 89 ? 15.359 19.422 27.156 1 94 89 ALA B O 1
ATOM 3002 N N . GLU B 1 90 ? 13.383 18.516 27.5 1 94.62 90 GLU B N 1
ATOM 3003 C CA . GLU B 1 90 ? 13.641 17.375 26.625 1 94.62 90 GLU B CA 1
ATOM 3004 C C . GLU B 1 90 ? 13.828 17.828 25.172 1 94.62 90 GLU B C 1
ATOM 3006 O O . GLU B 1 90 ? 14.711 17.328 24.469 1 94.62 90 GLU B O 1
ATOM 3011 N N . GLU B 1 91 ? 13.055 18.75 24.719 1 94.88 91 GLU B N 1
ATOM 3012 C CA . GLU B 1 91 ? 13.102 19.281 23.359 1 94.88 91 GLU B CA 1
ATOM 3013 C C . GLU B 1 91 ? 14.391 20.062 23.125 1 94.88 91 GLU B C 1
ATOM 3015 O O . GLU B 1 91 ? 14.836 20.188 21.984 1 94.88 91 GLU B O 1
ATOM 3020 N N . GLN B 1 92 ? 14.953 20.625 24.219 1 94.44 92 GLN B N 1
ATOM 3021 C CA . GLN B 1 92 ? 16.156 21.438 24.109 1 94.44 92 GLN B CA 1
ATOM 3022 C C . GLN B 1 92 ? 17.406 20.578 24 1 94.44 92 GLN B C 1
ATOM 3024 O O . GLN B 1 92 ? 18.484 21.078 23.656 1 94.44 92 GLN B O 1
ATOM 3029 N N . GLU B 1 93 ? 17.234 19.344 24.281 1 92.69 93 GLU B N 1
ATOM 3030 C CA . GLU B 1 93 ? 18.391 18.438 24.25 1 92.69 93 GLU B CA 1
ATOM 3031 C C . GLU B 1 93 ? 19.016 18.422 22.859 1 92.69 93 GLU B C 1
ATOM 3033 O O . GLU B 1 93 ? 20.234 18.219 22.719 1 92.69 93 GLU B O 1
ATOM 3038 N N . LEU B 1 94 ? 18.203 18.688 21.859 1 91.69 94 LEU B N 1
ATOM 3039 C CA . LEU B 1 94 ? 18.688 18.625 20.484 1 91.69 94 LEU B CA 1
ATOM 3040 C C . LEU B 1 94 ? 19.391 19.922 20.109 1 91.69 94 LEU B C 1
ATOM 3042 O O . LEU B 1 94 ? 20.047 20 19.062 1 91.69 94 LEU B O 1
ATOM 3046 N N . PHE B 1 95 ? 19.312 20.906 20.984 1 93.62 95 PHE B N 1
ATOM 3047 C CA . PHE B 1 95 ? 19.875 22.219 20.688 1 93.62 95 PHE B CA 1
ATOM 3048 C C . PHE B 1 95 ? 21.375 22.109 20.406 1 93.62 95 PHE B C 1
ATOM 3050 O O . PHE B 1 95 ? 21.906 22.781 19.516 1 93.62 95 PHE B O 1
ATOM 3057 N N . LYS B 1 96 ? 22.047 21.25 21.156 1 91.62 96 LYS B N 1
ATOM 3058 C CA . LYS B 1 96 ? 23.5 21.109 21.062 1 91.62 96 LYS B CA 1
ATOM 3059 C C . LYS B 1 96 ? 23.922 20.672 19.672 1 91.62 96 LYS B C 1
ATOM 3061 O O . LYS B 1 96 ? 25.047 20.922 19.25 1 91.62 96 LYS B O 1
ATOM 3066 N N . GLU B 1 97 ? 23.031 20.047 18.969 1 92.12 97 GLU B N 1
ATOM 3067 C CA . GLU B 1 97 ? 23.344 19.547 17.641 1 92.12 97 GLU B CA 1
ATOM 3068 C C . GLU B 1 97 ? 23.172 20.641 16.578 1 92.12 97 GLU B C 1
ATOM 3070 O O . GLU B 1 97 ? 23.688 20.531 15.469 1 92.12 97 GLU B O 1
ATOM 3075 N N . PHE B 1 98 ? 22.484 21.75 16.953 1 94.31 98 PHE B N 1
ATOM 3076 C CA . PHE B 1 98 ? 22.109 22.719 15.93 1 94.31 98 PHE B CA 1
ATOM 3077 C C . PHE B 1 98 ? 22.672 24.094 16.234 1 94.31 98 PHE B C 1
ATOM 3079 O O . PHE B 1 98 ? 22.734 24.953 15.359 1 94.31 98 PHE B O 1
ATOM 3086 N N . PHE B 1 99 ? 23.031 24.328 17.484 1 93.81 99 PHE B N 1
ATOM 3087 C CA . PHE B 1 99 ? 23.5 25.641 17.875 1 93.81 99 PHE B CA 1
ATOM 3088 C C . PHE B 1 99 ? 24.969 25.609 18.297 1 93.81 99 PHE B C 1
ATOM 3090 O O . PHE B 1 99 ? 25.422 24.625 18.891 1 93.81 99 PHE B O 1
ATOM 3097 N N . SER B 1 100 ? 25.688 26.688 17.984 1 91.62 100 SER B N 1
ATOM 3098 C CA . SER B 1 100 ? 27.016 26.891 18.547 1 91.62 100 SER B CA 1
ATOM 3099 C C . SER B 1 100 ? 26.953 27.234 20.031 1 91.62 100 SER B C 1
ATOM 3101 O O . SER B 1 100 ? 25.875 27.562 20.547 1 91.62 100 SER B O 1
ATOM 3103 N N . GLU B 1 101 ? 28.109 27.156 20.625 1 88.88 101 GLU B N 1
ATOM 3104 C CA . GLU B 1 101 ? 28.172 27.5 22.031 1 88.88 101 GLU B CA 1
ATOM 3105 C C . GLU B 1 101 ? 27.703 28.922 22.281 1 88.88 101 GLU B C 1
ATOM 3107 O O . GLU B 1 101 ? 27.031 29.203 23.266 1 88.88 101 GLU B O 1
ATOM 3112 N N . ALA B 1 102 ? 28.031 29.766 21.359 1 89.94 102 ALA B N 1
ATOM 3113 C CA . ALA B 1 102 ? 27.672 31.172 21.484 1 89.94 102 ALA B CA 1
ATOM 3114 C C . ALA B 1 102 ? 26.172 31.359 21.312 1 89.94 102 ALA B C 1
ATOM 3116 O O . ALA B 1 102 ? 25.562 32.188 22 1 89.94 102 ALA B O 1
ATOM 3117 N N . GLU B 1 103 ? 25.516 30.609 20.484 1 92.5 103 GLU B N 1
ATOM 3118 C CA . GLU B 1 103 ? 24.094 30.75 20.188 1 92.5 103 GLU B CA 1
ATOM 3119 C C . GLU B 1 103 ? 23.234 30.078 21.25 1 92.5 103 GLU B C 1
ATOM 3121 O O . GLU B 1 103 ? 22.062 30.422 21.406 1 92.5 103 GLU B O 1
ATOM 3126 N N . LEU B 1 104 ? 23.859 29.078 21.922 1 92.94 104 LEU B N 1
ATOM 3127 C CA . LEU B 1 104 ? 23.094 28.234 22.844 1 92.94 104 LEU B CA 1
ATOM 3128 C C . LEU B 1 104 ? 22.484 29.062 23.969 1 92.94 104 LEU B C 1
ATOM 3130 O O . LEU B 1 104 ? 21.328 28.859 24.328 1 92.94 104 LEU B O 1
ATOM 3134 N N . GLN B 1 105 ? 23.234 29.969 24.484 1 91.19 105 GLN B N 1
ATOM 3135 C CA . GLN B 1 105 ? 22.734 30.797 25.578 1 91.19 105 GLN B CA 1
ATOM 3136 C C . GLN B 1 105 ? 21.531 31.625 25.141 1 91.19 105 GLN B C 1
ATOM 3138 O O . GLN B 1 105 ? 20.531 31.703 25.844 1 91.19 105 GLN B O 1
ATOM 3143 N N . GLU B 1 106 ? 21.641 32.219 24.047 1 92.88 106 GLU B N 1
ATOM 3144 C CA . GLU B 1 106 ? 20.547 33.031 23.516 1 92.88 106 GLU B CA 1
ATOM 3145 C C . GLU B 1 106 ? 19.328 32.156 23.203 1 92.88 106 GLU B C 1
ATOM 3147 O O . GLU B 1 106 ? 18.188 32.531 23.484 1 92.88 106 GLU B O 1
ATOM 3152 N N . ALA B 1 107 ? 19.531 31.047 22.641 1 94.06 107 ALA B N 1
ATOM 3153 C CA . ALA B 1 107 ? 18.453 30.109 22.297 1 94.06 107 ALA B CA 1
ATOM 3154 C C . ALA B 1 107 ? 17.688 29.672 23.547 1 94.06 107 ALA B C 1
ATOM 3156 O O . ALA B 1 107 ? 16.453 29.609 23.531 1 94.06 107 ALA B O 1
ATOM 3157 N N . GLN B 1 108 ? 18.391 29.438 24.594 1 93.12 108 GLN B N 1
ATOM 3158 C CA . GLN B 1 108 ? 17.766 28.969 25.828 1 93.12 108 GLN B CA 1
ATOM 3159 C C . GLN B 1 108 ? 16.922 30.062 26.453 1 93.12 108 GLN B C 1
ATOM 3161 O O . GLN B 1 108 ? 15.867 29.781 27.031 1 93.12 108 GLN B O 1
ATOM 3166 N N . GLN B 1 109 ? 17.359 31.25 26.281 1 93 109 GLN B N 1
ATOM 3167 C CA . GLN B 1 109 ? 16.578 32.375 26.781 1 93 109 GLN B CA 1
ATOM 3168 C C . GLN B 1 109 ? 15.273 32.531 26 1 93 109 GLN B C 1
ATOM 3170 O O . GLN B 1 109 ? 14.203 32.719 26.578 1 93 109 GLN B O 1
ATOM 3175 N N . ILE B 1 110 ? 15.383 32.406 24.766 1 93.19 110 ILE B N 1
ATOM 3176 C CA . ILE B 1 110 ? 14.219 32.562 23.891 1 93.19 110 ILE B CA 1
ATOM 3177 C C . ILE B 1 110 ? 13.266 31.375 24.125 1 93.19 110 ILE B C 1
ATOM 3179 O O . ILE B 1 110 ? 12.047 31.547 24.094 1 93.19 110 ILE B O 1
ATOM 3183 N N . ALA B 1 111 ? 13.766 30.203 24.406 1 93.88 111 ALA B N 1
ATOM 3184 C CA . ALA B 1 111 ? 13 28.969 24.562 1 93.88 111 ALA B CA 1
ATOM 3185 C C . ALA B 1 111 ? 12.07 29.062 25.766 1 93.88 111 ALA B C 1
ATOM 3187 O O . ALA B 1 111 ? 11.125 28.266 25.875 1 93.88 111 ALA B O 1
ATOM 3188 N N . GLN B 1 112 ? 12.297 30 26.594 1 94 112 GLN B N 1
ATOM 3189 C CA . GLN B 1 112 ? 11.492 30.125 27.812 1 94 112 GLN B CA 1
ATOM 3190 C C . GLN B 1 112 ? 10.164 30.828 27.531 1 94 112 GLN B C 1
ATOM 3192 O O . GLN B 1 112 ? 9.25 30.797 28.344 1 94 112 GLN B O 1
ATOM 3197 N N . LYS B 1 113 ? 10.062 31.422 26.391 1 94.19 113 LYS B N 1
ATOM 3198 C CA . LYS B 1 113 ? 8.852 32.156 26.031 1 94.19 113 LYS B CA 1
ATOM 3199 C C . LYS B 1 113 ? 7.883 31.266 25.25 1 94.19 113 LYS B C 1
ATOM 3201 O O . LYS B 1 113 ? 8.297 30.531 24.359 1 94.19 113 LYS B O 1
ATOM 3206 N N . ALA B 1 114 ? 6.629 31.328 25.688 1 94.88 114 ALA B N 1
ATOM 3207 C CA . ALA B 1 114 ? 5.57 30.625 24.969 1 94.88 114 ALA B CA 1
ATOM 3208 C C . ALA B 1 114 ? 4.961 31.516 23.875 1 94.88 114 ALA B C 1
ATOM 3210 O O . ALA B 1 114 ? 4.172 32.406 24.172 1 94.88 114 ALA B O 1
ATOM 3211 N N . GLU B 1 115 ? 5.383 31.312 22.672 1 92.56 115 GLU B N 1
ATOM 3212 C CA . GLU B 1 115 ? 4.883 32.094 21.547 1 92.56 115 GLU B CA 1
ATOM 3213 C C . GLU B 1 115 ? 4.457 31.172 20.391 1 92.56 115 GLU B C 1
ATOM 3215 O O . GLU B 1 115 ? 5.109 30.156 20.125 1 92.56 115 GLU B O 1
ATOM 3220 N N . PRO B 1 116 ? 3.398 31.469 19.734 1 93.94 116 PRO B N 1
ATOM 3221 C CA . PRO B 1 116 ? 2.957 30.625 18.625 1 93.94 116 PRO B CA 1
ATOM 3222 C C . PRO B 1 116 ? 3.84 30.781 17.391 1 93.94 116 PRO B C 1
ATOM 3224 O O . PRO B 1 116 ? 4.582 31.766 17.266 1 93.94 116 PRO B O 1
ATOM 3227 N N . ILE B 1 117 ? 3.854 29.766 16.609 1 94.44 117 ILE B N 1
ATOM 3228 C CA . ILE B 1 117 ? 4.414 29.891 15.273 1 94.44 117 ILE B CA 1
ATOM 3229 C C . ILE B 1 117 ? 3.342 30.391 14.305 1 94.44 117 ILE B C 1
ATOM 3231 O O . ILE B 1 117 ? 2.379 29.672 14.023 1 94.44 117 ILE B O 1
ATOM 3235 N N . GLU B 1 118 ? 3.504 31.516 13.789 1 92.69 118 GLU B N 1
ATOM 3236 C CA . GLU B 1 118 ? 2.492 32.156 12.945 1 92.69 118 GLU B CA 1
ATOM 3237 C C . GLU B 1 118 ? 2.33 31.391 11.625 1 92.69 118 GLU B C 1
ATOM 3239 O O . GLU B 1 118 ? 3.318 30.984 11.016 1 92.69 118 GLU B O 1
ATOM 3244 N N . ASN B 1 119 ? 1.148 31.156 11.25 1 96.25 119 ASN B N 1
ATOM 3245 C CA . ASN B 1 119 ? 0.769 30.562 9.961 1 96.25 119 ASN B CA 1
ATOM 3246 C C . ASN B 1 119 ? 1.398 29.188 9.758 1 96.25 119 ASN B C 1
ATOM 3248 O O . ASN B 1 119 ? 1.844 28.875 8.656 1 96.25 119 ASN B O 1
ATOM 3252 N N . TYR B 1 120 ? 1.622 28.453 10.805 1 97.25 120 TYR B N 1
ATOM 3253 C CA . TYR B 1 120 ? 2.252 27.141 10.719 1 97.25 120 TYR B CA 1
ATOM 3254 C C . TYR B 1 120 ? 1.395 26.172 9.906 1 97.25 120 TYR B C 1
ATOM 3256 O O . TYR B 1 120 ? 1.836 25.656 8.875 1 97.25 120 TYR B O 1
ATOM 3264 N N . TRP B 1 121 ? 0.155 25.953 10.266 1 98.12 121 TRP B N 1
ATOM 3265 C CA . TRP B 1 121 ? -0.695 24.922 9.672 1 98.12 121 TRP B CA 1
ATOM 3266 C C . TRP B 1 121 ? -1.129 25.328 8.266 1 98.12 121 TRP B C 1
ATOM 3268 O O . TRP B 1 121 ? -1.283 24.469 7.395 1 98.12 121 TRP B O 1
ATOM 3278 N N . GLY B 1 122 ? -1.366 26.672 8.109 1 98 122 GLY B N 1
ATOM 3279 C CA . GLY B 1 122 ? -1.631 27.125 6.754 1 98 122 GLY B CA 1
ATOM 3280 C C . GLY B 1 122 ? -0.511 26.781 5.789 1 98 122 GLY B C 1
ATOM 3281 O O . GLY B 1 122 ? -0.761 26.281 4.688 1 98 122 GLY B O 1
ATOM 3282 N N . THR B 1 123 ? 0.702 27 6.246 1 97 123 THR B N 1
ATOM 3283 C CA . THR B 1 123 ? 1.887 26.703 5.445 1 97 123 THR B CA 1
ATOM 3284 C C . THR B 1 123 ? 2.014 25.203 5.203 1 97 123 THR B C 1
ATOM 3286 O O . THR B 1 123 ? 2.225 24.766 4.07 1 97 123 THR B O 1
ATOM 3289 N N . VAL B 1 124 ? 1.834 24.438 6.215 1 97.94 124 VAL B N 1
ATOM 3290 C CA . VAL B 1 124 ? 1.971 22.984 6.141 1 97.94 124 VAL B CA 1
ATOM 3291 C C . VAL B 1 124 ? 0.959 22.422 5.145 1 97.94 124 VAL B C 1
ATOM 3293 O O . VAL B 1 124 ? 1.323 21.656 4.242 1 97.94 124 VAL B O 1
ATOM 3296 N N . LEU B 1 125 ? -0.263 22.812 5.242 1 98.31 125 LEU B N 1
ATOM 3297 C CA . LEU B 1 125 ? -1.319 22.312 4.371 1 98.31 125 LEU B CA 1
ATOM 3298 C C . LEU B 1 125 ? -1.027 22.656 2.912 1 98.31 125 LEU B C 1
ATOM 3300 O O . LEU B 1 125 ? -1.101 21.781 2.043 1 98.31 125 LEU B O 1
ATOM 3304 N N . THR B 1 126 ? -0.648 23.875 2.65 1 96.94 126 THR B N 1
ATOM 3305 C CA . THR B 1 126 ? -0.5 24.359 1.278 1 96.94 126 THR B CA 1
ATOM 3306 C C . THR B 1 126 ? 0.765 23.781 0.645 1 96.94 126 THR B C 1
ATOM 3308 O O . THR B 1 126 ? 0.888 23.75 -0.582 1 96.94 126 THR B O 1
ATOM 3311 N N . ASN B 1 127 ? 1.701 23.328 1.472 1 96.88 127 ASN B N 1
ATOM 3312 C CA . ASN B 1 127 ? 2.945 22.766 0.969 1 96.88 127 ASN B CA 1
ATOM 3313 C C . ASN B 1 127 ? 2.818 21.25 0.732 1 96.88 127 ASN B C 1
ATOM 3315 O O . ASN B 1 127 ? 3.734 20.625 0.199 1 96.88 127 ASN B O 1
ATOM 3319 N N . CYS B 1 128 ? 1.714 20.688 1.156 1 97.19 128 CYS B N 1
ATOM 3320 C CA . CYS B 1 128 ? 1.506 19.266 0.916 1 97.19 128 CYS B CA 1
ATOM 3321 C C . CYS B 1 128 ? 1.039 19.016 -0.513 1 97.19 128 CYS B C 1
ATOM 3323 O O . CYS B 1 128 ? -0.116 19.281 -0.849 1 97.19 128 CYS B O 1
ATOM 3325 N N . ASP B 1 129 ? 1.846 18.359 -1.325 1 96.5 129 ASP B N 1
ATOM 3326 C CA . A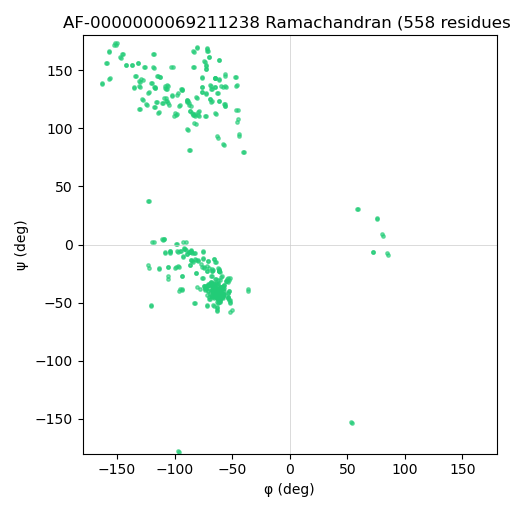SP B 1 129 ? 1.582 18.172 -2.75 1 96.5 129 ASP B CA 1
ATOM 3327 C C . ASP B 1 129 ? 0.318 17.344 -2.973 1 96.5 129 ASP B C 1
ATOM 3329 O O . ASP B 1 129 ? -0.437 17.594 -3.914 1 96.5 129 ASP B O 1
ATOM 3333 N N . ASN B 1 130 ? 0.119 16.406 -2.166 1 96.25 130 ASN B N 1
ATOM 3334 C CA . ASN B 1 130 ? -1.026 15.523 -2.326 1 96.25 130 ASN B CA 1
ATOM 3335 C C . ASN B 1 130 ? -2.346 16.266 -2.129 1 96.25 130 ASN B C 1
ATOM 3337 O O . ASN B 1 130 ? -3.41 15.75 -2.48 1 96.25 130 ASN B O 1
ATOM 3341 N N . LEU B 1 131 ? -2.289 17.547 -1.587 1 97.69 131 LEU B N 1
ATOM 3342 C CA . LEU B 1 131 ? -3.496 18.328 -1.353 1 97.69 131 LEU B CA 1
ATOM 3343 C C . LEU B 1 131 ? -3.57 19.516 -2.312 1 97.69 131 LEU B C 1
ATOM 3345 O O . LEU B 1 131 ? -4.512 20.297 -2.254 1 97.69 131 LEU B O 1
ATOM 3349 N N . SER B 1 132 ? -2.621 19.578 -3.225 1 96.38 132 SER B N 1
ATOM 3350 C CA . SER B 1 132 ? -2.479 20.766 -4.07 1 96.38 132 SER B CA 1
ATOM 3351 C C . SER B 1 132 ? -3.723 20.984 -4.922 1 96.38 132 SER B C 1
ATOM 3353 O O . SER B 1 132 ? -4.086 22.125 -5.215 1 96.38 132 SER B O 1
ATOM 3355 N N . HIS B 1 133 ? -4.402 19.922 -5.289 1 95.81 133 HIS B N 1
ATOM 3356 C CA . HIS B 1 133 ? -5.527 19.969 -6.219 1 95.81 133 HIS B CA 1
ATOM 3357 C C . HIS B 1 133 ? -6.773 20.531 -5.555 1 95.81 133 HIS B C 1
ATOM 3359 O O . HIS B 1 133 ? -7.77 20.812 -6.23 1 95.81 133 HIS B O 1
ATOM 3365 N N . VAL B 1 134 ? -6.75 20.797 -4.23 1 96.25 134 VAL B N 1
ATOM 3366 C CA . VAL B 1 134 ? -7.996 21.156 -3.561 1 96.25 134 VAL B CA 1
ATOM 3367 C C . VAL B 1 134 ? -7.988 22.641 -3.203 1 96.25 134 VAL B C 1
ATOM 3369 O O . VAL B 1 134 ? -9.016 23.188 -2.811 1 96.25 134 VAL B O 1
ATOM 3372 N N . PHE B 1 135 ? -6.891 23.344 -3.389 1 97.12 135 PHE B N 1
ATOM 3373 C CA . PHE B 1 135 ? -6.777 24.719 -2.93 1 97.12 135 PHE B CA 1
ATOM 3374 C C . PHE B 1 135 ? -7.145 25.703 -4.047 1 97.12 135 PHE B C 1
ATOM 3376 O O . PHE B 1 135 ? -6.738 25.516 -5.195 1 97.12 135 PHE B O 1
ATOM 3383 N N . GLY B 1 136 ? -7.938 26.641 -3.646 1 96.12 136 GLY B N 1
ATOM 3384 C CA . GLY B 1 136 ? -8.219 27.766 -4.52 1 96.12 136 GLY B CA 1
ATOM 3385 C C . GLY B 1 136 ? -7.352 28.969 -4.227 1 96.12 136 GLY B C 1
ATOM 3386 O O . GLY B 1 136 ? -6.566 28.969 -3.273 1 96.12 136 GLY B O 1
ATOM 3387 N N . GLU B 1 137 ? -7.594 30.047 -4.965 1 94.19 137 GLU B N 1
ATOM 3388 C CA . GLU B 1 137 ? -6.766 31.234 -4.91 1 94.19 137 GLU B CA 1
ATOM 3389 C C . GLU B 1 137 ? -6.914 31.953 -3.57 1 94.19 137 GLU B C 1
ATOM 3391 O O . GLU B 1 137 ? -5.945 32.5 -3.045 1 94.19 137 GLU B O 1
ATOM 3396 N N . LYS B 1 138 ? -8.047 31.891 -2.977 1 95.44 138 LYS B N 1
ATOM 3397 C CA . LYS B 1 138 ? -8.336 32.688 -1.796 1 95.44 138 LYS B CA 1
ATOM 3398 C C . LYS B 1 138 ? -8.125 31.891 -0.515 1 95.44 138 LYS B C 1
ATOM 3400 O O . LYS B 1 138 ? -8.188 32.438 0.586 1 95.44 138 LYS B O 1
ATOM 3405 N N . ASP B 1 139 ? -7.855 30.625 -0.619 1 97.88 139 ASP B N 1
ATOM 3406 C CA . ASP B 1 139 ? -7.809 29.766 0.549 1 97.88 139 ASP B CA 1
ATOM 3407 C C . ASP B 1 139 ? -6.633 30.109 1.456 1 97.88 139 ASP B C 1
ATOM 3409 O O . ASP B 1 139 ? -6.754 30.078 2.682 1 97.88 139 ASP B O 1
ATOM 3413 N N . LYS B 1 140 ? -5.496 30.438 0.835 1 96.25 140 LYS B N 1
ATOM 3414 C CA . LYS B 1 140 ? -4.285 30.719 1.6 1 96.25 140 LYS B CA 1
ATOM 3415 C C . LYS B 1 140 ? -4.496 31.891 2.562 1 96.25 140 LYS B C 1
ATOM 3417 O O . LYS B 1 140 ? -3.992 31.875 3.688 1 96.25 140 LYS B O 1
ATOM 3422 N N . ASP B 1 141 ? -5.234 32.875 2.17 1 96.75 141 ASP B N 1
ATOM 3423 C CA . ASP B 1 141 ? -5.5 34.031 3.002 1 96.75 141 ASP B CA 1
ATOM 3424 C C . ASP B 1 141 ? -6.316 33.656 4.234 1 96.75 141 ASP B C 1
ATOM 3426 O O . ASP B 1 141 ? -6.164 34.281 5.297 1 96.75 141 ASP B O 1
ATOM 3430 N N . ILE B 1 142 ? -7.172 32.719 4.078 1 98.44 142 ILE B N 1
ATOM 3431 C CA . ILE B 1 142 ? -8 32.25 5.195 1 98.44 142 ILE B CA 1
ATOM 3432 C C . ILE B 1 142 ? -7.191 31.344 6.105 1 98.44 142 ILE B C 1
ATOM 3434 O O . ILE B 1 142 ? -7.293 31.422 7.332 1 98.44 142 I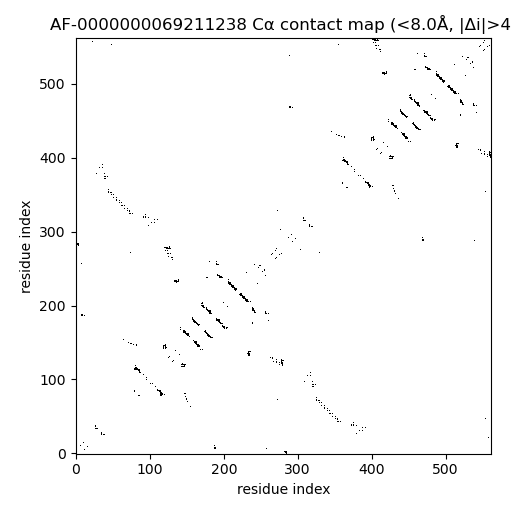LE B O 1
ATOM 3438 N N . LEU B 1 143 ? -6.348 30.531 5.5 1 98.38 143 LEU B N 1
ATOM 3439 C CA . LEU B 1 143 ? -5.617 29.5 6.234 1 98.38 143 LEU B CA 1
ATOM 3440 C C . LEU B 1 143 ? -4.555 30.125 7.133 1 98.38 143 LEU B C 1
ATOM 3442 O O . LEU B 1 143 ? -4.039 29.469 8.039 1 98.38 143 LEU B O 1
ATOM 3446 N N . LYS B 1 144 ? -4.223 31.422 6.926 1 97.5 144 LYS B N 1
ATOM 3447 C CA . LYS B 1 144 ? -3.309 32.125 7.816 1 97.5 144 LYS B CA 1
ATOM 3448 C C . LYS B 1 144 ? -3.871 32.219 9.234 1 97.5 144 LYS B C 1
ATOM 3450 O O . LYS B 1 144 ? -3.125 32.406 10.195 1 97.5 144 LYS B O 1
ATOM 3455 N N . PHE B 1 145 ? -5.195 32.062 9.383 1 97.81 145 PHE B N 1
ATOM 3456 C CA . PHE B 1 145 ? -5.848 32.156 10.68 1 97.81 145 PHE B CA 1
ATOM 3457 C C . PHE B 1 145 ? -6.016 30.797 11.328 1 97.81 145 PHE B C 1
ATOM 3459 O O . PHE B 1 145 ? -6.488 30.703 12.461 1 97.81 145 PHE B O 1
ATOM 3466 N N . LEU B 1 146 ? -5.664 29.734 10.594 1 98.25 146 LEU B N 1
ATOM 3467 C CA . LEU B 1 146 ? -5.723 28.375 11.141 1 98.25 146 LEU B CA 1
ATOM 3468 C C . LEU B 1 146 ? -4.664 28.172 12.219 1 98.25 146 LEU B C 1
ATOM 3470 O O . LEU B 1 146 ? -3.471 28.359 11.969 1 98.25 146 LEU B O 1
ATOM 3474 N N . THR B 1 147 ? -5.055 27.734 13.438 1 96.62 147 THR B N 1
ATOM 3475 C CA . THR B 1 147 ? -4.117 27.672 14.555 1 96.62 147 THR B CA 1
ATOM 3476 C C . THR B 1 147 ? -3.861 26.234 14.969 1 96.62 147 THR B C 1
ATOM 3478 O O . THR B 1 147 ? -2.859 25.938 15.617 1 96.62 147 THR B O 1
ATOM 3481 N N . SER B 1 148 ? -4.844 25.359 14.555 1 96.75 148 SER B N 1
ATOM 3482 C CA . SER B 1 148 ? -4.68 23.984 15.008 1 96.75 148 SER B CA 1
ATOM 3483 C C . SER B 1 148 ? -5.414 23 14.094 1 96.75 148 SER B C 1
ATOM 3485 O O . SER B 1 148 ? -6.461 23.344 13.539 1 96.75 148 SER B O 1
ATOM 3487 N N . ILE B 1 149 ? -4.848 21.906 13.875 1 98.12 149 ILE B N 1
ATOM 3488 C CA . ILE B 1 149 ? -5.496 20.734 13.305 1 98.12 149 ILE B CA 1
ATOM 3489 C C . ILE B 1 149 ? -5.332 19.531 14.242 1 98.12 149 ILE B C 1
ATOM 3491 O O . ILE B 1 149 ? -4.207 19.141 14.555 1 98.12 149 ILE B O 1
ATOM 3495 N N . VAL B 1 150 ? -6.41 18.984 14.703 1 97.75 150 VAL B N 1
ATOM 3496 C CA . VAL B 1 150 ? -6.367 17.906 15.68 1 97.75 150 VAL B CA 1
ATOM 3497 C C . VAL B 1 150 ? -7.094 16.688 15.117 1 97.75 150 VAL B C 1
ATOM 3499 O O . VAL B 1 150 ? -8.18 16.797 14.555 1 97.75 150 VAL B O 1
ATOM 3502 N N . LEU B 1 151 ? -6.422 15.555 15.211 1 97.94 151 LEU B N 1
ATOM 3503 C CA . LEU B 1 151 ? -7.031 14.273 14.875 1 97.94 151 LEU B CA 1
ATOM 3504 C C . LEU B 1 151 ? -7.703 13.656 16.094 1 97.94 151 LEU B C 1
ATOM 3506 O O . LEU B 1 151 ? -7.07 13.5 17.141 1 97.94 151 LEU B O 1
ATOM 3510 N N . GLU B 1 152 ? -8.938 13.398 15.969 1 97.12 152 GLU B N 1
ATOM 3511 C CA . GLU B 1 152 ? -9.68 12.695 17.016 1 97.12 152 GLU B CA 1
ATOM 3512 C C . GLU B 1 152 ? -10.07 11.289 16.562 1 97.12 152 GLU B C 1
ATOM 3514 O O . GLU B 1 152 ? -10.773 11.125 15.562 1 97.12 152 GLU B O 1
ATOM 3519 N N . THR B 1 153 ? -9.641 10.281 17.297 1 95.44 153 THR B N 1
ATOM 3520 C CA . THR B 1 153 ? -9.977 8.883 17.047 1 95.44 153 THR B CA 1
ATOM 3521 C C . THR B 1 153 ? -9.82 8.055 18.328 1 95.44 153 THR B C 1
ATOM 3523 O O . THR B 1 153 ? -9.328 8.555 19.328 1 95.44 153 THR B O 1
ATOM 3526 N N . SER B 1 154 ? -10.344 6.816 18.359 1 92.19 154 SER B N 1
ATOM 3527 C CA . SER B 1 154 ? -10.234 5.938 19.516 1 92.19 154 SER B CA 1
ATOM 3528 C C . SER B 1 154 ? -10.102 4.48 19.094 1 92.19 154 SER B C 1
ATOM 3530 O O . SER B 1 154 ? -10.352 4.137 17.938 1 92.19 154 SER B O 1
ATOM 3532 N N . ALA B 1 155 ? -9.68 3.703 20.047 1 88.56 155 ALA B N 1
ATOM 3533 C CA . ALA B 1 155 ? -9.445 2.285 19.781 1 88.56 155 ALA B CA 1
ATOM 3534 C C . ALA B 1 155 ? -10.75 1.557 19.5 1 88.56 155 ALA B C 1
ATOM 3536 O O . ALA B 1 155 ? -10.766 0.553 18.781 1 88.56 155 ALA B O 1
ATOM 3537 N N . ASP B 1 156 ? -11.844 2.08 19.906 1 88.25 156 ASP B N 1
ATOM 3538 C CA . ASP B 1 156 ? -13.102 1.34 19.906 1 88.25 156 ASP B CA 1
ATOM 3539 C C . ASP B 1 156 ? -13.938 1.704 18.672 1 88.25 156 ASP B C 1
ATOM 3541 O O . ASP B 1 156 ? -15.062 1.229 18.531 1 88.25 156 ASP B O 1
ATOM 3545 N N . THR B 1 157 ? -13.438 2.564 17.844 1 87.12 157 THR B N 1
ATOM 3546 C CA . THR B 1 157 ? -14.227 2.967 16.688 1 87.12 157 THR B CA 1
ATOM 3547 C C . THR B 1 157 ? -13.336 3.158 15.469 1 87.12 157 THR B C 1
ATOM 3549 O O . THR B 1 157 ? -12.141 3.43 15.602 1 87.12 157 THR B O 1
ATOM 3552 N N . GLU B 1 158 ? -13.961 2.998 14.305 1 90 158 GLU B N 1
ATOM 3553 C CA . GLU B 1 158 ? -13.258 3.297 13.062 1 90 158 GLU B CA 1
ATOM 3554 C C . GLU B 1 158 ? -13.484 4.742 12.633 1 90 158 GLU B C 1
ATOM 3556 O O . GLU B 1 158 ? -12.852 5.227 11.695 1 90 158 GLU B O 1
ATOM 3561 N N . VAL B 1 159 ? -14.305 5.406 13.398 1 92.75 159 VAL B N 1
ATOM 3562 C CA . VAL B 1 159 ? -14.641 6.797 13.109 1 92.75 159 VAL B CA 1
ATOM 3563 C C . VAL B 1 159 ? -13.484 7.707 13.516 1 92.75 159 VAL B C 1
ATOM 3565 O O . VAL B 1 159 ? -12.867 7.5 14.562 1 92.75 159 VAL B O 1
ATOM 3568 N N . PHE B 1 160 ? -13.172 8.641 12.633 1 96.38 160 PHE B N 1
ATOM 3569 C CA . PHE B 1 160 ? -12.227 9.672 13.055 1 96.38 160 PHE B CA 1
ATOM 3570 C C . PHE B 1 160 ? -12.695 11.047 12.594 1 96.38 160 PHE B C 1
ATOM 3572 O O . PHE B 1 160 ? -13.508 11.164 11.68 1 96.38 160 PHE B O 1
ATOM 3579 N N . THR B 1 161 ? -12.234 12.023 13.344 1 98.12 161 THR B N 1
ATOM 3580 C CA . THR B 1 161 ? -12.625 13.414 13.109 1 98.12 161 THR B CA 1
ATOM 3581 C C . THR B 1 161 ? -11.398 14.32 13.055 1 98.12 161 THR B C 1
ATOM 3583 O O . THR B 1 161 ? -10.469 14.156 13.852 1 98.12 161 THR B O 1
ATOM 3586 N N . LEU B 1 162 ? -11.398 15.195 12.086 1 98.69 162 LEU B N 1
ATOM 3587 C CA . LEU B 1 162 ? -10.422 16.266 12.039 1 98.69 162 LEU B CA 1
ATOM 3588 C C . LEU B 1 162 ? -11.031 17.594 12.5 1 98.69 162 LEU B C 1
ATOM 3590 O O . LEU B 1 162 ? -12.078 18 12 1 98.69 162 LEU B O 1
ATOM 3594 N N . ARG B 1 163 ? -10.367 18.234 13.438 1 98.69 163 ARG B N 1
ATOM 3595 C CA . ARG B 1 163 ? -10.836 19.516 13.961 1 98.69 163 ARG B CA 1
ATOM 3596 C C . ARG B 1 163 ? -9.852 20.641 13.633 1 98.69 163 ARG B C 1
ATOM 3598 O O . ARG B 1 163 ? -8.672 20.562 14.008 1 98.69 163 ARG B O 1
ATOM 3605 N N . PHE B 1 164 ? -10.398 21.625 12.961 1 98.75 164 PHE B N 1
ATOM 3606 C CA . PHE B 1 164 ? -9.625 22.812 12.594 1 98.75 164 PHE B CA 1
ATOM 3607 C C . PHE B 1 164 ? -10.039 24.016 13.445 1 98.75 164 PHE B C 1
ATOM 3609 O O . PHE B 1 164 ? -11.219 24.375 13.477 1 98.75 164 PHE B O 1
ATOM 3616 N N . THR B 1 165 ? -9.094 24.609 14.117 1 98.31 165 THR B N 1
ATOM 3617 C CA . THR B 1 165 ? -9.375 25.797 14.922 1 98.31 165 THR B CA 1
ATOM 3618 C C . THR B 1 165 ? -8.812 27.047 14.258 1 98.31 165 THR B C 1
ATOM 3620 O O . THR B 1 165 ? -7.664 27.047 13.797 1 98.31 165 THR B O 1
ATOM 3623 N N . PHE B 1 166 ? -9.648 28.078 14.211 1 98.12 166 PHE B N 1
ATOM 3624 C CA . PHE B 1 166 ? -9.258 29.328 13.594 1 98.12 166 PHE B CA 1
ATOM 3625 C C . PHE B 1 166 ? -9.328 30.484 14.602 1 98.12 166 PHE B C 1
ATOM 3627 O O . PHE B 1 166 ? -10.242 30.531 15.43 1 98.12 166 PHE B O 1
ATOM 3634 N N . LYS B 1 167 ? -8.375 31.312 14.531 1 96.69 167 LYS B N 1
ATOM 3635 C CA . LYS B 1 167 ? -8.531 32.594 15.227 1 96.69 167 LYS B CA 1
ATOM 3636 C C . LYS B 1 167 ? -9.539 33.469 14.516 1 96.69 167 LYS B C 1
ATOM 3638 O O . LYS B 1 167 ? -9.945 33.188 13.383 1 96.69 167 LYS B O 1
ATOM 3643 N N . ASP B 1 168 ? -9.906 34.562 15.242 1 97.31 168 ASP B N 1
ATOM 3644 C CA . ASP B 1 168 ? -10.867 35.469 14.648 1 97.31 168 ASP B CA 1
ATOM 3645 C C . ASP B 1 168 ? -10.383 35.969 13.281 1 97.31 168 ASP B C 1
ATOM 3647 O O . ASP B 1 168 ? -9.203 36.281 13.109 1 97.31 168 ASP B O 1
ATOM 3651 N N . ASN B 1 169 ? -11.32 35.969 12.328 1 97.69 169 ASN B N 1
ATOM 3652 C CA . ASN B 1 169 ? -11 36.406 10.969 1 97.69 169 ASN B CA 1
ATOM 3653 C C . ASN B 1 169 ? -12.203 37.031 10.273 1 97.69 169 ASN B C 1
ATOM 3655 O O . ASN B 1 169 ? -13.32 37 10.797 1 97.69 169 ASN B O 1
ATOM 3659 N N . GLU B 1 170 ? -12.07 37.562 9.164 1 97.62 170 GLU B N 1
ATOM 3660 C CA . GLU B 1 170 ? -13.117 38.344 8.508 1 97.62 170 GLU B CA 1
ATOM 3661 C C . GLU B 1 170 ? -13.984 37.469 7.613 1 97.62 170 GLU B C 1
ATOM 3663 O O . GLU B 1 170 ? -14.984 37.906 7.059 1 97.62 170 GLU B O 1
ATOM 3668 N N . HIS B 1 171 ? -13.672 36.219 7.465 1 98.19 171 HIS B N 1
ATOM 3669 C CA . HIS B 1 171 ? -14.32 35.406 6.453 1 98.19 171 HIS B CA 1
ATOM 3670 C C . HIS B 1 171 ? -15.531 34.656 7.027 1 98.19 171 HIS B C 1
ATOM 3672 O O . HIS B 1 171 ? -16.562 34.531 6.363 1 98.19 171 HIS B O 1
ATOM 3678 N N . PHE B 1 172 ? -15.438 34.156 8.227 1 98.69 172 PHE B N 1
ATOM 3679 C CA . PHE B 1 172 ? -16.562 33.438 8.82 1 98.69 172 PHE B CA 1
ATOM 3680 C C . PHE B 1 172 ? -16.531 33.562 10.336 1 98.69 172 PHE B C 1
ATOM 3682 O O . PHE B 1 172 ? -15.523 33.969 10.914 1 98.69 172 PHE B O 1
ATOM 3689 N N . LYS B 1 173 ? -17.547 33.094 11.031 1 98.44 173 LYS B N 1
ATOM 3690 C CA . LYS B 1 173 ? -17.75 33.312 12.461 1 98.44 173 LYS B CA 1
ATOM 3691 C C . LYS B 1 173 ? -17.297 32.094 13.266 1 98.44 173 LYS B C 1
ATOM 3693 O O . LYS B 1 173 ? -16.984 32.219 14.453 1 98.44 173 LYS B O 1
ATOM 3698 N N . ASN B 1 174 ? -17.203 30.953 12.609 1 98.31 174 ASN B N 1
ATOM 3699 C CA . ASN B 1 174 ? -16.844 29.734 13.305 1 98.31 174 ASN B CA 1
ATOM 3700 C C . ASN B 1 174 ? -15.461 29.828 13.945 1 98.31 174 ASN B C 1
ATOM 3702 O O . ASN B 1 174 ? -14.539 30.375 13.352 1 98.31 174 ASN B O 1
ATOM 3706 N N . LYS B 1 175 ? -15.336 29.281 15.078 1 98.31 175 LYS B N 1
ATOM 3707 C CA . LYS B 1 175 ? -14.016 29.141 15.688 1 98.31 175 LYS B CA 1
ATOM 3708 C C . LYS B 1 175 ? -13.398 27.781 15.352 1 98.31 175 LYS B C 1
ATOM 3710 O O . LYS B 1 175 ? -12.18 27.641 15.359 1 98.31 175 LYS B O 1
ATOM 3715 N N . GLU B 1 176 ? -14.32 26.891 15.125 1 98.44 176 GLU B N 1
ATOM 3716 C CA . GLU B 1 176 ? -13.883 25.531 14.82 1 98.44 176 GLU B CA 1
ATOM 3717 C C . GLU B 1 176 ? -14.656 24.953 13.633 1 98.44 176 GLU B C 1
ATOM 3719 O O . GLU B 1 176 ? -15.867 25.141 13.531 1 98.44 176 GLU B O 1
ATOM 3724 N N . LEU B 1 177 ? -13.977 24.328 12.711 1 98.81 177 LEU B N 1
ATOM 3725 C CA . LEU B 1 177 ? -14.555 23.531 11.633 1 98.81 177 LEU B CA 1
ATOM 3726 C C . LEU B 1 177 ? -14.133 22.078 11.75 1 98.81 177 LEU B C 1
ATOM 3728 O O . LEU B 1 177 ? -12.953 21.781 11.992 1 98.81 177 LEU B O 1
ATOM 3732 N N . THR B 1 178 ? -15.039 21.141 11.594 1 98.69 178 THR B N 1
ATOM 3733 C CA . THR B 1 178 ? -14.719 19.719 11.742 1 98.69 178 THR B CA 1
ATOM 3734 C C . THR B 1 178 ? -15.148 18.938 10.5 1 98.69 178 THR B C 1
ATOM 3736 O O . THR B 1 178 ? -16.016 19.391 9.742 1 98.69 178 THR B O 1
ATOM 3739 N N . LYS B 1 179 ? -14.539 17.891 10.219 1 98.56 179 LYS B N 1
ATOM 3740 C CA . LYS B 1 179 ? -14.922 16.875 9.25 1 98.56 179 LYS B CA 1
ATOM 3741 C C . LYS B 1 179 ? -14.859 15.477 9.875 1 98.56 179 LYS B C 1
ATOM 3743 O O . LYS B 1 179 ? -13.797 15.023 10.297 1 98.56 179 LYS B O 1
ATOM 3748 N N . LYS B 1 180 ? -15.938 14.82 9.969 1 98.12 180 LYS B N 1
ATOM 3749 C CA . LYS B 1 180 ? -16.062 13.492 10.562 1 98.12 180 LYS B CA 1
ATOM 3750 C C . LYS B 1 180 ? -16.266 12.422 9.492 1 98.12 180 LYS B C 1
ATOM 3752 O O . LYS B 1 180 ? -17.016 12.625 8.539 1 98.12 180 LYS B O 1
ATOM 3757 N N . PHE B 1 181 ? -15.602 11.336 9.656 1 97.62 181 PHE B N 1
ATOM 3758 C CA . PHE B 1 181 ? -15.688 10.211 8.734 1 97.62 181 PHE B CA 1
ATOM 3759 C C . PHE B 1 181 ? -16.312 9 9.414 1 97.62 181 PHE B C 1
ATOM 3761 O O . PHE B 1 181 ? -15.727 8.414 10.32 1 97.62 181 PHE B O 1
ATOM 3768 N N . ILE B 1 182 ? -17.453 8.68 8.938 1 94.56 182 ILE B N 1
ATOM 3769 C CA . ILE B 1 182 ? -18.203 7.586 9.539 1 94.56 182 ILE B CA 1
ATOM 3770 C C . ILE B 1 182 ? -17.938 6.297 8.766 1 94.56 182 ILE B C 1
ATOM 3772 O O . ILE B 1 182 ? -18.219 6.223 7.562 1 94.56 182 ILE B O 1
ATOM 3776 N N . ILE B 1 183 ? -17.422 5.352 9.422 1 91.88 183 ILE B N 1
ATOM 3777 C CA . ILE B 1 183 ? -17.156 4.035 8.859 1 91.88 183 ILE B CA 1
ATOM 3778 C C . ILE B 1 183 ? -17.969 2.98 9.609 1 91.88 183 ILE B C 1
ATOM 3780 O O . ILE B 1 183 ? -17.766 2.768 10.805 1 91.88 183 ILE B O 1
ATOM 3784 N N . GLU B 1 184 ? -18.766 2.383 8.914 1 87.88 184 GLU B N 1
ATOM 3785 C CA . GLU B 1 184 ? -19.625 1.376 9.516 1 87.88 184 GLU B CA 1
ATOM 3786 C C . GLU B 1 184 ? -18.859 0.101 9.836 1 87.88 184 GLU B C 1
ATOM 3788 O O . GLU B 1 184 ? -17.812 -0.168 9.234 1 87.88 184 GLU B O 1
ATOM 3793 N N . GLU B 1 185 ? -19.406 -0.61 10.727 1 82.25 185 GLU B N 1
ATOM 3794 C CA . GLU B 1 185 ? -18.766 -1.863 11.125 1 82.25 185 GLU B CA 1
ATOM 3795 C C . GLU B 1 185 ? -18.625 -2.807 9.938 1 82.25 185 GLU B C 1
ATOM 3797 O O . GLU B 1 185 ? -19.562 -2.988 9.156 1 82.25 185 GLU B O 1
ATOM 3802 N N . GLY B 1 186 ? -17.453 -3.408 9.875 1 77.69 186 GLY B N 1
ATOM 3803 C CA . GLY B 1 186 ? -17.188 -4.359 8.805 1 77.69 186 GLY B CA 1
ATOM 3804 C C . GLY B 1 186 ? -16.719 -3.697 7.523 1 77.69 186 GLY B C 1
ATOM 3805 O O . GLY B 1 186 ? -16.359 -4.383 6.562 1 77.69 186 GLY B O 1
ATOM 3806 N N . LYS B 1 187 ? -16.781 -2.326 7.527 1 83.12 187 LYS B N 1
ATOM 3807 C CA . LYS B 1 187 ? -16.328 -1.611 6.34 1 83.12 187 LYS B CA 1
ATOM 3808 C C . LYS B 1 187 ? -14.945 -1.009 6.562 1 83.12 187 LYS B C 1
ATOM 3810 O O . LYS B 1 187 ? -14.57 -0.695 7.695 1 83.12 187 LYS B O 1
ATOM 3815 N N . ASP B 1 188 ? -14.203 -0.847 5.418 1 80.94 188 ASP B N 1
ATOM 3816 C CA . ASP B 1 188 ? -12.844 -0.315 5.512 1 80.94 188 ASP B CA 1
ATOM 3817 C C . ASP B 1 188 ? -12.789 1.142 5.059 1 80.94 188 ASP B C 1
ATOM 3819 O O . ASP B 1 188 ? -11.75 1.796 5.168 1 80.94 188 ASP B O 1
ATOM 3823 N N . PHE B 1 189 ? -13.961 1.596 4.559 1 88.12 189 PHE B N 1
ATOM 3824 C CA . PHE B 1 189 ? -14.031 2.955 4.039 1 88.12 189 PHE B CA 1
ATOM 3825 C C . PHE B 1 189 ? -15.242 3.691 4.602 1 88.12 189 PHE B C 1
ATOM 3827 O O . PHE B 1 189 ? -16.219 3.064 5.02 1 88.12 189 PHE B O 1
ATOM 3834 N N . PRO B 1 190 ? -15.141 4.969 4.609 1 93.56 190 PRO B N 1
ATOM 3835 C CA . PRO B 1 190 ? -16.281 5.723 5.148 1 93.56 190 PRO B CA 1
ATOM 3836 C C . PRO B 1 190 ? -17.547 5.562 4.309 1 93.56 190 PRO B C 1
ATOM 3838 O O . PRO B 1 190 ? -17.469 5.5 3.08 1 93.56 190 PRO B O 1
ATOM 3841 N N . THR B 1 191 ? -18.688 5.504 4.949 1 91.75 191 THR B N 1
ATOM 3842 C CA . THR B 1 191 ? -19.984 5.449 4.289 1 91.75 191 THR B CA 1
ATOM 3843 C C . THR B 1 191 ? -20.609 6.84 4.199 1 91.75 191 THR B C 1
ATOM 3845 O O . THR B 1 191 ? -21.5 7.078 3.381 1 91.75 191 THR B O 1
ATOM 3848 N N . SER B 1 192 ? -20.109 7.715 5.043 1 92.62 192 SER B N 1
ATOM 3849 C CA . SER B 1 192 ? -20.531 9.109 5.012 1 92.62 192 SER B CA 1
ATOM 3850 C C . SER B 1 192 ? -19.516 10.016 5.676 1 92.62 192 SER B C 1
ATOM 3852 O O . SER B 1 192 ? -18.688 9.562 6.469 1 92.62 192 SER B O 1
ATOM 3854 N N . THR B 1 193 ? -19.578 11.25 5.258 1 96.62 193 THR B N 1
ATOM 3855 C CA . THR B 1 193 ? -18.766 12.273 5.895 1 96.62 193 THR B CA 1
ATOM 3856 C C . THR B 1 193 ? -19.625 13.461 6.328 1 96.62 193 THR B C 1
ATOM 3858 O O . THR B 1 193 ? -20.562 13.836 5.633 1 96.62 193 THR B O 1
ATOM 3861 N N . VAL B 1 194 ? -19.328 14.039 7.469 1 97 194 VAL B N 1
ATOM 3862 C CA . VAL B 1 194 ? -20.078 15.141 8.039 1 97 194 VAL B CA 1
ATOM 3863 C C . VAL B 1 194 ? -19.141 16.297 8.375 1 97 194 VAL B C 1
ATOM 3865 O O . VAL B 1 194 ? -18.141 16.109 9.086 1 97 194 VAL B O 1
ATOM 3868 N N . GLY B 1 195 ? -19.438 17.438 7.84 1 97.88 195 GLY B N 1
ATOM 3869 C CA . GLY B 1 195 ? -18.625 18.609 8.109 1 97.88 195 GLY B CA 1
ATOM 3870 C C . GLY B 1 195 ? -19.406 19.719 8.797 1 97.88 195 GLY B C 1
ATOM 3871 O O . GLY B 1 195 ? -20.625 19.688 8.859 1 97.88 195 GLY B O 1
ATOM 3872 N N . THR B 1 196 ? -18.719 20.656 9.359 1 98.19 196 THR B N 1
ATOM 3873 C CA . THR B 1 196 ? -19.312 21.844 9.969 1 98.19 196 THR B CA 1
ATOM 3874 C C . THR B 1 196 ? -19.75 22.828 8.906 1 98.19 196 THR B C 1
ATOM 3876 O O . THR B 1 196 ? -19 23.141 7.977 1 98.19 196 THR B O 1
ATOM 3879 N N . VAL B 1 197 ? -20.984 23.297 9.031 1 97.38 197 VAL B N 1
ATOM 3880 C CA . VAL B 1 197 ? -21.453 24.375 8.156 1 97.38 197 VAL B CA 1
ATOM 3881 C C . VAL B 1 197 ? -20.703 25.672 8.477 1 97.38 197 VAL B C 1
ATOM 3883 O O . VAL B 1 197 ? -20.719 26.125 9.617 1 97.38 197 VAL B O 1
ATOM 3886 N N . ILE B 1 198 ? -20.094 26.203 7.461 1 98.31 198 ILE B N 1
ATOM 3887 C CA . ILE B 1 198 ? -19.328 27.422 7.672 1 98.31 198 ILE B CA 1
ATOM 3888 C C . ILE B 1 198 ? -20.266 28.625 7.66 1 98.31 198 ILE B C 1
ATOM 3890 O O . ILE B 1 198 ? -21.062 28.781 6.738 1 98.31 198 ILE B O 1
ATOM 3894 N N . GLU B 1 199 ? -20.219 29.438 8.68 1 98.31 199 GLU B N 1
ATOM 3895 C CA . GLU B 1 199 ? -20.984 30.672 8.781 1 98.31 199 GLU B CA 1
ATOM 3896 C C . GLU B 1 199 ? -20.234 31.844 8.141 1 98.31 199 GLU B C 1
ATOM 3898 O O . GLU B 1 199 ? -19.781 32.75 8.844 1 98.31 199 GLU B O 1
ATOM 3903 N N . TRP B 1 200 ? -20.344 31.906 6.875 1 98.25 200 TRP B N 1
ATOM 3904 C CA . TRP B 1 200 ? -19.609 32.906 6.102 1 98.25 200 TRP B CA 1
ATOM 3905 C C . TRP B 1 200 ? -20.141 34.312 6.383 1 98.25 200 TRP B C 1
ATOM 3907 O O . TRP B 1 200 ? -21.359 34.5 6.465 1 98.25 200 TRP B O 1
ATOM 3917 N N . ASN B 1 201 ? -19.219 35.219 6.543 1 97.75 201 ASN B N 1
ATOM 3918 C CA . ASN B 1 201 ? -19.625 36.625 6.535 1 97.75 201 ASN B CA 1
ATOM 3919 C C . ASN B 1 201 ? -20.047 37.062 5.141 1 97.75 201 ASN B C 1
ATOM 3921 O O . ASN B 1 201 ? -19.734 36.406 4.148 1 97.75 201 ASN B O 1
ATOM 3925 N N . GLU B 1 202 ? -20.75 38.125 5.062 1 95.25 202 GLU B N 1
ATOM 3926 C CA . GLU B 1 202 ? -21.312 38.594 3.801 1 95.25 202 GLU B CA 1
ATOM 3927 C C . GLU B 1 202 ? -20.219 38.781 2.752 1 95.25 202 GLU B C 1
ATOM 3929 O O . GLU B 1 202 ? -19.234 39.469 2.986 1 95.25 202 GLU B O 1
ATOM 3934 N N . GLY B 1 203 ? -20.375 38.031 1.699 1 93.62 203 GLY B N 1
ATOM 3935 C CA . GLY B 1 203 ? -19.5 38.188 0.552 1 93.62 203 GLY B CA 1
ATOM 3936 C C . GLY B 1 203 ? -18.156 37.5 0.727 1 93.62 203 GLY B C 1
ATOM 3937 O O . GLY B 1 203 ? -17.234 37.688 -0.072 1 93.62 203 GLY B O 1
ATOM 3938 N N . LYS B 1 204 ? -17.969 36.688 1.769 1 96.38 204 LYS B N 1
ATOM 3939 C CA . LYS B 1 204 ? -16.656 36.156 2.082 1 96.38 204 LYS B CA 1
ATOM 3940 C C . LYS B 1 204 ? -16.594 34.656 1.789 1 96.38 204 LYS B C 1
ATOM 3942 O O . LYS B 1 204 ? -15.594 34 2.062 1 96.38 204 LYS B O 1
ATOM 3947 N N . ASP B 1 205 ? -17.734 34.156 1.206 1 96.5 205 ASP B N 1
ATOM 3948 C CA . ASP B 1 205 ? -17.766 32.719 0.88 1 96.5 205 ASP B CA 1
ATOM 3949 C C . ASP B 1 205 ? -16.891 32.406 -0.331 1 96.5 205 ASP B C 1
ATOM 3951 O O . ASP B 1 205 ? -17.25 32.719 -1.466 1 96.5 205 ASP B O 1
ATOM 3955 N N . VAL B 1 206 ? -15.797 31.719 -0.103 1 96.69 206 VAL B N 1
ATOM 3956 C CA . VAL B 1 206 ? -14.812 31.484 -1.158 1 96.69 206 VAL B CA 1
ATOM 3957 C C . VAL B 1 206 ? -15.172 30.234 -1.944 1 96.69 206 VAL B C 1
ATOM 3959 O O . VAL B 1 206 ? -14.492 29.875 -2.91 1 96.69 206 VAL B O 1
ATOM 3962 N N . THR B 1 207 ? -16.203 29.469 -1.504 1 95.38 207 THR B N 1
ATOM 3963 C CA . THR B 1 207 ? -16.594 28.234 -2.164 1 95.38 207 THR B CA 1
ATOM 3964 C C . THR B 1 207 ? -17.562 28.516 -3.311 1 95.38 207 THR B C 1
ATOM 3966 O O . THR B 1 207 ? -17.906 27.609 -4.07 1 95.38 207 THR B O 1
ATOM 3969 N N . VAL B 1 208 ? -18.016 29.734 -3.475 1 92.88 208 VAL B N 1
ATOM 3970 C CA . VAL B 1 208 ? -18.984 30.047 -4.523 1 92.88 208 VAL B CA 1
ATOM 3971 C C . VAL B 1 208 ? -18.547 31.312 -5.266 1 92.88 208 VAL B C 1
ATOM 3973 O O . VAL B 1 208 ? -17.828 32.156 -4.707 1 92.88 208 VAL B O 1
ATOM 3976 N N . LYS B 1 209 ? -18.828 31.297 -6.527 1 90.5 209 LYS B N 1
ATOM 3977 C CA . LYS B 1 209 ? -18.656 32.5 -7.344 1 90.5 209 LYS B CA 1
ATOM 3978 C C . LYS B 1 209 ? -19.984 32.969 -7.91 1 90.5 209 LYS B C 1
ATOM 3980 O O . LYS B 1 209 ? -20.844 32.156 -8.266 1 90.5 209 LYS B O 1
ATOM 3985 N N . ILE B 1 210 ? -20.188 34.25 -7.82 1 86.12 210 ILE B N 1
ATOM 3986 C CA . ILE B 1 210 ? -21.422 34.844 -8.336 1 86.12 210 ILE B CA 1
ATOM 3987 C C . ILE B 1 210 ? -21.281 35.062 -9.836 1 86.12 210 ILE B C 1
ATOM 3989 O O . ILE B 1 210 ? -20.375 35.781 -10.281 1 86.12 210 ILE B O 1
ATOM 3993 N N . VAL B 1 211 ? -22.047 34.312 -10.609 1 84.5 211 VAL B N 1
ATOM 3994 C CA . VAL B 1 211 ? -22.062 34.5 -12.062 1 84.5 211 VAL B CA 1
ATOM 3995 C C . VAL B 1 211 ? -23.344 35.188 -12.492 1 84.5 211 VAL B C 1
ATOM 3997 O O . VAL B 1 211 ? -24.438 34.781 -12.078 1 84.5 211 VAL B O 1
ATOM 4000 N N . GLU B 1 212 ? -23.203 36.344 -13.141 1 79.88 212 GLU B N 1
ATOM 4001 C CA . GLU B 1 212 ? -24.344 37.094 -13.664 1 79.88 212 GLU B CA 1
ATOM 4002 C C . GLU B 1 212 ? -24.75 36.594 -15.055 1 79.88 212 GLU B C 1
ATOM 4004 O O . GLU B 1 212 ? -23.891 36.375 -15.906 1 79.88 212 GLU B O 1
ATOM 4009 N N . LYS B 1 213 ? -25.891 36.031 -15.086 1 75.81 213 LYS B N 1
ATOM 4010 C CA . LYS B 1 213 ? -26.422 35.625 -16.391 1 75.81 213 LYS B CA 1
ATOM 4011 C C . LYS B 1 213 ? -27.594 36.5 -16.812 1 75.81 213 LYS B C 1
ATOM 4013 O O . LYS B 1 213 ? -28.516 36.75 -16.031 1 75.81 213 LYS B O 1
ATOM 4018 N N . LYS B 1 214 ? -27.484 37.094 -18.047 1 76.81 214 LYS B N 1
ATOM 4019 C CA . LYS B 1 214 ? -28.547 37.906 -18.625 1 76.81 214 LYS B CA 1
ATOM 4020 C C . LYS B 1 214 ? -29.641 37.031 -19.219 1 76.81 214 LYS B C 1
ATOM 4022 O O . LYS B 1 214 ? -29.359 36.125 -20 1 76.81 214 LYS B O 1
ATOM 4027 N N . GLN B 1 215 ? -30.75 37.094 -18.547 1 76.38 215 GLN B N 1
ATOM 4028 C CA . GLN B 1 215 ? -31.891 36.375 -19.094 1 76.38 215 GLN B CA 1
ATOM 4029 C C . GLN B 1 215 ? -32.812 37.312 -19.875 1 76.38 215 GLN B C 1
ATOM 4031 O O . GLN B 1 215 ? -33.312 38.312 -19.312 1 76.38 215 GLN B O 1
ATOM 4036 N N . LYS B 1 216 ? -32.844 37.094 -21.188 1 73.88 216 LYS B N 1
ATOM 4037 C CA . LYS B 1 216 ? -33.688 37.938 -22.047 1 73.88 216 LYS B CA 1
ATOM 4038 C C . LYS B 1 216 ? -35.094 37.344 -22.156 1 73.88 216 LYS B C 1
ATOM 4040 O O . LYS B 1 216 ? -35.25 36.156 -22.422 1 73.88 216 LYS B O 1
ATOM 4045 N N . ASN B 1 217 ? -36 38.188 -21.797 1 76.75 217 ASN B N 1
ATOM 4046 C CA . ASN B 1 217 ? -37.406 37.812 -22.031 1 76.75 217 ASN B CA 1
ATOM 4047 C C . ASN B 1 217 ? -37.688 37.688 -23.531 1 76.75 217 ASN B C 1
ATOM 4049 O O . ASN B 1 217 ? -37.531 38.656 -24.281 1 76.75 217 ASN B O 1
ATOM 4053 N N . LYS B 1 218 ? -37.938 36.594 -23.984 1 67.62 218 LYS B N 1
ATOM 4054 C CA . LYS B 1 218 ? -38.188 36.312 -25.391 1 67.62 218 LYS B CA 1
ATOM 4055 C C . LYS B 1 218 ? -39.281 37.219 -25.938 1 67.62 218 LYS B C 1
ATOM 4057 O O . LYS B 1 218 ? -39.281 37.562 -27.109 1 67.62 218 LYS B O 1
ATOM 4062 N N . LYS B 1 219 ? -40.219 37.656 -25.047 1 72.69 219 LYS B N 1
ATOM 4063 C CA . LYS B 1 219 ? -41.406 38.344 -25.531 1 72.69 219 LYS B CA 1
ATOM 4064 C C . LYS B 1 219 ? -41.219 39.844 -25.469 1 72.69 219 LYS B C 1
ATOM 4066 O O . LYS B 1 219 ? -41.625 40.562 -26.391 1 72.69 219 LYS B O 1
ATOM 4071 N N . THR B 1 220 ? -40.625 40.219 -24.453 1 73.31 220 THR B N 1
ATOM 4072 C CA . THR B 1 220 ? -40.562 41.656 -24.25 1 73.31 220 THR B CA 1
ATOM 4073 C C . THR B 1 220 ? -39.188 42.188 -24.594 1 73.31 220 THR B C 1
ATOM 4075 O O . THR B 1 220 ? -39 43.406 -24.797 1 73.31 220 THR B O 1
ATOM 4078 N N . GLY B 1 221 ? -38.344 41.219 -24.844 1 70.56 221 GLY B N 1
ATOM 4079 C CA . GLY B 1 221 ? -37 41.594 -25.188 1 70.56 221 GLY B CA 1
ATOM 4080 C C . GLY B 1 221 ? -36.219 42.125 -24 1 70.56 221 GLY B C 1
ATOM 4081 O O . GLY B 1 221 ? -35.031 42.5 -24.125 1 70.56 221 GLY B O 1
ATOM 4082 N N . ALA B 1 222 ? -36.844 42.312 -22.844 1 70.88 222 ALA B N 1
ATOM 4083 C CA . ALA B 1 222 ? -36.188 42.844 -21.656 1 70.88 222 ALA B CA 1
ATOM 4084 C C . ALA B 1 222 ? -35.25 41.812 -21.047 1 70.88 222 ALA B C 1
ATOM 4086 O O . ALA B 1 222 ? -35.562 40.625 -21 1 70.88 222 ALA B O 1
ATOM 4087 N N . SER B 1 223 ? -33.906 42.25 -20.734 1 74.69 223 SER B N 1
ATOM 4088 C CA . SER B 1 223 ? -32.906 41.344 -20.203 1 74.69 223 SER B CA 1
ATOM 4089 C C . SER B 1 223 ? -32.75 41.5 -18.688 1 74.69 223 SER B C 1
ATOM 4091 O O . SER B 1 223 ? -32.688 42.625 -18.203 1 74.69 223 SER B O 1
ATOM 4093 N N . ARG B 1 224 ? -33.156 40.531 -17.953 1 76.94 224 ARG B N 1
ATOM 4094 C CA . ARG B 1 224 ? -32.875 40.562 -16.516 1 76.94 224 ARG B CA 1
ATOM 4095 C C . ARG B 1 224 ? -31.641 39.75 -16.172 1 76.94 224 ARG B C 1
ATOM 4097 O O . ARG B 1 224 ? -31.375 38.719 -16.781 1 76.94 224 ARG B O 1
ATOM 4104 N N . THR B 1 225 ? -30.75 40.438 -15.391 1 78 225 THR B N 1
ATOM 4105 C CA . THR B 1 225 ? -29.516 39.781 -14.977 1 78 225 THR B CA 1
ATOM 4106 C C . THR B 1 225 ? -29.75 38.906 -13.734 1 78 225 THR B C 1
ATOM 4108 O O . THR B 1 225 ? -30.219 39.406 -12.711 1 78 225 THR B O 1
ATOM 4111 N N . ILE B 1 226 ? -29.812 37.625 -13.891 1 79.69 226 ILE B N 1
ATOM 4112 C CA . ILE B 1 226 ? -29.953 36.688 -12.766 1 79.69 226 ILE B CA 1
ATOM 4113 C C . ILE B 1 226 ? -28.578 36.312 -12.227 1 79.69 226 ILE B C 1
ATOM 4115 O O . ILE B 1 226 ? -27.656 36.031 -13 1 79.69 226 ILE B O 1
ATOM 4119 N N . LYS B 1 227 ? -28.438 36.594 -10.828 1 79.06 227 LYS B N 1
ATOM 4120 C CA . LYS B 1 227 ? -27.203 36.156 -10.164 1 79.06 227 LYS B CA 1
ATOM 4121 C C . LYS B 1 227 ? -27.281 34.719 -9.727 1 79.06 227 LYS B C 1
ATOM 4123 O O . LYS B 1 227 ? -28.203 34.312 -9.016 1 79.06 227 LYS B O 1
ATOM 4128 N N . LYS B 1 228 ? -26.438 33.844 -10.398 1 83.5 228 LYS B N 1
ATOM 4129 C CA . LYS B 1 228 ? -26.406 32.438 -10 1 83.5 228 LYS B CA 1
ATOM 4130 C C . LYS B 1 228 ? -25.094 32.125 -9.289 1 83.5 228 LYS B C 1
ATOM 4132 O O . LYS B 1 228 ? -24.031 32.562 -9.703 1 83.5 228 LYS B O 1
ATOM 4137 N N . LYS B 1 229 ? -25.219 31.344 -8.133 1 83.94 229 LYS B N 1
ATOM 4138 C CA . LYS B 1 229 ? -24.047 30.891 -7.391 1 83.94 229 LYS B CA 1
ATOM 4139 C C . LYS B 1 229 ? -23.531 29.578 -7.945 1 83.94 229 LYS B C 1
ATOM 4141 O O . LYS B 1 229 ? -24.297 28.625 -8.109 1 83.94 229 LYS B O 1
ATOM 4146 N N . GLU B 1 230 ? -22.25 29.688 -8.383 1 88.56 230 GLU B N 1
ATOM 4147 C CA . GLU B 1 230 ? -21.625 28.469 -8.844 1 88.56 230 GLU B CA 1
ATOM 4148 C C . GLU B 1 230 ? -20.484 28.031 -7.91 1 88.56 230 GLU B C 1
ATOM 4150 O O . GLU B 1 230 ? -19.75 28.891 -7.395 1 88.56 230 GLU B O 1
ATOM 4155 N N . THR B 1 231 ? -20.422 26.781 -7.801 1 90.25 231 THR B N 1
ATOM 4156 C CA . THR B 1 231 ? -19.375 26.25 -6.918 1 90.25 231 THR B CA 1
ATOM 4157 C C . THR B 1 231 ? -17.984 26.562 -7.465 1 90.25 231 THR B C 1
ATOM 4159 O O . THR B 1 231 ? -17.75 26.453 -8.664 1 90.25 231 THR B O 1
ATOM 4162 N N . GLN B 1 232 ? -17.094 27 -6.59 1 92.31 232 GLN B N 1
ATOM 4163 C CA . GLN B 1 232 ? -15.711 27.312 -6.941 1 92.31 232 GLN B CA 1
ATOM 4164 C C . GLN B 1 232 ? -14.727 26.422 -6.188 1 92.31 232 GLN B C 1
ATOM 4166 O O . GLN B 1 232 ? -15.031 25.938 -5.098 1 92.31 232 GLN B O 1
ATOM 4171 N N . LEU B 1 233 ? -13.547 26.219 -6.859 1 94.5 233 LEU B N 1
ATOM 4172 C CA . LEU B 1 233 ? -12.5 25.422 -6.219 1 94.5 233 LEU B CA 1
ATOM 4173 C C . LEU B 1 233 ? -12.031 26.078 -4.926 1 94.5 233 LEU B C 1
ATOM 4175 O O . LEU B 1 233 ? -11.625 27.234 -4.926 1 94.5 233 LEU B O 1
ATOM 4179 N N . SER B 1 234 ? -12.102 25.359 -3.826 1 97.12 234 SER B N 1
ATOM 4180 C CA . SER B 1 234 ? -11.688 25.828 -2.502 1 97.12 234 SER B CA 1
ATOM 4181 C C . SER B 1 234 ? -11.5 24.656 -1.547 1 97.12 234 SER B C 1
ATOM 4183 O O . SER B 1 234 ? -12.305 23.719 -1.536 1 97.12 234 SER B O 1
ATOM 4185 N N . PHE B 1 235 ? -10.484 24.734 -0.804 1 98 235 PHE B N 1
ATOM 4186 C CA . PHE B 1 235 ? -10.266 23.75 0.258 1 98 235 PHE B CA 1
ATOM 4187 C C . PHE B 1 235 ? -11.484 23.672 1.172 1 98 235 PHE B C 1
ATOM 4189 O O . PHE B 1 235 ? -11.805 22.594 1.688 1 98 235 PHE B O 1
ATOM 4196 N N . PHE B 1 236 ? -12.195 24.703 1.329 1 98.25 236 PHE B N 1
ATOM 4197 C CA . PHE B 1 236 ? -13.258 24.812 2.324 1 98.25 236 PHE B CA 1
ATOM 4198 C C . PHE B 1 236 ? -14.492 24.031 1.876 1 98.25 236 PHE B C 1
ATOM 4200 O O . PHE B 1 236 ? -15.414 23.812 2.668 1 98.25 236 PHE B O 1
ATOM 4207 N N . ASN B 1 237 ? -14.547 23.594 0.602 1 95.94 237 ASN B N 1
ATOM 4208 C CA . ASN B 1 237 ? -15.578 22.641 0.197 1 95.94 237 ASN B CA 1
ATOM 4209 C C . ASN B 1 237 ? -15.469 21.328 0.969 1 95.94 237 ASN B C 1
ATOM 4211 O O . ASN B 1 237 ? -16.422 20.547 1.027 1 95.94 237 ASN B O 1
ATOM 4215 N N . PHE B 1 238 ? -14.297 21.078 1.478 1 97 238 PHE B N 1
ATOM 4216 C CA . PHE B 1 238 ? -14.016 19.875 2.256 1 97 238 PHE B CA 1
ATOM 4217 C C . PHE B 1 238 ? -14.984 19.75 3.428 1 97 238 PHE B C 1
ATOM 4219 O O . PHE B 1 238 ? -15.344 18.641 3.824 1 97 238 PHE B O 1
ATOM 4226 N N . PHE B 1 239 ? -15.43 20.859 3.975 1 98.06 239 PHE B N 1
ATOM 4227 C CA . PHE B 1 239 ? -16.219 20.828 5.199 1 98.06 239 PHE B CA 1
ATOM 4228 C C . PHE B 1 239 ? -17.703 20.609 4.887 1 98.06 239 PHE B C 1
ATOM 4230 O O . PHE B 1 239 ? -18.516 20.469 5.801 1 98.06 239 PHE B O 1
ATOM 4237 N N . LYS B 1 240 ? -18.016 20.578 3.623 1 94.69 240 LYS B N 1
ATOM 4238 C CA . LYS B 1 240 ? -19.391 20.203 3.254 1 94.69 240 LYS B CA 1
ATOM 4239 C C . LYS B 1 240 ? -19.641 18.719 3.463 1 94.69 240 LYS B C 1
ATOM 4241 O O . LYS B 1 240 ? -18.719 17.906 3.32 1 94.69 240 LYS B O 1
ATOM 4246 N N . ASN B 1 241 ? -20.875 18.422 3.738 1 93.25 241 ASN B N 1
ATOM 4247 C CA . ASN B 1 241 ? -21.234 17.016 3.732 1 93.25 241 ASN B CA 1
ATOM 4248 C C . ASN B 1 241 ? -21.109 16.406 2.338 1 93.25 241 ASN B C 1
ATOM 4250 O O . ASN B 1 241 ? -21.422 17.062 1.34 1 93.25 241 ASN B O 1
ATOM 4254 N N . SER B 1 242 ? -20.672 15.172 2.387 1 87.75 242 SER B N 1
ATOM 4255 C CA . SER B 1 242 ? -20.516 14.523 1.089 1 87.75 242 SER B CA 1
ATOM 4256 C C . SER B 1 242 ? -21.828 14.531 0.312 1 87.75 242 SER B C 1
ATOM 4258 O O . SER B 1 242 ? -21.828 14.641 -0.916 1 87.75 242 SER B O 1
ATOM 4260 N N . GLU B 1 243 ? -22.891 14.414 1.003 1 84.12 243 GLU B N 1
ATOM 4261 C CA . GLU B 1 243 ? -24.203 14.375 0.367 1 84.12 243 GLU B CA 1
ATOM 4262 C C . GLU B 1 243 ? -24.594 15.75 -0.166 1 84.12 243 GLU B C 1
ATOM 4264 O O . GLU B 1 243 ? -25.469 15.859 -1.037 1 84.12 243 GLU B O 1
ATOM 4269 N N . ASP B 1 244 ? -24.031 16.75 0.354 1 82.06 244 ASP B N 1
ATOM 4270 C CA . ASP B 1 244 ? -24.422 18.109 0.005 1 82.06 244 ASP B CA 1
ATOM 4271 C C . ASP B 1 244 ? -23.562 18.656 -1.134 1 82.06 244 ASP B C 1
ATOM 4273 O O . ASP B 1 244 ? -23.875 19.703 -1.697 1 82.06 244 ASP B O 1
ATOM 4277 N N . LYS B 1 245 ? -22.516 17.969 -1.46 1 82.88 245 LYS B N 1
ATOM 4278 C CA . LYS B 1 245 ? -21.625 18.438 -2.52 1 82.88 245 LYS B CA 1
ATOM 4279 C C . LYS B 1 245 ? -22.234 18.203 -3.896 1 82.88 245 LYS B C 1
ATOM 4281 O O . LYS B 1 245 ? -23.031 17.281 -4.082 1 82.88 245 LYS B O 1
ATOM 4286 N N . ASP B 1 246 ? -21.906 19.203 -4.664 1 74.31 246 ASP B N 1
ATOM 4287 C CA . ASP B 1 246 ? -22.375 19.047 -6.039 1 74.31 246 ASP B CA 1
ATOM 4288 C C . ASP B 1 246 ? -21.844 17.75 -6.645 1 74.31 246 ASP B C 1
ATOM 4290 O O . ASP B 1 246 ? -20.703 17.359 -6.406 1 74.31 246 ASP B O 1
ATOM 4294 N N . GLU B 1 247 ? -22.781 16.891 -7.051 1 64.25 247 GLU B N 1
ATOM 4295 C CA . GLU B 1 247 ? -22.422 15.602 -7.645 1 64.25 247 GLU B CA 1
ATOM 4296 C C . GLU B 1 247 ? -21.641 15.797 -8.938 1 64.25 247 GLU B C 1
ATOM 4298 O O . GLU B 1 247 ? -22.078 16.531 -9.828 1 64.25 247 GLU B O 1
ATOM 4303 N N . GLY B 1 248 ? -20.375 15.828 -8.773 1 55.53 248 GLY B N 1
ATOM 4304 C CA . GLY B 1 248 ? -19.734 15.875 -10.07 1 55.53 248 GLY B CA 1
ATOM 4305 C C . GLY B 1 248 ? -20.281 14.852 -11.047 1 55.53 248 GLY B C 1
ATOM 4306 O O . GLY B 1 248 ? -20.953 13.898 -10.648 1 55.53 248 GLY B O 1
ATOM 4307 N N . GLU B 1 249 ? -20.359 15.227 -12.305 1 52.22 249 GLU B N 1
ATOM 4308 C CA . GLU B 1 249 ? -20.953 14.453 -13.391 1 52.22 249 GLU B CA 1
ATOM 4309 C C . GLU B 1 249 ? -20.688 12.961 -13.227 1 52.22 249 GLU B C 1
ATOM 4311 O O . GLU B 1 249 ? -21.516 12.133 -13.578 1 52.22 249 GLU B O 1
ATOM 4316 N N . GLU B 1 250 ? -19.391 12.617 -12.727 1 55.62 250 GLU B N 1
ATOM 4317 C CA . GLU B 1 250 ? -19.016 11.234 -12.992 1 55.62 250 GLU B CA 1
ATOM 4318 C C . GLU B 1 250 ? -19.094 10.391 -11.719 1 55.62 250 GLU B C 1
ATOM 4320 O O . GLU B 1 250 ? -19.344 9.188 -11.781 1 55.62 250 GLU B O 1
ATOM 4325 N N . GLU B 1 251 ? -18.891 10.961 -10.641 1 61.91 251 GLU B N 1
ATOM 4326 C CA . GLU B 1 251 ? -18.656 9.945 -9.609 1 61.91 251 GLU B CA 1
ATOM 4327 C C . GLU B 1 251 ? -19.719 10.008 -8.516 1 61.91 251 GLU B C 1
ATOM 4329 O O . GLU B 1 251 ? -19.828 9.102 -7.691 1 61.91 251 GLU B O 1
ATOM 4334 N N . GLY B 1 252 ? -20.703 10.883 -8.625 1 71.88 252 GLY B N 1
ATOM 4335 C CA . GLY B 1 252 ? -21.844 10.938 -7.719 1 71.88 252 GLY B CA 1
ATOM 4336 C C . GLY B 1 252 ? -21.438 11.039 -6.262 1 71.88 252 GLY B C 1
ATOM 4337 O O . GLY B 1 252 ? -20.422 11.656 -5.938 1 71.88 252 GLY B O 1
ATOM 4338 N N . LYS B 1 253 ? -22.266 10.57 -5.34 1 78.69 253 LYS B N 1
ATOM 4339 C CA . LYS B 1 253 ? -22.094 10.609 -3.893 1 78.69 253 LYS B CA 1
ATOM 4340 C C . LYS B 1 253 ? -20.859 9.812 -3.465 1 78.69 253 LYS B C 1
ATOM 4342 O O . LYS B 1 253 ? -20.078 10.273 -2.629 1 78.69 253 LYS B O 1
ATOM 4347 N N . ALA B 1 254 ? -20.656 8.711 -4.027 1 82 254 ALA B N 1
ATOM 4348 C CA . ALA B 1 254 ? -19.531 7.844 -3.689 1 82 254 ALA B CA 1
ATOM 4349 C C . ALA B 1 254 ? -18.203 8.516 -4.027 1 82 254 ALA B C 1
ATOM 4351 O O . ALA B 1 254 ? -17.219 8.375 -3.289 1 82 254 ALA B O 1
ATOM 4352 N N . GLY B 1 255 ? -18.234 9.188 -5.094 1 86.88 255 GLY B N 1
ATOM 4353 C CA . GLY B 1 255 ? -17.047 9.922 -5.488 1 86.88 255 GLY B CA 1
ATOM 4354 C C . GLY B 1 255 ? -16.672 11.023 -4.516 1 86.88 255 GLY B C 1
ATOM 4355 O O . GLY B 1 255 ? -15.484 11.211 -4.211 1 86.88 255 GLY B O 1
ATOM 4356 N N . ASN B 1 256 ? -17.688 11.75 -3.99 1 91 256 ASN B N 1
ATOM 4357 C CA . ASN B 1 256 ? -17.453 12.805 -3.014 1 91 256 ASN B CA 1
ATOM 4358 C C . ASN B 1 256 ? -16.875 12.25 -1.714 1 91 256 ASN B C 1
ATOM 4360 O O . ASN B 1 256 ? -15.969 12.844 -1.133 1 91 256 ASN B O 1
ATOM 4364 N N . ILE B 1 257 ? -17.453 11.172 -1.37 1 93.81 257 ILE B N 1
ATOM 4365 C CA . ILE B 1 257 ? -17 10.539 -0.137 1 93.81 257 ILE B CA 1
ATOM 4366 C C . ILE B 1 257 ? -15.531 10.117 -0.285 1 93.81 257 ILE B C 1
ATOM 4368 O O . ILE B 1 257 ? -14.719 10.344 0.611 1 93.81 257 ILE B O 1
ATOM 4372 N N . ASP B 1 258 ? -15.211 9.516 -1.391 1 92.56 258 ASP B N 1
ATOM 4373 C CA . ASP B 1 258 ? -13.852 9.062 -1.646 1 92.56 258 ASP B CA 1
ATOM 4374 C C . ASP B 1 258 ? -12.867 10.227 -1.631 1 92.56 258 ASP B C 1
ATOM 4376 O O . ASP B 1 258 ? -11.773 10.117 -1.069 1 92.56 258 ASP B O 1
ATOM 4380 N N . GLU B 1 259 ? -13.258 11.211 -2.277 1 93 259 GLU B N 1
ATOM 4381 C CA . GLU B 1 259 ? -12.398 12.391 -2.316 1 93 259 GLU B CA 1
ATOM 4382 C C . GLU B 1 259 ? -12.18 12.961 -0.917 1 93 259 GLU B C 1
ATOM 4384 O O . GLU B 1 259 ? -11.047 13.25 -0.528 1 93 259 GLU B O 1
ATOM 4389 N N . ASP B 1 260 ? -13.227 13.156 -0.172 1 96.12 260 ASP B N 1
ATOM 4390 C CA . ASP B 1 260 ? -13.117 13.625 1.208 1 96.12 260 ASP B CA 1
ATOM 4391 C C . ASP B 1 260 ? -12.172 12.727 2.014 1 96.12 260 ASP B C 1
ATOM 4393 O O . ASP B 1 260 ? -11.344 13.219 2.781 1 96.12 260 ASP B O 1
ATOM 4397 N N . TYR B 1 261 ? -12.43 11.5 1.775 1 95.81 261 TYR B N 1
ATOM 4398 C CA . TYR B 1 261 ? -11.641 10.531 2.529 1 95.81 261 TYR B CA 1
ATOM 4399 C C . TYR B 1 261 ? -10.164 10.633 2.178 1 95.81 261 TYR B C 1
ATOM 4401 O O . TYR B 1 261 ? -9.305 10.562 3.059 1 95.81 261 TYR B O 1
ATOM 4409 N N . GLU B 1 262 ? -9.844 10.766 1.006 1 95.69 262 GLU B N 1
ATOM 4410 C CA . GLU B 1 262 ? -8.461 10.922 0.573 1 95.69 262 GLU B CA 1
ATOM 4411 C C . GLU B 1 262 ? -7.816 12.156 1.212 1 95.69 262 GLU B C 1
ATOM 4413 O O . GLU B 1 262 ? -6.691 12.086 1.708 1 95.69 262 GLU B O 1
ATOM 4418 N N . ILE B 1 263 ? -8.484 13.219 1.227 1 97.69 263 ILE B N 1
ATOM 4419 C CA . ILE B 1 263 ? -8 14.453 1.839 1 97.69 263 ILE B CA 1
ATOM 4420 C C . ILE B 1 263 ? -7.812 14.25 3.34 1 97.69 263 ILE B C 1
ATOM 4422 O O . ILE B 1 263 ? -6.746 14.547 3.885 1 97.69 263 ILE B O 1
ATOM 4426 N N . GLY B 1 264 ? -8.852 13.711 3.936 1 98 264 GLY B N 1
ATOM 4427 C CA . GLY B 1 264 ? -8.805 13.469 5.367 1 98 264 GLY B CA 1
ATOM 4428 C C . GLY B 1 264 ? -7.664 12.555 5.777 1 98 264 GLY B C 1
ATOM 4429 O O . GLY B 1 264 ? -6.961 12.828 6.754 1 98 264 GLY B O 1
ATOM 4430 N N . LYS B 1 265 ? -7.496 11.523 5.051 1 96.06 265 LYS B N 1
ATOM 4431 C CA . LYS B 1 265 ? -6.414 10.586 5.324 1 96.06 265 LYS B CA 1
ATOM 4432 C C . LYS B 1 265 ? -5.051 11.25 5.152 1 96.06 265 LYS B C 1
ATOM 4434 O O . LYS B 1 265 ? -4.141 11.031 5.957 1 96.06 265 LYS B O 1
ATOM 4439 N N . THR B 1 266 ? -4.918 11.992 4.102 1 97.94 266 THR B N 1
ATOM 4440 C CA . THR B 1 266 ? -3.67 12.711 3.863 1 97.94 266 THR B CA 1
ATOM 4441 C C . THR B 1 266 ? -3.342 13.633 5.031 1 97.94 266 THR B C 1
ATOM 4443 O O . THR B 1 266 ? -2.205 13.664 5.508 1 97.94 266 THR B O 1
ATOM 4446 N N . ILE B 1 267 ? -4.297 14.328 5.539 1 98.5 267 ILE B N 1
ATOM 4447 C CA . ILE B 1 267 ? -4.09 15.242 6.656 1 98.5 267 ILE B CA 1
ATOM 4448 C C . ILE B 1 267 ? -3.738 14.445 7.914 1 98.5 267 ILE B C 1
ATOM 4450 O O . ILE B 1 267 ? -2.77 14.766 8.609 1 98.5 267 ILE B O 1
ATOM 4454 N N . ALA B 1 268 ? -4.465 13.383 8.133 1 97.56 268 ALA B N 1
ATOM 4455 C CA . ALA B 1 268 ? -4.305 12.594 9.352 1 97.56 268 ALA B CA 1
ATOM 4456 C C . ALA B 1 268 ? -2.977 11.844 9.344 1 97.56 268 ALA B C 1
ATOM 4458 O O . ALA B 1 268 ? -2.33 11.695 10.383 1 97.56 268 ALA B O 1
ATOM 4459 N N . GLU B 1 269 ? -2.576 11.406 8.148 1 96.06 269 GLU B N 1
ATOM 4460 C CA . GLU B 1 269 ? -1.479 10.445 8.102 1 96.06 269 GLU B CA 1
ATOM 4461 C C . GLU B 1 269 ? -0.186 11.102 7.629 1 96.06 269 GLU B C 1
ATOM 4463 O O . GLU B 1 269 ? 0.901 10.547 7.816 1 96.06 269 GLU B O 1
ATOM 4468 N N . GLU B 1 270 ? -0.281 12.219 6.992 1 96.44 270 GLU B N 1
ATOM 4469 C CA . GLU B 1 270 ? 0.918 12.859 6.461 1 96.44 270 GLU B CA 1
ATOM 4470 C C . GLU B 1 270 ? 1.102 14.258 7.047 1 96.44 270 GLU B C 1
ATOM 4472 O O . GLU B 1 270 ? 2.117 14.539 7.684 1 96.44 270 GLU B O 1
ATOM 4477 N N . VAL B 1 271 ? 0.108 15.055 6.977 1 98.06 271 VAL B N 1
ATOM 4478 C CA . VAL B 1 271 ? 0.207 16.469 7.34 1 98.06 271 VAL B CA 1
ATOM 4479 C C . VAL B 1 271 ? 0.47 16.594 8.836 1 98.06 271 VAL B C 1
ATOM 4481 O O . VAL B 1 271 ? 1.451 17.219 9.25 1 98.06 271 VAL B O 1
ATOM 4484 N N . ILE B 1 272 ? -0.334 15.961 9.664 1 98 272 ILE B N 1
ATOM 4485 C CA . ILE B 1 272 ? -0.248 16.125 11.109 1 98 272 ILE B CA 1
ATOM 4486 C C . ILE B 1 272 ? 1.028 15.461 11.625 1 98 272 ILE B C 1
ATOM 4488 O O . ILE B 1 272 ? 1.842 16.109 12.289 1 98 272 ILE B O 1
ATOM 4492 N N . PRO B 1 273 ? 1.302 14.273 11.203 1 96.81 273 PRO B N 1
ATOM 4493 C CA . PRO B 1 273 ? 2.479 13.602 11.758 1 96.81 273 PRO B CA 1
ATOM 4494 C C . PRO B 1 273 ? 3.791 14.211 11.273 1 96.81 273 PRO B C 1
ATOM 4496 O O . PRO B 1 273 ? 4.762 14.281 12.031 1 96.81 273 PRO B O 1
ATOM 4499 N N . TYR B 1 274 ? 3.822 14.695 10.031 1 96.5 274 TYR B N 1
ATOM 4500 C CA . TYR B 1 274 ? 5.094 15.109 9.445 1 96.5 274 TYR B CA 1
ATOM 4501 C C . TYR B 1 274 ? 5.043 16.562 9 1 96.5 274 TYR B C 1
ATOM 4503 O O . TYR B 1 274 ? 5.598 16.922 7.957 1 96.5 274 TYR B O 1
ATOM 4511 N N . SER B 1 275 ? 4.375 17.297 9.797 1 97.5 275 SER B N 1
ATOM 4512 C CA . SER B 1 275 ? 4.129 18.703 9.492 1 97.5 275 SER B CA 1
ATOM 4513 C C . SER B 1 275 ? 5.438 19.453 9.312 1 97.5 275 SER B C 1
ATOM 4515 O O . SER B 1 275 ? 5.52 20.375 8.484 1 97.5 275 SER B O 1
ATOM 4517 N N . LEU B 1 276 ? 6.465 19.109 10.078 1 97.19 276 LEU B N 1
ATOM 4518 C CA . LEU B 1 276 ? 7.734 19.844 10.023 1 97.19 276 LEU B CA 1
ATOM 4519 C C . LEU B 1 276 ? 8.305 19.812 8.609 1 97.19 276 LEU B C 1
ATOM 4521 O O . LEU B 1 276 ? 8.844 20.828 8.141 1 97.19 276 LEU B O 1
ATOM 4525 N N . GLU B 1 277 ? 8.188 18.672 7.922 1 96.25 277 GLU B N 1
ATOM 4526 C CA . GLU B 1 277 ? 8.68 18.547 6.551 1 96.25 277 GLU B CA 1
ATOM 4527 C C . GLU B 1 277 ? 7.984 19.547 5.625 1 96.25 277 GLU B C 1
ATOM 4529 O O . GLU B 1 277 ? 8.633 20.188 4.797 1 96.25 277 GLU B O 1
ATOM 4534 N N . TYR B 1 278 ? 6.773 19.641 5.793 1 96.75 278 TYR B N 1
ATOM 4535 C CA . TYR B 1 278 ? 5.988 20.531 4.945 1 96.75 278 TYR B CA 1
ATOM 4536 C C . TYR B 1 278 ? 6.227 21.984 5.316 1 96.75 278 TYR B C 1
ATOM 4538 O O . TYR B 1 278 ? 6.238 22.859 4.449 1 96.75 278 TYR B O 1
ATOM 4546 N N . PHE B 1 279 ? 6.371 22.25 6.652 1 96.62 279 PHE B N 1
ATOM 4547 C CA . PHE B 1 279 ? 6.629 23.609 7.102 1 96.62 279 PHE B CA 1
ATOM 4548 C C . PHE B 1 279 ? 7.93 24.141 6.508 1 96.62 279 PHE B C 1
ATOM 4550 O O . PHE B 1 279 ? 8.008 25.312 6.109 1 96.62 279 PHE B O 1
ATOM 4557 N N . LEU B 1 280 ? 8.883 23.234 6.406 1 94.62 280 LEU B N 1
ATOM 4558 C CA . LEU B 1 280 ? 10.203 23.641 5.945 1 94.62 280 LEU B CA 1
ATOM 4559 C C . LEU B 1 280 ? 10.281 23.625 4.422 1 94.62 280 LEU B C 1
ATOM 4561 O O . LEU B 1 280 ? 11.234 24.141 3.838 1 94.62 280 LEU B O 1
ATOM 4565 N N . GLY B 1 281 ? 9.305 23.016 3.688 1 88.44 281 GLY B N 1
ATOM 4566 C CA . GLY B 1 281 ? 9.242 23 2.236 1 88.44 281 GLY B CA 1
ATOM 4567 C C . GLY B 1 281 ? 10.125 21.938 1.607 1 88.44 281 GLY B C 1
ATOM 4568 O O . GLY B 1 281 ? 11.32 21.875 1.9 1 88.44 281 GLY B O 1
#

Radius of gyration: 30.69 Å; Cα contacts (8 Å, |Δi|>4): 849; chains: 2; bounding box: 81×84×79 Å

Secondary structure (DSSP, 8-state):
--------HHHHHHHHHHHHHHHHHHHHTS-HHHHHHHHHHHHHHHHHHHHHHHHHHHHHHHHHHHHHHHHHHHHHHHHHHTTSSPPPHHHHTTHHHHS-HHHHHHHHHHTTS----TTHHHHHHHH-GGGGGG--TTHHHHHTTEEEEEEEE-TT-S-EEEEEEE-S-SSBS-SEEEEEEE--TT-SS-SEEEEPPP-BPTT--TTEEEEEEEEE-TTT--EEEEEEEEE---GGGGGS-GGGS---TTTHHHHHHHHHHHHHHHIIIIITTTHHHHHH-/--------HHHHHHHHHHHHHHHHHHHHTS-HHHHHHHHHHHHHHHHHHHHHHHHHHHHHHHHHHHHHHHHHHHHHHHHHHTTSSPPPHHHHTTHHHHS-HHHHHHHHHHTTS----TTHHHHHHHH-GGGGGG--TTHHHHHTTEEEEEEE--TT-S-EEEEEEE-S-SSBS-SEEEEEEE--TT-SS-SEEEEPPP-BPTT--TTEEEEEEEEE-TTT--EEEEEEEEE---GGGGGS-GGGS---TTTHHHHHHHHHHHHHHHIIIIITTTHHHHHH-

Nearest PDB structures (foldseek):
  6k0c-assembly1_A  TM=6.936E-01  e=4.836E-16  Caenorhabditis elegans
  6k00-assembly1_A  TM=7.108E-01  e=2.560E-15  Caenorhabditis elegans
  8xaa-assembly2_C  TM=6.889E-01  e=2.417E-15  Caenorhabditis elegans
  6k09-assembly1_B  TM=6.956E-01  e=2.027E-14  Caenorhabditis elegans
  6k0c-assembly1_B  TM=6.900E-01  e=2.862E-14  Caenorhabditis elegans

pLDDT: mean 89.26, std 15.02, range [19.88, 98.81]

Sequence (562 aa):
MEGGAQPTTNEAKEGHELHVQTLENKIRELPLKDRLKAIAIQHHYLQKEKLDKECEEKIHALQKQYDIKSLPIYAEQQSLINGQRAVSAEEQELFKEFFSEAELQEAQQIAQKAEPIENYWGTVLTNCDNLSHVFGEKDKDILKFLTSIVLETSADTEVFTLRFTFKDNEHFKNKELTKKFIIEEGKDFPTSTVGTVIEWNEGKDVTVKIVEKKQKNKKTGASRTIKKKETQLSFFNFFKNSEDKDEGEEEGKAGNIDEDYEIGKTIAEEVIPYSLEYFLGMEGGAQPTTNEAKEGHELHVQTLENKIRELPLKDRLKAIAIQHHYLQKEKLDKECEEKIHALQKQYDIKSLPIYAEQQSLINGQRAVSAEEQELFKEFFSEAELQEAQQIAQKAEPIENYWGTVLTNCDNLSHVFGEKDKDILKFLTSIVLETSADTEVFTLRFTFKDNEHFKNKELTKKFIIEEGKDFPTSTVGTVIEWNEGKDVTVKIVEKKQKNKKTGASRTIKKKETQLSFFNFFKNSEDKDEGEEEGKAGNIDEDYEIGKTIAEEVIPYSLEYFLG

Foldseek 3Di:
DPPPQPDFQCCVVCVVVVVVVVLLVVLVPDPPVSSVVSVVVVVVVVVVVVVVVVVVVVVVLVVQVVLVVCQVVLVVVLCQQLLVAFADPVNCVCVPVPDDPVCSVVVVVVRRGRDHDFLLLLQLQCLDPLNVQQADDCQSVQSRQWRDWHWDDDSVAPKIKIKIAGDDDQFFDDRIKMKIFDDDPPTRAGPWIAIDDTGTDPPRPPQWDWDWDWDADPVPRDTDTDTDIDGDRHNCCLRHILQPDDQDPPDGSNVSRSVSRSSVCCCSPPCSVPVVVSSVD/DPPPPPDFQCCVVCVVVVVVVVLLVVLVPDPPVSSVVSVVVVVVVVVVVVVVVVVVVVVVLVVQVVLVVCQVVLVVVLCQQLLVAFADPVNCVCVPVPDDPVCSVVVVVVSRGRDHDFLLLLQLQCLDPLNVQQADDCQSVQSRQWRDWHWDDDSVAPKIKIKTAGDDDQFFDDRIKMKIFDDDPPGPAGPWIAIDDTGTDPPRPPQWDWDWDWDADPVPRDTDTDTDIDGDRHNCCLRHILQPDDQPPPDGSNVSRSVSRSSVCCCSPPCSVPVVVSSVD